Protein AF-A0AAF3EB10-F1 (afdb_monomer)

InterPro domains:
  IPR002549 Transmembrane protein TqsA-like [PTHR21716] (21-284)

Sequence (384 aa):
MAERGGALVNRLTSNPEQRMALQNALYNTAMFVMLGLVCAALAALYNMMYMFLTPMLWAVLVGTVMFPLKRRVTDITQGWLENLQDNDTPLSIAILVAPYKLLYNASEIVFNTSMSATGGMIASVYILLKILSYERTFVYVISWIGRVYQIFDSFIHFFGKPWIFPLVVLYFAIYATWIYFQDRKQINKKLARSLSLPIWIYGLSWISGWFGPFRVLFFGGSAAVLGALSAGLLRVDVEEHDSSTTTPTVAENLLNEAEEKIKDVIEPERPKRLPGTTEVNHQSLQSLDSALTGDAFIRIIAVLCALLWIVRHDTALVIIVVPFLFAILRRLGEVLGVFNFLSTTSSSFFETTYPTIKKVVDVTVAGPLRQFVKVLSQNKTRIC

Mean predicted aligned error: 19.5 Å

Radius of gyration: 39.98 Å; Cα contacts (8 Å, |Δi|>4): 104; chains: 1; bounding box: 94×66×123 Å

pLDDT: mean 71.1, std 18.88, range [25.55, 96.81]

Secondary structure (DSSP, 8-state):
-HHHHHHHHHHHTTSHHHHHHHHHHHHHHHHHHHHHHHHHHHHHHHHHHHHHHHHHHHHHHHHHHHHHHHHHHHHHHHHHHHHHHHTT--HHHHHHHHHHHHHHHHHHHHHHHHHSHHHHHHHHHHHHHHHHHSHHHHHHHHHHHHHHHHHHHHHHHHHTSTTHHHHHHHHHHHHHHHHHHS-TTS--HHHHHHHHHHHHHHHHHHHHGGGGGGHHHHHHHHHHHHHHHHTTSS--------------SSHHHHHHHHHHHHTTS-S---------S----HHHHHHHHHHSSHHHHHHHHHHHHHHHHHHH-HHHHHHHHHHHHHHHHHHHHHHTTHHHHHHHHHHHHHHHHHHHHHHHHHHH--HHHHHHHHHHHHHGGG--

Organism: NCBI:txid2138241

Solvent-accessible surface area (backbone atoms only — not comparable to full-atom values): 21893 Å² total; per-residue (Å²): 113,68,69,66,51,52,56,50,52,51,57,50,60,67,42,71,68,51,40,51,52,50,50,50,50,52,51,52,52,50,49,52,51,50,49,49,51,51,52,50,51,50,52,52,50,47,55,56,46,50,69,53,47,52,59,50,50,51,50,53,51,51,52,58,40,46,55,61,49,52,52,51,55,48,53,53,50,49,55,52,50,52,54,34,64,76,62,75,51,58,68,70,61,49,60,71,46,39,66,57,54,50,50,52,51,50,12,50,51,53,46,55,40,56,76,32,75,67,25,52,52,53,50,50,52,49,53,52,48,40,41,66,69,35,83,65,45,40,57,49,50,55,51,46,53,50,50,53,49,50,52,47,44,51,50,38,52,57,58,58,35,77,76,43,52,64,54,52,52,52,49,49,51,53,51,53,49,52,61,69,74,48,62,86,88,76,64,56,68,67,57,59,52,59,68,47,44,64,58,51,53,45,51,41,29,53,60,19,63,75,52,62,97,47,23,57,59,52,34,52,51,52,50,50,52,53,48,34,45,72,71,62,75,49,81,77,86,73,90,73,92,78,84,86,81,89,87,85,92,63,69,66,66,58,48,52,62,49,54,64,68,59,70,83,73,81,84,88,87,86,86,84,89,88,88,88,78,84,84,73,65,59,65,62,51,49,51,50,53,56,39,63,34,68,70,45,42,44,50,52,51,39,51,52,52,53,50,50,52,38,60,74,34,72,69,52,49,53,67,57,46,51,36,43,51,51,40,51,53,47,53,49,30,61,75,68,47,48,53,66,55,49,51,57,50,47,50,54,50,45,65,65,42,48,62,55,53,50,54,48,50,68,71,74,53,62,76,73,54,58,53,53,54,48,54,61,55,53,64,64,66,71,76,116

Structure (mmCIF, N/CA/C/O backbone):
data_AF-A0AAF3EB10-F1
#
_entry.id   AF-A0AAF3EB10-F1
#
loop_
_atom_site.group_PDB
_atom_site.id
_atom_site.type_symbol
_atom_site.label_atom_id
_atom_site.label_alt_id
_atom_site.label_comp_id
_atom_site.label_asym_id
_atom_site.label_entity_id
_atom_site.label_seq_id
_atom_site.pdbx_PDB_ins_code
_atom_site.Cartn_x
_atom_site.Cartn_y
_atom_site.Cartn_z
_atom_site.occupancy
_atom_site.B_iso_or_equiv
_atom_site.auth_seq_id
_atom_site.auth_comp_id
_atom_site.auth_asym_id
_atom_site.auth_atom_id
_atom_site.pdbx_PDB_model_num
ATOM 1 N N . MET A 1 1 ? -31.120 7.364 -63.010 1.00 54.41 1 MET A N 1
ATOM 2 C CA . MET A 1 1 ? -30.088 6.950 -62.023 1.00 54.41 1 MET A CA 1
ATOM 3 C C . MET A 1 1 ? -29.855 5.440 -61.991 1.00 54.41 1 MET A C 1
ATOM 5 O O . MET A 1 1 ? -28.701 5.054 -61.860 1.00 54.41 1 MET A O 1
ATOM 9 N N . ALA A 1 2 ? -30.880 4.596 -62.170 1.00 55.50 2 ALA A N 1
ATOM 10 C CA . ALA A 1 2 ? -30.736 3.133 -62.166 1.00 55.50 2 ALA A CA 1
ATOM 11 C C . ALA A 1 2 ? -29.795 2.575 -63.262 1.00 55.50 2 ALA A C 1
ATOM 13 O O . ALA A 1 2 ? -28.929 1.762 -62.951 1.00 55.50 2 ALA A O 1
ATOM 14 N N . GLU A 1 3 ? -29.861 3.071 -64.507 1.00 61.03 3 GLU A N 1
ATOM 15 C CA . GLU A 1 3 ? -28.952 2.619 -65.585 1.00 61.03 3 GLU A CA 1
ATOM 16 C C . GLU A 1 3 ? -27.476 2.949 -65.318 1.00 61.03 3 GLU A C 1
ATOM 18 O O . GLU A 1 3 ? -26.582 2.159 -65.618 1.00 61.03 3 GLU A O 1
ATOM 23 N N . ARG A 1 4 ? -27.208 4.101 -64.689 1.00 60.09 4 ARG A N 1
ATOM 24 C CA . ARG A 1 4 ? -25.844 4.534 -64.353 1.00 60.09 4 ARG A CA 1
ATOM 25 C C . ARG A 1 4 ? -25.236 3.671 -63.244 1.00 60.09 4 ARG A C 1
ATOM 27 O O . ARG A 1 4 ? -24.044 3.397 -63.292 1.00 60.09 4 ARG A O 1
ATOM 34 N N . GLY A 1 5 ? -26.054 3.213 -62.291 1.00 66.12 5 GLY A N 1
ATOM 35 C CA . GLY A 1 5 ? -25.647 2.250 -61.262 1.00 66.12 5 GLY A CA 1
ATOM 36 C C . GLY A 1 5 ? -25.360 0.863 -61.843 1.00 66.12 5 GLY A C 1
ATOM 37 O O . GLY A 1 5 ? -24.321 0.283 -61.541 1.00 66.12 5 GLY A O 1
ATOM 38 N N . GLY A 1 6 ? -26.216 0.374 -62.749 1.00 72.25 6 GLY A N 1
ATOM 39 C CA . GLY A 1 6 ? -26.023 -0.915 -63.427 1.00 72.25 6 GLY A CA 1
ATOM 40 C C . GLY A 1 6 ? -24.745 -0.973 -64.273 1.00 72.25 6 GLY A C 1
ATOM 41 O O . GLY A 1 6 ? -23.997 -1.947 -64.201 1.00 72.25 6 GLY A O 1
ATOM 42 N N . ALA A 1 7 ? -24.427 0.099 -65.005 1.00 70.62 7 ALA A N 1
ATOM 43 C CA . ALA A 1 7 ? -23.189 0.191 -65.784 1.00 70.62 7 ALA A CA 1
ATOM 44 C C . ALA A 1 7 ? -21.922 0.206 -64.904 1.00 70.62 7 ALA A C 1
ATOM 46 O O . ALA A 1 7 ? -20.892 -0.356 -65.281 1.00 70.62 7 ALA A O 1
ATOM 47 N N . LEU A 1 8 ? -21.994 0.820 -63.719 1.00 68.50 8 LEU A N 1
ATOM 48 C CA . LEU A 1 8 ? -20.881 0.906 -62.768 1.00 68.50 8 LEU A CA 1
ATOM 49 C C . LEU A 1 8 ? -20.640 -0.438 -62.067 1.00 68.50 8 LEU A C 1
ATOM 51 O O . LEU A 1 8 ? -19.495 -0.875 -61.958 1.00 68.50 8 LEU A O 1
ATOM 55 N N . VAL A 1 9 ? -21.714 -1.140 -61.691 1.00 70.50 9 VAL A N 1
ATOM 56 C CA . VAL A 1 9 ? -21.656 -2.509 -61.153 1.00 70.50 9 VAL A CA 1
ATOM 57 C C . VAL A 1 9 ? -21.098 -3.480 -62.193 1.00 70.50 9 VAL A C 1
ATOM 59 O O . VAL A 1 9 ? -20.218 -4.273 -61.865 1.00 70.50 9 VAL A O 1
ATOM 62 N N . ASN A 1 10 ? -21.513 -3.380 -63.458 1.00 72.19 10 ASN A N 1
ATOM 63 C CA . ASN A 1 10 ? -20.967 -4.215 -64.533 1.00 72.19 10 ASN A CA 1
ATOM 64 C C . ASN A 1 10 ? -19.475 -3.952 -64.792 1.00 72.19 10 ASN A C 1
ATOM 66 O O . ASN A 1 10 ? -18.737 -4.893 -65.067 1.00 72.19 10 ASN A O 1
ATOM 70 N N . ARG A 1 11 ? -18.990 -2.709 -64.646 1.00 66.81 11 ARG A N 1
ATOM 71 C CA . ARG A 1 11 ? -17.547 -2.421 -64.733 1.00 66.81 11 ARG A CA 1
ATOM 72 C C . ARG A 1 11 ? -16.767 -2.962 -63.537 1.00 66.81 11 ARG A C 1
ATOM 74 O O . ARG A 1 11 ? -15.760 -3.630 -63.749 1.00 66.81 11 ARG A O 1
ATOM 81 N N . LEU A 1 12 ? -17.256 -2.751 -62.315 1.00 64.19 12 LEU A N 1
ATOM 82 C CA . LEU A 1 12 ? -16.641 -3.271 -61.082 1.00 64.19 12 LEU A CA 1
ATOM 83 C C . LEU A 1 12 ? -16.604 -4.804 -61.039 1.00 64.19 12 LEU A C 1
ATOM 85 O O . LEU A 1 12 ? -15.725 -5.394 -60.418 1.00 64.19 12 LEU A O 1
ATOM 89 N N . THR A 1 13 ? -17.546 -5.450 -61.722 1.00 67.25 13 THR A N 1
ATOM 90 C CA . THR A 1 13 ? -17.635 -6.905 -61.831 1.00 67.25 13 THR A CA 1
ATOM 91 C C . THR A 1 13 ? -17.065 -7.443 -63.152 1.00 67.25 13 THR A C 1
ATOM 93 O O . THR A 1 13 ? -17.142 -8.636 -63.410 1.00 67.25 13 THR A O 1
ATOM 96 N N . SER A 1 14 ? -16.448 -6.639 -64.013 1.00 73.69 14 SER A N 1
ATOM 97 C CA . SER A 1 14 ? -15.839 -7.173 -65.245 1.00 73.69 14 SER A CA 1
ATOM 98 C C . SER A 1 14 ? -14.470 -7.826 -65.000 1.00 73.69 14 SER A C 1
ATOM 100 O O . SER A 1 14 ? -14.148 -8.818 -65.647 1.00 73.69 14 SER A O 1
ATOM 102 N N . ASN A 1 15 ? -13.703 -7.330 -64.020 1.00 79.31 15 ASN A N 1
ATOM 103 C CA . ASN A 1 15 ? -12.377 -7.845 -63.674 1.00 79.31 15 ASN A CA 1
ATOM 104 C C . ASN A 1 15 ? -12.420 -8.794 -62.460 1.00 79.31 15 ASN A C 1
ATOM 106 O O . ASN A 1 15 ? -12.966 -8.418 -61.416 1.00 79.31 15 ASN A O 1
ATOM 110 N N . PRO A 1 16 ? -11.813 -9.994 -62.543 1.00 79.00 16 PRO A N 1
ATOM 111 C CA . PRO A 1 16 ? -11.831 -10.975 -61.455 1.00 79.00 16 PRO A CA 1
ATOM 112 C C . PRO A 1 16 ? -11.137 -10.463 -60.181 1.00 79.00 16 PRO A C 1
ATOM 114 O O . PRO A 1 16 ? -11.655 -10.672 -59.086 1.00 79.00 16 PRO A O 1
ATOM 117 N N . GLU A 1 17 ? -10.039 -9.712 -60.307 1.00 80.38 17 GLU A N 1
ATOM 118 C CA . GLU A 1 17 ? -9.320 -9.125 -59.163 1.00 80.38 17 GLU A CA 1
ATOM 119 C C . GLU A 1 17 ? -10.153 -8.067 -58.422 1.00 80.38 17 GLU A C 1
ATOM 121 O O . GLU A 1 17 ? -10.197 -8.046 -57.192 1.00 80.38 17 GLU A O 1
ATOM 126 N N . GLN A 1 18 ? -10.888 -7.223 -59.158 1.00 79.19 18 GLN A N 1
ATOM 127 C CA . GLN A 1 18 ? -11.772 -6.215 -58.563 1.00 79.19 18 GLN A CA 1
ATOM 128 C C . GLN A 1 18 ? -12.982 -6.851 -57.869 1.00 79.19 18 GLN A C 1
ATOM 130 O O . GLN A 1 18 ? -13.379 -6.385 -56.800 1.00 79.19 18 GLN A O 1
ATOM 135 N N . ARG A 1 19 ? -13.529 -7.950 -58.413 1.00 80.56 19 ARG A N 1
ATOM 136 C CA . ARG A 1 19 ? -14.564 -8.740 -57.725 1.00 80.56 19 ARG A CA 1
ATOM 137 C C . ARG A 1 19 ? -14.056 -9.301 -56.397 1.00 80.56 19 ARG A C 1
ATOM 139 O O . ARG A 1 19 ? -14.764 -9.180 -55.401 1.00 80.56 19 ARG A O 1
ATOM 146 N N . MET A 1 20 ? -12.850 -9.874 -56.371 1.00 81.56 20 MET A N 1
ATOM 147 C CA . MET A 1 20 ? -12.252 -10.431 -55.149 1.00 81.56 20 MET A CA 1
ATOM 148 C C . MET A 1 20 ? -11.977 -9.347 -54.102 1.00 81.56 20 MET A C 1
ATOM 150 O O . MET A 1 20 ? -12.309 -9.528 -52.932 1.00 81.56 20 MET A O 1
ATOM 154 N N . ALA A 1 21 ? -11.443 -8.195 -54.516 1.00 83.69 21 ALA A N 1
ATOM 155 C CA . ALA A 1 21 ? -11.214 -7.063 -53.622 1.00 83.69 21 ALA A CA 1
ATOM 156 C C . ALA A 1 21 ? -12.527 -6.513 -53.033 1.00 83.69 21 ALA A C 1
ATOM 158 O O . ALA A 1 21 ? -12.601 -6.251 -51.831 1.00 83.69 21 ALA A O 1
ATOM 159 N N . LEU A 1 22 ? -13.581 -6.390 -53.850 1.00 83.94 22 LEU A N 1
ATOM 160 C CA . LEU A 1 22 ? -14.900 -5.933 -53.404 1.00 83.94 22 LEU A CA 1
ATOM 161 C C . LEU A 1 22 ? -15.568 -6.942 -52.459 1.00 83.94 22 LEU A C 1
ATOM 163 O O . LEU A 1 22 ? -16.128 -6.545 -51.439 1.00 83.94 22 LEU A O 1
ATOM 167 N N . GLN A 1 23 ? -15.486 -8.241 -52.767 1.00 86.38 23 GLN A N 1
ATOM 168 C CA . GLN A 1 23 ? -15.975 -9.302 -51.885 1.00 86.38 23 GLN A CA 1
ATOM 169 C C . GLN A 1 23 ? -15.237 -9.280 -50.548 1.00 86.38 23 GLN A C 1
ATOM 171 O O . GLN A 1 23 ? -15.887 -9.296 -49.508 1.00 86.38 23 GLN A O 1
ATOM 176 N N . ASN A 1 24 ? -13.907 -9.162 -50.554 1.00 87.88 24 ASN A N 1
ATOM 177 C CA . ASN A 1 24 ? -13.118 -9.091 -49.327 1.00 87.88 24 ASN A CA 1
ATOM 178 C C . ASN A 1 24 ? -13.467 -7.853 -48.487 1.00 87.88 24 ASN A C 1
ATOM 180 O O . ASN A 1 24 ? -13.638 -7.960 -47.278 1.00 87.88 24 ASN A O 1
ATOM 184 N N . ALA A 1 25 ? -13.644 -6.688 -49.117 1.00 90.06 25 ALA A N 1
ATOM 185 C CA . ALA A 1 25 ? -14.069 -5.477 -48.419 1.00 90.06 25 ALA A CA 1
ATOM 186 C C . ALA A 1 25 ? -15.465 -5.635 -47.792 1.00 90.06 25 ALA A C 1
ATOM 188 O O . ALA A 1 25 ? -15.641 -5.307 -46.622 1.00 90.06 25 ALA A O 1
ATOM 189 N N . LEU A 1 26 ? -16.433 -6.199 -48.526 1.00 89.38 26 LEU A N 1
ATOM 190 C CA . LEU A 1 26 ? -17.781 -6.462 -48.012 1.00 89.38 26 LEU A CA 1
ATOM 191 C C . LEU A 1 26 ? -17.781 -7.490 -46.878 1.00 89.38 26 LEU A C 1
ATOM 193 O O . LEU A 1 26 ? -18.436 -7.258 -45.864 1.00 89.38 26 LEU A O 1
ATOM 197 N N . TYR A 1 27 ? -17.033 -8.589 -47.011 1.00 93.12 27 TYR A N 1
ATOM 198 C CA . TYR A 1 27 ? -16.880 -9.574 -45.940 1.00 93.12 27 TYR A CA 1
ATOM 199 C C . TYR A 1 27 ? -16.230 -8.950 -44.707 1.00 93.12 27 TYR A C 1
ATOM 201 O O . TYR A 1 27 ? -16.722 -9.153 -43.601 1.00 93.12 27 TYR A O 1
ATOM 209 N N . ASN A 1 28 ? -15.186 -8.139 -44.880 1.00 92.69 28 ASN A N 1
ATOM 210 C CA . ASN A 1 28 ? -14.511 -7.474 -43.773 1.00 92.69 28 ASN A CA 1
ATOM 211 C C . ASN A 1 28 ? -15.439 -6.464 -43.071 1.00 92.69 28 ASN A C 1
ATOM 213 O O . ASN A 1 28 ? -15.572 -6.487 -41.851 1.00 92.69 28 ASN A O 1
ATOM 217 N N . THR A 1 29 ? -16.170 -5.632 -43.821 1.00 93.19 29 THR A N 1
ATOM 218 C CA . THR A 1 29 ? -17.173 -4.716 -43.251 1.00 93.19 29 THR A CA 1
ATOM 219 C C . THR A 1 29 ? -18.301 -5.472 -42.546 1.00 93.19 29 THR A C 1
ATOM 221 O O . THR A 1 29 ? -18.678 -5.094 -41.439 1.00 93.19 29 THR A O 1
ATOM 224 N N . ALA A 1 30 ? -18.813 -6.559 -43.128 1.00 93.56 30 ALA A N 1
ATOM 225 C CA . ALA A 1 30 ? -19.834 -7.393 -42.495 1.00 93.56 30 ALA A CA 1
ATOM 226 C C . ALA A 1 30 ? -19.321 -8.039 -41.197 1.00 93.56 30 ALA A C 1
ATOM 228 O O . ALA A 1 30 ? -20.045 -8.061 -40.202 1.00 93.56 30 ALA A O 1
ATOM 229 N N . MET A 1 31 ? -18.063 -8.491 -41.173 1.00 93.81 31 MET A N 1
ATOM 230 C CA . MET A 1 31 ? -17.412 -9.004 -39.965 1.00 93.81 31 MET A CA 1
ATOM 231 C C . MET A 1 31 ? -17.285 -7.925 -38.890 1.00 93.81 31 MET A C 1
ATOM 233 O O . MET A 1 31 ? -17.592 -8.202 -37.735 1.00 93.81 31 MET A O 1
ATOM 237 N N . PHE A 1 32 ? -16.928 -6.687 -39.243 1.00 94.06 32 PHE A N 1
ATOM 238 C CA . PHE A 1 32 ? -16.904 -5.577 -38.282 1.00 94.06 32 PHE A CA 1
ATOM 239 C C . PHE A 1 32 ? -18.290 -5.232 -37.732 1.00 94.06 32 PHE A C 1
ATOM 241 O O . PHE A 1 32 ? -18.416 -4.957 -36.540 1.00 94.06 32 PHE A O 1
ATOM 248 N N . VAL A 1 33 ? -19.337 -5.278 -38.560 1.00 95.38 33 VAL A N 1
ATOM 249 C CA . VAL A 1 33 ? -20.720 -5.046 -38.109 1.00 95.38 33 VAL A CA 1
ATOM 250 C C . VAL A 1 33 ? -21.176 -6.157 -37.165 1.00 95.38 33 VAL A C 1
ATOM 252 O O . VAL A 1 33 ? -21.714 -5.865 -36.098 1.00 95.38 33 VAL A O 1
ATOM 255 N N . MET A 1 34 ? -20.920 -7.420 -37.513 1.00 94.56 34 MET A N 1
ATOM 256 C CA . MET A 1 34 ? -21.243 -8.556 -36.648 1.00 94.56 34 MET A CA 1
ATOM 257 C C . MET A 1 34 ? -20.445 -8.516 -35.346 1.00 94.56 34 MET A C 1
ATOM 259 O O . MET A 1 34 ? -21.019 -8.713 -34.280 1.00 94.56 34 MET A O 1
ATOM 263 N N . LEU A 1 35 ? -19.152 -8.189 -35.403 1.00 96.81 35 LEU A N 1
ATOM 264 C CA . LEU A 1 35 ? -18.321 -7.998 -34.217 1.00 96.81 35 LEU A CA 1
ATOM 265 C C . LEU A 1 35 ? -18.870 -6.869 -33.339 1.00 96.81 35 LEU A C 1
ATOM 267 O O . LEU A 1 35 ? -18.981 -7.038 -32.130 1.00 96.81 35 LEU A O 1
ATOM 271 N N . GLY A 1 36 ? -19.279 -5.749 -33.938 1.00 96.25 36 GLY A N 1
ATOM 272 C CA . GLY A 1 36 ? -19.936 -4.651 -33.232 1.00 96.25 36 GLY A CA 1
ATOM 273 C C . GLY A 1 36 ? -21.234 -5.086 -32.550 1.00 96.25 36 GLY A C 1
ATOM 274 O O . GLY A 1 36 ? -21.460 -4.738 -31.393 1.00 96.25 36 GLY A O 1
ATOM 275 N N . LEU A 1 37 ? -22.053 -5.897 -33.223 1.00 96.50 37 LEU A N 1
ATOM 276 C CA . LEU A 1 37 ? -23.301 -6.429 -32.675 1.00 96.50 37 LEU A CA 1
ATOM 277 C C . LEU A 1 37 ? -23.051 -7.417 -31.529 1.00 96.50 37 LEU A C 1
ATOM 279 O O . LEU A 1 37 ? -23.728 -7.343 -30.506 1.00 96.50 37 LEU A O 1
ATOM 283 N N . VAL A 1 38 ? -22.045 -8.286 -31.654 1.00 96.81 38 VAL A N 1
ATOM 284 C CA . VAL A 1 38 ? -21.613 -9.186 -30.574 1.00 96.81 38 VAL A CA 1
ATOM 285 C C . VAL A 1 38 ? -21.091 -8.381 -29.382 1.00 96.81 38 VAL A C 1
ATOM 287 O O . VAL A 1 38 ? -21.504 -8.635 -28.255 1.00 96.81 38 VAL A O 1
ATOM 290 N N . CYS A 1 39 ? -20.258 -7.362 -29.606 1.00 96.31 39 CYS A N 1
ATOM 291 C CA . CYS A 1 39 ? -19.775 -6.474 -28.546 1.00 96.31 39 CYS A CA 1
ATOM 292 C C . CYS A 1 39 ? -20.921 -5.719 -27.857 1.00 96.31 39 CYS A C 1
ATOM 294 O O . CYS A 1 39 ? -20.937 -5.622 -26.632 1.00 96.31 39 CYS A O 1
ATOM 296 N N . ALA A 1 40 ? -21.901 -5.220 -28.616 1.00 95.44 40 ALA A N 1
ATOM 297 C CA . ALA A 1 40 ? -23.076 -4.550 -28.065 1.00 95.44 40 ALA A CA 1
ATOM 298 C C . ALA A 1 40 ? -23.952 -5.512 -27.244 1.00 95.44 40 ALA A C 1
ATOM 300 O O . ALA A 1 40 ? -24.392 -5.157 -26.151 1.00 95.44 40 ALA A O 1
ATOM 301 N N . ALA A 1 41 ? -24.158 -6.742 -27.724 1.00 95.19 41 ALA A N 1
ATOM 302 C CA . ALA A 1 41 ? -24.880 -7.780 -26.993 1.00 95.19 41 ALA A CA 1
ATOM 303 C C . ALA A 1 41 ? -24.157 -8.168 -25.692 1.00 95.19 41 ALA A C 1
ATOM 305 O O . ALA A 1 41 ? -24.794 -8.277 -24.645 1.00 95.19 41 ALA A O 1
ATOM 306 N N . LEU A 1 42 ? -22.827 -8.303 -25.727 1.00 95.69 42 LEU A N 1
ATOM 307 C CA . LEU A 1 42 ? -22.006 -8.546 -24.538 1.00 95.69 42 LEU A CA 1
ATOM 308 C C . LEU A 1 42 ? -22.070 -7.377 -23.549 1.00 95.69 42 LEU A C 1
ATOM 310 O O . LEU A 1 42 ? -22.194 -7.609 -22.349 1.00 95.69 42 LEU A O 1
ATOM 314 N N . ALA A 1 43 ? -22.041 -6.132 -24.027 1.00 94.62 43 ALA A N 1
ATOM 315 C CA . ALA A 1 43 ? -22.180 -4.951 -23.177 1.00 94.62 43 ALA A CA 1
ATOM 316 C C . ALA A 1 43 ? -23.567 -4.880 -22.513 1.00 94.62 43 ALA A C 1
ATOM 318 O O . ALA A 1 43 ? -23.672 -4.577 -21.324 1.00 94.62 43 ALA A O 1
ATOM 319 N N . ALA A 1 44 ? -24.634 -5.210 -23.248 1.00 93.69 44 ALA A N 1
ATOM 320 C CA . ALA A 1 44 ? -25.986 -5.292 -22.702 1.00 93.69 44 ALA A CA 1
ATOM 321 C C . ALA A 1 44 ? -26.111 -6.409 -21.651 1.00 93.69 44 ALA A C 1
ATOM 323 O O . ALA A 1 44 ? -26.656 -6.175 -20.571 1.00 93.69 44 ALA A O 1
ATOM 324 N N . LEU A 1 45 ? -25.550 -7.592 -21.930 1.00 95.38 45 LEU A N 1
ATOM 325 C CA . LEU A 1 45 ? -25.503 -8.706 -20.983 1.00 95.38 45 LEU A CA 1
ATOM 326 C C . LEU A 1 45 ? -24.712 -8.338 -19.722 1.00 95.38 45 LEU A C 1
ATOM 328 O O . LEU A 1 45 ? -25.164 -8.625 -18.617 1.00 95.38 45 LEU A O 1
ATOM 332 N N . TYR A 1 46 ? -23.570 -7.663 -19.875 1.00 94.25 46 TYR A N 1
ATOM 333 C CA . TYR A 1 46 ? -22.782 -7.159 -18.754 1.00 94.25 46 TYR A CA 1
ATOM 334 C C . TYR A 1 46 ? -23.589 -6.183 -17.896 1.00 94.25 46 TYR A C 1
ATOM 336 O O . TYR A 1 46 ? -23.618 -6.344 -16.683 1.00 94.25 46 TYR A O 1
ATOM 344 N N . ASN A 1 47 ? -24.285 -5.214 -18.498 1.00 90.25 47 ASN A N 1
ATOM 345 C CA . ASN A 1 47 ? -25.103 -4.253 -17.752 1.00 90.25 47 ASN A CA 1
ATOM 346 C C . ASN A 1 47 ? -26.251 -4.934 -16.999 1.00 90.25 47 ASN A C 1
ATOM 348 O O . ASN A 1 47 ? -26.498 -4.621 -15.833 1.00 90.25 47 ASN A O 1
ATOM 352 N N . MET A 1 48 ? -26.923 -5.890 -17.646 1.00 93.81 48 MET A N 1
ATOM 353 C CA . MET A 1 48 ? -27.961 -6.691 -17.004 1.00 93.81 48 MET A CA 1
ATOM 354 C C . MET A 1 48 ? -27.377 -7.467 -15.821 1.00 93.81 48 MET A C 1
ATOM 356 O O . MET A 1 48 ? -27.884 -7.374 -14.706 1.00 93.81 48 MET A O 1
ATOM 360 N N . MET A 1 49 ? -26.269 -8.178 -16.039 1.00 91.56 49 MET A N 1
ATOM 361 C CA . MET A 1 49 ? -25.597 -8.946 -14.999 1.00 91.56 49 MET A CA 1
ATOM 362 C C . MET A 1 49 ? -25.110 -8.046 -13.862 1.00 91.56 49 MET A C 1
ATOM 364 O O . MET A 1 49 ? -25.318 -8.394 -12.710 1.00 91.56 49 MET A O 1
ATOM 368 N N . TYR A 1 50 ? -24.528 -6.881 -14.147 1.00 89.56 50 TYR A N 1
ATOM 369 C CA . TYR A 1 50 ? -24.032 -5.920 -13.157 1.00 89.56 50 TYR A CA 1
ATOM 370 C C . TYR A 1 50 ? -25.127 -5.476 -12.178 1.00 89.56 50 TYR A C 1
ATOM 372 O O . TYR A 1 50 ? -24.889 -5.406 -10.966 1.00 89.56 50 TYR A O 1
ATOM 380 N N . MET A 1 51 ? -26.339 -5.240 -12.691 1.00 90.56 51 MET A N 1
ATOM 381 C CA . MET A 1 51 ? -27.498 -4.850 -11.889 1.00 90.56 51 MET A CA 1
ATOM 382 C C . MET A 1 51 ? -27.945 -5.959 -10.920 1.00 90.56 51 MET A C 1
ATOM 384 O O . MET A 1 51 ? -28.448 -5.653 -9.841 1.00 90.56 51 MET A O 1
ATOM 388 N N . PHE A 1 52 ? -27.701 -7.231 -11.253 1.00 90.88 52 PHE A N 1
ATOM 389 C CA . PHE A 1 52 ? -27.988 -8.379 -10.381 1.00 90.88 52 PHE A CA 1
ATOM 390 C C . PHE A 1 52 ? -26.807 -8.789 -9.490 1.00 90.88 52 PHE A C 1
ATOM 392 O O . PHE A 1 52 ? -26.995 -9.127 -8.320 1.00 90.88 52 PHE A O 1
ATOM 399 N N . LEU A 1 53 ? -25.581 -8.737 -10.015 1.00 87.38 53 LEU A N 1
ATOM 400 C CA . LEU A 1 53 ? -24.373 -9.151 -9.308 1.00 87.38 53 LEU A CA 1
ATOM 401 C C . LEU A 1 53 ? -24.062 -8.208 -8.155 1.00 87.38 53 LEU A C 1
ATOM 403 O O . LEU A 1 53 ? -23.625 -8.668 -7.108 1.00 87.38 53 LEU A O 1
ATOM 407 N N . THR A 1 54 ? -24.305 -6.906 -8.324 1.00 87.62 54 THR A N 1
ATOM 408 C CA . THR A 1 54 ? -23.989 -5.925 -7.283 1.00 87.62 54 THR A CA 1
ATOM 409 C C . THR A 1 54 ? -24.775 -6.214 -5.995 1.00 87.62 54 THR A C 1
ATOM 411 O O . THR A 1 54 ? -24.130 -6.442 -4.969 1.00 87.62 54 THR A O 1
ATOM 414 N N . PRO A 1 55 ? -26.124 -6.312 -5.998 1.00 91.25 55 PRO A N 1
ATOM 415 C CA . PRO A 1 55 ? -26.880 -6.688 -4.800 1.00 91.25 55 PRO A CA 1
ATOM 416 C C . PRO A 1 55 ? -26.494 -8.058 -4.231 1.00 91.25 55 PRO A C 1
ATOM 418 O O . PRO A 1 55 ? -26.392 -8.206 -3.014 1.00 91.25 55 PRO A O 1
ATOM 421 N N . MET A 1 56 ? -26.246 -9.051 -5.093 1.00 88.25 56 MET A N 1
ATOM 422 C CA . MET A 1 56 ? -25.857 -10.395 -4.657 1.00 88.25 56 MET A CA 1
ATOM 423 C C . MET A 1 56 ? -24.496 -10.389 -3.947 1.00 88.25 56 MET A C 1
ATOM 425 O O . MET A 1 56 ? -24.351 -10.997 -2.888 1.00 88.25 56 MET A O 1
ATOM 429 N N . LEU A 1 57 ? -23.518 -9.658 -4.486 1.00 83.75 57 LEU A N 1
ATOM 430 C CA . LEU A 1 57 ? -22.190 -9.513 -3.896 1.00 83.75 57 LEU A CA 1
ATOM 431 C C . LEU A 1 57 ? -22.271 -8.799 -2.545 1.00 83.75 57 LEU A C 1
ATOM 433 O O . LEU A 1 57 ? -21.667 -9.264 -1.584 1.00 83.75 57 LEU A O 1
ATOM 437 N N . TRP A 1 58 ? -23.062 -7.725 -2.443 1.00 86.12 58 TRP A N 1
ATOM 438 C CA . TRP A 1 58 ? -23.317 -7.053 -1.166 1.00 86.12 58 TRP A CA 1
ATOM 439 C C . TRP A 1 58 ? -23.952 -7.993 -0.144 1.00 86.12 58 TRP A C 1
ATOM 441 O O . TRP A 1 58 ? -23.511 -8.019 1.000 1.00 86.12 58 TRP A O 1
ATOM 451 N N . ALA A 1 59 ? -24.943 -8.795 -0.537 1.00 88.25 59 ALA A N 1
ATOM 452 C CA . ALA A 1 59 ? -25.598 -9.737 0.365 1.00 88.25 59 ALA A CA 1
ATOM 453 C C . ALA A 1 59 ? -24.633 -10.817 0.879 1.00 88.25 59 ALA A C 1
ATOM 455 O O . ALA A 1 59 ? -24.600 -11.092 2.078 1.00 88.25 59 ALA A O 1
ATOM 456 N N . VAL A 1 60 ? -23.807 -11.391 -0.001 1.00 85.12 60 VAL A N 1
ATOM 457 C CA . VAL A 1 60 ? -22.781 -12.374 0.384 1.00 85.12 60 VAL A CA 1
ATOM 458 C C . VAL A 1 60 ? -21.720 -11.729 1.279 1.00 85.12 60 VAL A C 1
ATOM 460 O O . VAL A 1 60 ? -21.338 -12.301 2.300 1.00 85.12 60 VAL A O 1
ATOM 463 N N . LEU A 1 61 ? -21.277 -10.516 0.951 1.00 81.19 61 LEU A N 1
ATOM 464 C CA . LEU A 1 61 ? -20.281 -9.775 1.724 1.00 81.19 61 LEU A CA 1
ATOM 465 C C . LEU A 1 61 ? -20.805 -9.419 3.121 1.00 81.19 61 LEU A C 1
ATOM 467 O O . LEU A 1 61 ? -20.141 -9.684 4.119 1.00 81.19 61 LEU A O 1
ATOM 471 N N . VAL A 1 62 ? -22.034 -8.915 3.225 1.00 84.25 62 VAL A N 1
ATOM 472 C CA . VAL A 1 62 ? -22.682 -8.670 4.520 1.00 84.25 62 VAL A CA 1
ATOM 473 C C . VAL A 1 62 ? -22.880 -9.980 5.282 1.00 84.25 62 VAL A C 1
ATOM 475 O O . VAL A 1 62 ? -22.564 -10.035 6.465 1.00 84.25 62 VAL A O 1
ATOM 478 N N . GLY A 1 63 ? -23.337 -11.051 4.630 1.00 83.19 63 GLY A N 1
ATOM 479 C CA . GLY A 1 63 ? -23.552 -12.354 5.267 1.00 83.19 63 GLY A CA 1
ATOM 480 C C . GLY A 1 63 ? -22.271 -12.951 5.859 1.00 83.19 63 GLY A C 1
ATOM 481 O O . GLY A 1 63 ? -22.256 -13.381 7.015 1.00 83.19 63 GLY A O 1
ATOM 482 N N . THR A 1 64 ? -21.180 -12.916 5.093 1.00 82.06 64 THR A N 1
ATOM 483 C CA . THR A 1 64 ? -19.857 -13.409 5.512 1.00 82.06 64 THR A CA 1
ATOM 484 C C . THR A 1 64 ? -19.238 -12.572 6.629 1.00 82.06 64 THR A C 1
ATOM 486 O O . THR A 1 64 ? -18.609 -13.139 7.517 1.00 82.06 64 THR A O 1
ATOM 489 N N . VAL A 1 65 ? -19.458 -11.254 6.654 1.00 78.44 65 VAL A N 1
ATOM 490 C CA . VAL A 1 65 ? -18.986 -10.370 7.738 1.00 78.44 65 VAL A CA 1
ATOM 491 C C . VAL A 1 65 ? -19.868 -10.470 8.990 1.00 78.44 65 VAL A C 1
ATOM 493 O O . VAL A 1 65 ? -19.367 -10.423 10.115 1.00 78.44 65 VAL A O 1
ATOM 496 N N . MET A 1 66 ? -21.183 -10.636 8.829 1.00 83.31 66 MET A N 1
ATOM 497 C CA . MET A 1 66 ? -22.139 -10.624 9.939 1.00 83.31 66 MET A CA 1
ATOM 498 C C . MET A 1 66 ? -22.005 -11.853 10.842 1.00 83.31 66 MET A C 1
ATOM 500 O O . MET A 1 66 ? -22.172 -11.735 12.055 1.00 83.31 66 MET A O 1
ATOM 504 N N . PHE A 1 67 ? -21.678 -13.023 10.289 1.00 79.06 67 PHE A N 1
ATOM 505 C CA . PHE A 1 67 ? -21.505 -14.249 11.071 1.00 79.06 67 PHE A CA 1
ATOM 506 C C . PHE A 1 67 ? -20.398 -14.150 12.147 1.00 79.06 67 PHE A C 1
ATOM 508 O O . PHE A 1 67 ? -20.710 -14.324 13.332 1.00 79.06 67 PHE A O 1
ATOM 515 N N . PRO A 1 68 ? -19.132 -13.826 11.811 1.00 79.56 68 PRO A N 1
ATOM 516 C CA . PRO A 1 68 ? -18.082 -13.675 12.814 1.00 79.56 68 PRO A CA 1
ATOM 517 C C . PRO A 1 68 ? -18.338 -12.474 13.727 1.00 79.56 68 PRO A C 1
ATOM 519 O O . PRO A 1 68 ? -18.045 -12.553 14.920 1.00 79.56 68 PRO A O 1
ATOM 522 N N . LEU A 1 69 ? -18.930 -11.388 13.211 1.00 78.19 69 LEU A N 1
ATOM 523 C CA . LEU A 1 69 ? -19.284 -10.224 14.023 1.00 78.19 69 LEU A CA 1
ATOM 524 C C . LEU A 1 69 ? -20.300 -10.590 15.110 1.00 78.19 69 LEU A C 1
ATOM 526 O O . LEU A 1 69 ? -20.080 -10.276 16.277 1.00 78.19 69 LEU A O 1
ATOM 530 N N . LYS A 1 70 ? -21.372 -11.308 14.752 1.00 83.81 70 LYS A N 1
ATOM 531 C CA . LYS A 1 70 ? -22.388 -11.779 15.702 1.00 83.81 70 LYS A CA 1
ATOM 532 C C . LYS A 1 70 ? -21.753 -12.615 16.809 1.00 83.81 70 LYS A C 1
ATOM 534 O O . LYS A 1 70 ? -22.044 -12.385 17.982 1.00 83.81 70 LYS A O 1
ATOM 539 N N . ARG A 1 71 ? -20.871 -13.553 16.448 1.00 82.88 71 ARG A N 1
ATOM 540 C CA . ARG A 1 71 ? -20.162 -14.394 17.420 1.00 82.88 71 ARG A CA 1
ATOM 541 C C . ARG A 1 71 ? -19.303 -13.549 18.364 1.00 82.88 71 ARG A C 1
ATOM 543 O O . ARG A 1 71 ? -19.472 -13.645 19.569 1.00 82.88 71 ARG A O 1
ATOM 550 N N . ARG A 1 72 ? -18.492 -12.631 17.828 1.00 81.69 72 ARG A N 1
ATOM 551 C CA . ARG A 1 72 ? -17.650 -11.722 18.628 1.00 81.69 72 ARG A CA 1
ATOM 552 C C . ARG A 1 72 ? -18.451 -10.846 19.587 1.00 81.69 72 ARG A C 1
ATOM 554 O O . ARG A 1 72 ? -18.069 -10.720 20.742 1.00 81.69 72 ARG A O 1
ATOM 561 N N . VAL A 1 73 ? -19.547 -10.246 19.124 1.00 83.50 73 VAL A N 1
ATOM 562 C CA . VAL A 1 73 ? -20.417 -9.418 19.975 1.00 83.50 73 VAL A CA 1
ATOM 563 C C . VAL A 1 73 ? -21.034 -10.258 21.090 1.00 83.50 73 VAL A C 1
ATOM 565 O O . VAL A 1 73 ? -21.097 -9.799 22.229 1.00 83.50 73 VAL A O 1
ATOM 568 N N . THR A 1 74 ? -21.447 -11.488 20.779 1.00 87.62 74 THR A N 1
ATOM 569 C CA . THR A 1 74 ? -22.006 -12.420 21.767 1.00 87.62 74 THR A CA 1
ATOM 570 C C . THR A 1 74 ? -20.961 -12.785 22.819 1.00 87.62 74 THR A C 1
ATOM 572 O O . THR A 1 74 ? -21.232 -12.611 24.000 1.00 87.62 74 THR A O 1
ATOM 575 N N . ASP A 1 75 ? -19.752 -13.174 22.406 1.00 86.00 75 ASP A N 1
ATOM 576 C CA . ASP A 1 75 ? -18.659 -13.540 23.317 1.00 86.00 75 ASP A CA 1
ATOM 577 C C . ASP A 1 75 ? -18.260 -12.364 24.229 1.00 86.00 75 ASP A C 1
ATOM 579 O O . ASP A 1 75 ? -18.085 -12.533 25.433 1.00 86.00 75 ASP A O 1
ATOM 583 N N . ILE A 1 76 ? -18.163 -11.147 23.675 1.00 83.81 76 ILE A N 1
ATOM 584 C CA . ILE A 1 76 ? -17.850 -9.931 24.447 1.00 83.81 76 ILE A CA 1
ATOM 585 C C . ILE A 1 76 ? -18.964 -9.626 25.450 1.00 83.81 76 ILE A C 1
ATOM 587 O O . ILE A 1 76 ? -18.681 -9.261 26.587 1.00 83.81 76 ILE A O 1
ATOM 591 N N . THR A 1 77 ? -20.224 -9.760 25.034 1.00 83.81 77 THR A N 1
ATOM 592 C CA . THR A 1 77 ? -21.383 -9.470 25.887 1.00 83.81 77 THR A CA 1
ATOM 593 C C . THR A 1 77 ? -21.507 -10.498 27.004 1.00 83.81 77 THR A C 1
ATOM 595 O O . THR A 1 77 ? -21.761 -10.124 28.144 1.00 83.81 77 THR A O 1
ATOM 598 N N . GLN A 1 78 ? -21.288 -11.777 26.695 1.00 86.12 78 GLN A N 1
ATOM 599 C CA . GLN A 1 78 ? -21.291 -12.853 27.675 1.00 86.12 78 GLN A CA 1
ATOM 600 C C . GLN A 1 78 ? -20.143 -12.681 28.674 1.00 86.12 78 GLN A C 1
ATOM 602 O O . GLN A 1 78 ? -20.398 -12.650 29.871 1.00 86.12 78 GLN A O 1
ATOM 607 N N . GLY A 1 79 ? -18.914 -12.445 28.205 1.00 83.81 79 GLY A N 1
ATOM 608 C CA . GLY A 1 79 ? -17.778 -12.191 29.092 1.00 83.81 79 GLY A CA 1
ATOM 609 C C . GLY A 1 79 ? -17.936 -10.907 29.915 1.00 83.81 79 GLY A C 1
ATOM 610 O O . GLY A 1 79 ? -17.518 -10.848 31.069 1.00 83.81 79 GLY A O 1
ATOM 611 N N . TRP A 1 80 ? -18.570 -9.866 29.367 1.00 83.56 80 TRP A N 1
ATOM 612 C CA . TRP A 1 80 ? -18.937 -8.676 30.137 1.00 83.56 80 TRP A CA 1
ATOM 613 C C . TRP A 1 80 ? -19.957 -9.009 31.230 1.00 83.56 80 TRP A C 1
ATOM 615 O O . TRP A 1 80 ? -19.781 -8.568 32.361 1.00 83.56 80 TRP A O 1
ATOM 625 N N . LEU A 1 81 ? -20.982 -9.806 30.918 1.00 81.31 81 LEU A N 1
ATOM 626 C CA . LEU A 1 81 ? -22.027 -10.193 31.864 1.00 81.31 81 LEU A CA 1
ATOM 627 C C . LEU A 1 81 ? -21.495 -11.105 32.981 1.00 81.31 81 LEU A C 1
ATOM 629 O O . LEU A 1 81 ? -21.821 -10.879 34.143 1.00 81.31 81 LEU A O 1
ATOM 633 N N . GLU A 1 82 ? -20.634 -12.067 32.649 1.00 83.69 82 GLU A N 1
ATOM 634 C CA . GLU A 1 82 ? -19.940 -12.934 33.612 1.00 83.69 82 GLU A CA 1
ATOM 635 C C . GLU A 1 82 ? -19.076 -12.098 34.573 1.00 83.69 82 GLU A C 1
ATOM 637 O O . GLU A 1 82 ? -19.209 -12.213 35.789 1.00 83.69 82 GLU A O 1
ATOM 642 N N . ASN A 1 83 ? -18.303 -11.135 34.053 1.00 81.44 83 ASN A N 1
ATOM 643 C CA . ASN A 1 83 ? -17.529 -10.210 34.889 1.00 81.44 83 ASN A CA 1
ATOM 644 C C . ASN A 1 83 ? -18.404 -9.340 35.807 1.00 81.44 83 ASN A C 1
ATOM 646 O O . ASN A 1 83 ? -17.948 -8.921 36.869 1.00 81.44 83 ASN A O 1
ATOM 650 N N . LEU A 1 84 ? -19.637 -9.007 35.417 1.00 80.19 84 LEU A N 1
ATOM 651 C CA . LEU A 1 84 ? -20.547 -8.262 36.293 1.00 80.19 84 LEU A CA 1
ATOM 652 C C . LEU A 1 84 ? -21.086 -9.122 37.428 1.00 80.19 84 LEU A C 1
ATOM 654 O O . LEU A 1 84 ? -21.231 -8.615 38.542 1.00 80.19 84 LEU A O 1
ATOM 658 N N . GLN A 1 85 ? -21.368 -10.389 37.126 1.00 78.38 85 GLN A N 1
ATOM 659 C CA . GLN A 1 85 ? -21.842 -11.369 38.091 1.00 78.38 85 GLN A CA 1
ATOM 660 C C . GLN A 1 85 ? -20.770 -11.669 39.146 1.00 78.38 85 GLN A C 1
ATOM 662 O O . GLN A 1 85 ? -21.096 -11.691 40.327 1.00 78.38 85 GLN A O 1
ATOM 667 N N . ASP A 1 86 ? -19.502 -11.787 38.747 1.00 83.31 86 ASP A N 1
ATOM 668 C CA . ASP A 1 86 ? -18.389 -12.033 39.678 1.00 83.31 86 ASP A CA 1
ATOM 669 C C . ASP A 1 86 ? -18.034 -10.814 40.551 1.00 83.31 86 ASP A C 1
ATOM 671 O O . ASP A 1 86 ? -17.518 -10.967 41.655 1.00 83.31 86 ASP A O 1
ATOM 675 N N . ASN A 1 87 ? -18.302 -9.591 40.076 1.00 78.69 87 ASN A N 1
ATOM 676 C CA . ASN A 1 87 ? -17.978 -8.346 40.789 1.00 78.69 87 ASN A CA 1
ATOM 677 C C . ASN A 1 87 ? -19.161 -7.750 41.584 1.00 78.69 87 ASN A C 1
ATOM 679 O O . ASN A 1 87 ? -19.055 -6.610 42.043 1.00 78.69 87 ASN A O 1
ATOM 683 N N . ASP A 1 88 ? -20.297 -8.455 41.696 1.00 75.88 88 ASP A N 1
ATOM 684 C CA . ASP A 1 88 ? -21.521 -8.007 42.393 1.00 75.88 88 ASP A CA 1
ATOM 685 C C . ASP A 1 88 ? -21.964 -6.571 42.024 1.00 75.88 88 ASP A C 1
ATOM 687 O O . ASP A 1 88 ? -22.514 -5.811 42.831 1.00 75.88 88 ASP A O 1
ATOM 691 N N . THR A 1 89 ? -21.715 -6.157 40.778 1.00 73.06 89 THR A N 1
ATOM 692 C CA . THR A 1 89 ? -22.027 -4.792 40.331 1.00 73.06 89 THR A CA 1
ATOM 693 C C . THR A 1 89 ? -23.442 -4.725 39.756 1.00 73.06 89 THR A C 1
ATOM 695 O O . THR A 1 89 ? -23.795 -5.516 38.882 1.00 73.06 89 THR A O 1
ATOM 698 N N . PRO A 1 90 ? -24.291 -3.772 40.193 1.00 80.25 90 PRO A N 1
ATOM 699 C CA . PRO A 1 90 ? -25.651 -3.672 39.681 1.00 80.25 90 PRO A CA 1
ATOM 700 C C . PRO A 1 90 ? -25.642 -3.269 38.200 1.00 80.25 90 PRO A C 1
ATOM 702 O O . PRO A 1 90 ? -24.942 -2.340 37.785 1.00 80.25 90 PRO A O 1
ATOM 705 N N . LEU A 1 91 ? -26.487 -3.940 37.415 1.00 76.38 91 LEU A N 1
ATOM 706 C CA . LEU A 1 91 ? -26.550 -3.828 35.953 1.00 76.38 91 LEU A CA 1
ATOM 707 C C . LEU A 1 91 ? -26.798 -2.385 35.463 1.00 76.38 91 LEU A C 1
ATOM 709 O O . LEU A 1 91 ? -26.287 -1.982 34.421 1.00 76.38 91 LEU A O 1
ATOM 713 N N . SER A 1 92 ? -27.503 -1.565 36.248 1.00 75.75 92 SER A N 1
ATOM 714 C CA . SER A 1 92 ? -27.735 -0.144 35.951 1.00 75.75 92 SER A CA 1
ATOM 715 C C . SER A 1 92 ? -26.457 0.703 35.988 1.00 75.75 92 SER A C 1
ATOM 717 O O . SER A 1 92 ? -26.237 1.521 35.095 1.00 75.75 92 SER A O 1
ATOM 719 N N . ILE A 1 93 ? -25.586 0.488 36.979 1.00 76.06 93 ILE A N 1
ATOM 720 C CA . ILE A 1 93 ? -24.289 1.177 37.076 1.00 76.06 93 ILE A CA 1
ATOM 721 C C . ILE A 1 93 ? -23.357 0.665 35.978 1.00 76.06 93 ILE A C 1
ATOM 723 O O . ILE A 1 93 ? -22.642 1.447 35.353 1.00 76.06 93 ILE A O 1
ATOM 727 N N . ALA A 1 94 ? -23.406 -0.636 35.695 1.00 77.19 94 ALA A N 1
ATOM 728 C CA . ALA A 1 94 ? -22.624 -1.241 34.630 1.00 77.19 94 ALA A CA 1
ATOM 729 C C . ALA A 1 94 ? -22.941 -0.643 33.253 1.00 77.19 94 ALA A C 1
ATOM 731 O O . ALA A 1 94 ? -22.012 -0.302 32.528 1.00 77.19 94 ALA A O 1
ATOM 732 N N . ILE A 1 95 ? -24.222 -0.454 32.914 1.00 80.31 95 ILE A N 1
ATOM 733 C CA . ILE A 1 95 ? -24.648 0.184 31.656 1.00 80.31 95 ILE A CA 1
ATOM 734 C C . ILE A 1 95 ? -24.202 1.649 31.592 1.00 80.31 95 ILE A C 1
ATOM 736 O O . ILE A 1 95 ? -23.740 2.099 30.546 1.00 80.31 95 ILE A O 1
ATOM 740 N N . LEU A 1 96 ? -24.287 2.387 32.704 1.00 77.75 96 LEU A N 1
ATOM 741 C CA . LEU A 1 96 ? -23.862 3.789 32.757 1.00 77.75 96 LEU A CA 1
ATOM 742 C C . LEU A 1 96 ? -22.347 3.941 32.516 1.00 77.75 96 LEU A C 1
ATOM 744 O O . LEU A 1 96 ? -21.906 4.891 31.873 1.00 77.75 96 LEU A O 1
ATOM 748 N N . VAL A 1 97 ? -21.551 2.990 33.013 1.00 78.56 97 VAL A N 1
ATOM 749 C CA . VAL A 1 97 ? -20.081 2.987 32.906 1.00 78.56 97 VAL A CA 1
ATOM 750 C C . VAL A 1 97 ? -19.586 2.244 31.651 1.00 78.56 97 VAL A C 1
ATOM 752 O O . VAL A 1 97 ? -18.438 2.420 31.234 1.00 78.56 97 VAL A O 1
ATOM 755 N N . ALA A 1 98 ? -20.441 1.452 31.000 1.00 76.31 98 ALA A N 1
ATOM 756 C CA . ALA A 1 98 ? -20.133 0.700 29.785 1.00 76.31 98 ALA A CA 1
ATOM 757 C C . ALA A 1 98 ? -19.536 1.549 28.648 1.00 76.31 98 ALA A C 1
ATOM 759 O O . ALA A 1 98 ? -18.491 1.143 28.137 1.00 76.31 98 ALA A O 1
ATOM 760 N N . PRO A 1 99 ? -20.092 2.717 28.256 1.00 77.69 99 PRO A N 1
ATOM 761 C CA . PRO A 1 99 ? -19.512 3.508 27.169 1.00 77.69 99 PRO A CA 1
ATOM 762 C C . PRO A 1 99 ? -18.094 3.992 27.498 1.00 77.69 99 PRO A C 1
ATOM 764 O O . PRO A 1 99 ? -17.227 3.996 26.628 1.00 77.69 99 PRO A O 1
ATOM 767 N N . TYR A 1 100 ? -17.824 4.328 28.763 1.00 78.56 100 TYR A N 1
ATOM 768 C CA . TYR A 1 100 ? -16.492 4.735 29.204 1.00 78.56 100 TYR A CA 1
ATOM 769 C C . TYR A 1 100 ? -15.494 3.570 29.171 1.00 78.56 100 TYR A C 1
ATOM 771 O O . TYR A 1 100 ? -14.410 3.706 28.605 1.00 78.56 100 TYR A O 1
ATOM 779 N N . LYS A 1 101 ? -15.864 2.400 29.712 1.00 79.44 101 LYS A N 1
ATOM 780 C CA . LYS A 1 101 ? -15.016 1.194 29.668 1.00 79.44 101 LYS A CA 1
ATOM 781 C C . LYS A 1 101 ? -14.775 0.708 28.238 1.00 79.44 101 LYS A C 1
ATOM 783 O O . LYS A 1 101 ? -13.671 0.281 27.916 1.00 79.44 101 LYS A O 1
ATOM 788 N N . LEU A 1 102 ? -15.780 0.807 27.368 1.00 78.31 102 LEU A N 1
ATOM 789 C CA . LEU A 1 102 ? -15.648 0.458 25.957 1.00 78.31 102 LEU A CA 1
ATOM 790 C C . LEU A 1 102 ? -14.638 1.372 25.258 1.00 78.31 102 LEU A C 1
ATOM 792 O O . LEU A 1 102 ? -13.759 0.873 24.562 1.00 78.31 102 LEU A O 1
ATOM 796 N N . LEU A 1 103 ? -14.721 2.688 25.481 1.00 78.50 103 LEU A N 1
ATOM 797 C CA . LEU A 1 103 ? -13.756 3.647 24.940 1.00 78.50 103 LEU A CA 1
ATOM 798 C C . LEU A 1 103 ? -12.348 3.420 25.493 1.00 78.50 103 LEU A C 1
ATOM 800 O O . LEU A 1 103 ? -11.388 3.454 24.727 1.00 78.50 103 LEU A O 1
ATOM 804 N N . TYR A 1 104 ? -12.223 3.139 26.792 1.00 79.31 104 TYR A N 1
ATOM 805 C CA . TYR A 1 104 ? -10.951 2.799 27.428 1.00 79.31 104 TYR A CA 1
ATOM 806 C C . TYR A 1 104 ? -10.303 1.596 26.732 1.00 79.31 104 TYR A C 1
ATOM 808 O O . TYR A 1 104 ? -9.197 1.715 26.202 1.00 79.31 104 TYR A O 1
ATOM 816 N N . ASN A 1 105 ? -11.026 0.477 26.653 1.00 78.62 105 ASN A N 1
ATOM 817 C CA . ASN A 1 105 ? -10.522 -0.762 26.065 1.00 78.62 105 ASN A CA 1
ATOM 818 C C . ASN A 1 105 ? -10.233 -0.592 24.568 1.00 78.62 105 ASN A C 1
ATOM 820 O O . ASN A 1 105 ? -9.199 -1.044 24.085 1.00 78.62 105 ASN A O 1
ATOM 824 N N . ALA A 1 106 ? -11.109 0.097 23.831 1.00 76.56 106 ALA A N 1
ATOM 825 C CA . ALA A 1 106 ? -10.899 0.382 22.415 1.00 76.56 106 ALA A CA 1
ATOM 826 C C . ALA A 1 106 ? -9.632 1.215 22.190 1.00 76.56 106 ALA A C 1
ATOM 828 O O . ALA A 1 106 ? -8.845 0.904 21.299 1.00 76.56 106 ALA A O 1
ATOM 829 N N . SER A 1 107 ? -9.403 2.239 23.016 1.00 81.44 107 SER A N 1
ATOM 830 C CA . SER A 1 107 ? -8.219 3.096 22.927 1.00 81.44 107 SER A CA 1
ATOM 831 C C . SER A 1 107 ? -6.923 2.307 23.146 1.00 81.44 107 SER A C 1
ATOM 833 O O . SER A 1 107 ? -5.955 2.481 22.407 1.00 81.44 107 SER A O 1
ATOM 835 N N . GLU A 1 108 ? -6.929 1.375 24.099 1.00 82.19 108 GLU A N 1
ATOM 836 C CA . GLU A 1 108 ? -5.774 0.546 24.431 1.00 82.19 108 GLU A CA 1
ATOM 837 C C . GLU A 1 108 ? -5.500 -0.510 23.355 1.00 82.19 108 GLU A C 1
ATOM 839 O O . GLU A 1 108 ? -4.353 -0.688 22.945 1.00 82.19 108 GLU A O 1
ATOM 844 N N . ILE A 1 109 ? -6.552 -1.130 22.811 1.00 79.25 109 ILE A N 1
ATOM 845 C CA . ILE A 1 109 ? -6.446 -2.054 21.676 1.00 79.25 109 ILE A CA 1
ATOM 846 C C . ILE A 1 109 ? -5.889 -1.330 20.448 1.00 79.25 109 ILE A C 1
ATOM 848 O O . ILE A 1 109 ? -4.960 -1.837 19.819 1.00 79.25 109 ILE A O 1
ATOM 852 N N . VAL A 1 110 ? -6.422 -0.153 20.102 1.00 81.06 110 VAL A N 1
ATOM 853 C CA . VAL A 1 110 ? -5.970 0.629 18.940 1.00 81.06 110 VAL A CA 1
ATOM 854 C C . VAL A 1 110 ? -4.514 1.052 19.110 1.00 81.06 110 VAL A C 1
ATOM 856 O O . VAL A 1 110 ? -3.721 0.898 18.183 1.00 81.06 110 VAL A O 1
ATOM 859 N N . PHE A 1 111 ? -4.135 1.534 20.295 1.00 78.88 111 PHE A N 1
ATOM 860 C CA . PHE A 1 111 ? -2.765 1.947 20.578 1.00 78.88 111 PHE A CA 1
ATOM 861 C C . PHE A 1 111 ? -1.781 0.773 20.511 1.00 78.88 111 PHE A C 1
ATOM 863 O O . PHE A 1 111 ? -0.776 0.849 19.805 1.00 78.88 111 PHE A O 1
ATOM 870 N N . ASN A 1 112 ? -2.088 -0.336 21.189 1.00 81.56 112 ASN A N 1
ATOM 871 C CA . ASN A 1 112 ? -1.213 -1.507 21.221 1.00 81.56 112 ASN A CA 1
ATOM 872 C C . ASN A 1 112 ? -1.113 -2.181 19.841 1.00 81.56 112 ASN A C 1
ATOM 874 O O . ASN A 1 112 ? -0.047 -2.634 19.434 1.00 81.56 112 ASN A O 1
ATOM 878 N N . THR A 1 113 ? -2.210 -2.181 19.078 1.00 78.19 113 THR A N 1
ATOM 879 C CA . THR A 1 113 ? -2.213 -2.663 17.691 1.00 78.19 113 THR A CA 1
ATOM 880 C C . THR A 1 113 ? -1.361 -1.767 16.799 1.00 78.19 113 THR A C 1
ATOM 882 O O . THR A 1 113 ? -0.558 -2.294 16.040 1.00 78.19 113 THR A O 1
ATOM 885 N N . SER A 1 114 ? -1.484 -0.439 16.912 1.00 75.00 114 SER A N 1
ATOM 886 C CA . SER A 1 114 ? -0.705 0.533 16.129 1.00 75.00 114 SER A CA 1
ATOM 887 C C . SER A 1 114 ? 0.803 0.432 16.393 1.00 75.00 114 SER A C 1
ATOM 889 O O . SER A 1 114 ? 1.598 0.495 15.459 1.00 75.00 114 SER A O 1
ATOM 891 N N . MET A 1 115 ? 1.199 0.212 17.651 1.00 76.00 115 MET A N 1
ATOM 892 C CA . MET A 1 115 ? 2.608 0.084 18.046 1.00 76.00 115 MET A CA 1
ATOM 893 C C . MET A 1 115 ? 3.213 -1.294 17.714 1.00 76.00 115 MET A C 1
ATOM 895 O O . MET A 1 115 ? 4.432 -1.461 17.718 1.00 76.00 115 MET A O 1
ATOM 899 N N . SER A 1 116 ? 2.380 -2.295 17.425 1.00 81.38 116 SER A N 1
ATOM 900 C CA . SER A 1 116 ? 2.825 -3.644 17.070 1.00 81.38 116 SER A CA 1
ATOM 901 C C . SER A 1 116 ? 3.260 -3.745 15.601 1.00 81.38 116 SER A C 1
ATOM 903 O O . SER A 1 116 ? 2.771 -3.020 14.733 1.00 81.38 116 SER A O 1
ATOM 905 N N . ALA A 1 117 ? 4.125 -4.716 15.285 1.00 75.69 117 ALA A N 1
ATOM 906 C CA . ALA A 1 117 ? 4.531 -5.033 13.909 1.00 75.69 117 ALA A CA 1
ATOM 907 C C . ALA A 1 117 ? 3.323 -5.334 12.996 1.00 75.69 117 ALA A C 1
ATOM 909 O O . ALA A 1 117 ? 3.317 -4.990 11.812 1.00 75.69 117 ALA A O 1
ATOM 910 N N . THR A 1 118 ? 2.257 -5.904 13.565 1.00 77.25 118 THR A N 1
ATOM 911 C CA . THR A 1 118 ? 0.988 -6.147 12.867 1.00 77.25 118 THR A CA 1
ATOM 912 C C . THR A 1 118 ? 0.278 -4.844 12.484 1.00 77.25 118 THR A C 1
ATOM 914 O O . THR A 1 118 ? -0.305 -4.765 11.403 1.00 77.25 118 THR A O 1
ATOM 917 N N . GLY A 1 119 ? 0.373 -3.796 13.310 1.00 78.62 119 GLY A N 1
ATOM 918 C CA . GLY A 1 119 ? -0.142 -2.460 12.997 1.00 78.62 119 GLY A CA 1
ATOM 919 C C . GLY A 1 119 ? 0.571 -1.822 11.815 1.00 78.62 119 GLY A C 1
ATOM 920 O O . GLY A 1 119 ? -0.084 -1.253 10.946 1.00 78.62 119 GLY A O 1
ATOM 921 N N . GLY A 1 120 ? 1.892 -2.000 11.723 1.00 79.25 120 GLY A N 1
ATOM 922 C CA . GLY A 1 120 ? 2.681 -1.568 10.567 1.00 79.25 120 GLY A CA 1
ATOM 923 C C . GLY A 1 120 ? 2.221 -2.221 9.260 1.00 79.25 120 GLY A C 1
ATOM 924 O O . GLY A 1 120 ? 2.060 -1.531 8.252 1.00 79.25 120 GLY A O 1
ATOM 925 N N . MET A 1 121 ? 1.925 -3.527 9.280 1.00 80.62 121 MET A N 1
ATOM 926 C CA . MET A 1 121 ? 1.362 -4.228 8.117 1.00 80.62 121 MET A CA 1
ATOM 927 C C . MET A 1 121 ? -0.024 -3.691 7.740 1.00 80.62 121 MET A C 1
ATOM 929 O O . MET A 1 121 ? -0.266 -3.394 6.573 1.00 80.62 121 MET A O 1
ATOM 933 N N . ILE A 1 122 ? -0.920 -3.499 8.714 1.00 82.31 122 ILE A N 1
ATOM 934 C CA . ILE A 1 122 ? -2.266 -2.954 8.470 1.00 82.31 122 ILE A CA 1
ATOM 935 C C . ILE A 1 122 ? -2.188 -1.519 7.926 1.00 82.31 122 ILE A C 1
ATOM 937 O O . ILE A 1 122 ? -2.897 -1.182 6.979 1.00 82.31 122 ILE A O 1
ATOM 941 N N . ALA A 1 123 ? -1.297 -0.685 8.468 1.00 81.12 123 ALA A N 1
ATOM 942 C CA . ALA A 1 123 ? -1.066 0.677 7.997 1.00 81.12 123 ALA A CA 1
ATOM 943 C C . ALA A 1 123 ? -0.488 0.699 6.574 1.00 81.12 123 ALA A C 1
ATOM 945 O O . ALA A 1 123 ? -0.927 1.496 5.748 1.00 81.12 123 ALA A O 1
ATOM 946 N N . SER A 1 124 ? 0.447 -0.202 6.259 1.00 79.62 124 SER A N 1
ATOM 947 C CA . SER A 1 124 ? 0.993 -0.361 4.908 1.00 79.62 124 SER A CA 1
ATOM 948 C C . SER A 1 124 ? -0.095 -0.753 3.906 1.00 79.62 124 SER A C 1
ATOM 950 O O . SER A 1 124 ? -0.246 -0.095 2.876 1.00 79.62 124 SER A O 1
ATOM 952 N N . VAL A 1 125 ? -0.914 -1.754 4.243 1.00 82.00 125 VAL A N 1
ATOM 953 C CA . VAL A 1 125 ? -2.062 -2.180 3.429 1.00 82.00 125 VAL A CA 1
ATOM 954 C C . VAL A 1 125 ? -3.063 -1.033 3.265 1.00 82.00 125 VAL A C 1
ATOM 956 O O . VAL A 1 125 ? -3.527 -0.790 2.158 1.00 82.00 125 VAL A O 1
ATOM 959 N N . TYR A 1 126 ? -3.341 -0.261 4.316 1.00 82.94 126 TYR A N 1
ATOM 960 C CA . TYR A 1 126 ? -4.198 0.927 4.247 1.00 82.94 126 TYR A CA 1
ATOM 961 C C . TYR A 1 126 ? -3.651 2.013 3.314 1.00 82.94 126 TYR A C 1
ATOM 963 O O . TYR A 1 126 ? -4.396 2.530 2.483 1.00 82.94 126 TYR A O 1
ATOM 971 N N . ILE A 1 127 ? -2.359 2.336 3.400 1.00 80.88 127 ILE A N 1
ATOM 972 C CA . ILE A 1 127 ? -1.712 3.309 2.508 1.00 80.88 127 ILE A CA 1
ATOM 973 C C . ILE A 1 127 ? -1.776 2.820 1.058 1.00 80.88 127 ILE A C 1
ATOM 975 O O . ILE A 1 127 ? -2.106 3.598 0.161 1.00 80.88 127 ILE A O 1
ATOM 979 N N . LEU A 1 128 ? -1.515 1.531 0.830 1.00 82.88 128 LEU A N 1
ATOM 980 C CA . LEU A 1 128 ? -1.585 0.916 -0.490 1.00 82.88 128 LEU A CA 1
ATOM 981 C C . LEU A 1 128 ? -3.015 0.934 -1.048 1.00 82.88 128 LEU A C 1
ATOM 983 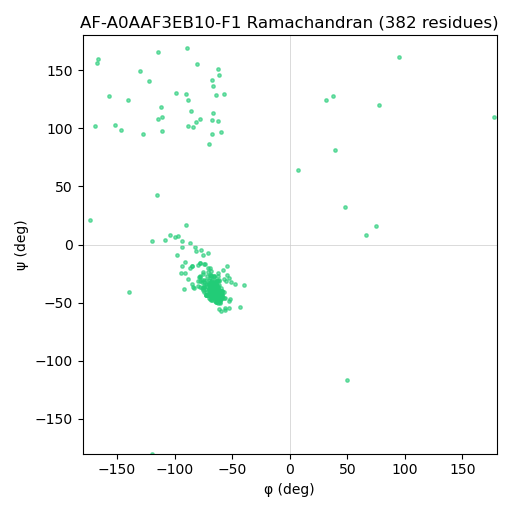O O . LEU A 1 128 ? -3.226 1.319 -2.194 1.00 82.88 128 LEU A O 1
ATOM 987 N N . LEU A 1 129 ? -4.023 0.588 -0.246 1.00 80.38 129 LEU A N 1
ATOM 988 C CA . LEU A 1 129 ? -5.417 0.679 -0.679 1.00 80.38 129 LEU A CA 1
ATOM 989 C C . LEU A 1 129 ? -5.822 2.131 -0.941 1.00 80.38 129 LEU A C 1
ATOM 991 O O . LEU A 1 129 ? -6.522 2.393 -1.914 1.00 80.38 129 LEU A O 1
ATOM 995 N N . LYS A 1 130 ? -5.356 3.089 -0.133 1.00 78.50 130 LYS A N 1
ATOM 996 C CA . LYS A 1 130 ? -5.645 4.513 -0.337 1.00 78.50 130 LYS A CA 1
ATOM 997 C C . LYS A 1 130 ? -5.029 5.044 -1.625 1.00 78.50 130 LYS A C 1
ATOM 999 O O . LYS A 1 130 ? -5.695 5.783 -2.346 1.00 78.50 130 LYS A O 1
ATOM 1004 N N . ILE A 1 131 ? -3.802 4.637 -1.954 1.00 77.88 131 ILE A N 1
ATOM 1005 C CA . ILE A 1 131 ? -3.152 5.076 -3.191 1.00 77.88 131 ILE A CA 1
ATOM 1006 C C . ILE A 1 131 ? -3.807 4.475 -4.437 1.00 77.88 131 ILE A C 1
ATOM 1008 O O . ILE A 1 131 ? -3.863 5.143 -5.472 1.00 77.88 131 ILE A O 1
ATOM 1012 N N . LEU A 1 132 ? -4.321 3.247 -4.321 1.00 75.00 132 LEU A N 1
ATOM 1013 C CA . LEU A 1 132 ? -4.951 2.512 -5.414 1.00 75.00 132 LEU A CA 1
ATOM 1014 C C . LEU A 1 132 ? -6.422 2.903 -5.621 1.00 75.00 132 LEU A C 1
ATOM 1016 O O . LEU A 1 132 ? -6.883 2.971 -6.755 1.00 75.00 132 LEU A O 1
ATOM 1020 N N . SER A 1 133 ? -7.158 3.167 -4.538 1.00 71.25 133 SER A N 1
ATOM 1021 C CA . SER A 1 133 ? -8.601 3.430 -4.576 1.00 71.25 133 SER A CA 1
ATOM 1022 C C . SER A 1 133 ? -8.955 4.893 -4.837 1.00 71.25 133 SER A C 1
ATOM 1024 O O . SER A 1 133 ? -10.092 5.168 -5.220 1.00 71.25 133 SER A O 1
ATOM 1026 N N . TYR A 1 134 ? -8.047 5.843 -4.601 1.00 74.69 134 TYR A N 1
ATOM 1027 C CA . TYR A 1 134 ? -8.342 7.255 -4.822 1.00 74.69 134 TYR A CA 1
ATOM 1028 C C . TYR A 1 134 ? -8.075 7.616 -6.292 1.00 74.69 134 TYR A C 1
ATOM 1030 O O . TYR A 1 134 ? -6.942 7.576 -6.772 1.00 74.69 134 TYR A O 1
ATOM 1038 N N . GLU A 1 135 ? -9.139 7.974 -7.020 1.00 62.81 135 GLU A N 1
ATOM 1039 C CA . GLU A 1 135 ? -9.148 8.109 -8.489 1.00 62.81 135 GLU A CA 1
ATOM 1040 C C . GLU A 1 135 ? -8.037 9.020 -9.042 1.00 62.81 135 GLU A C 1
ATOM 1042 O O . GLU A 1 135 ? -7.533 8.800 -10.142 1.00 62.81 135 GLU A O 1
ATOM 1047 N N . ARG A 1 136 ? -7.588 10.019 -8.267 1.00 66.44 136 ARG A N 1
ATOM 1048 C CA . ARG A 1 136 ? -6.487 10.910 -8.671 1.00 66.44 136 ARG A CA 1
ATOM 1049 C C . ARG A 1 136 ? -5.092 10.463 -8.242 1.00 66.44 136 ARG A C 1
ATOM 1051 O O . ARG A 1 136 ? -4.128 10.857 -8.897 1.00 66.44 136 ARG A O 1
ATOM 1058 N N . THR A 1 137 ? -4.937 9.665 -7.185 1.00 71.69 137 THR A N 1
ATOM 1059 C CA . THR A 1 137 ? -3.596 9.266 -6.718 1.00 71.69 137 THR A CA 1
ATOM 1060 C C . THR A 1 137 ? -2.980 8.221 -7.625 1.00 71.69 137 THR A C 1
ATOM 1062 O O . THR A 1 137 ? -1.790 8.311 -7.897 1.00 71.69 137 THR A O 1
ATOM 1065 N N . PHE A 1 138 ? -3.765 7.284 -8.156 1.00 74.88 138 PHE A N 1
ATOM 1066 C CA . PHE A 1 138 ? -3.249 6.267 -9.071 1.00 74.88 138 PHE A CA 1
ATOM 1067 C C . PHE A 1 138 ? -2.647 6.892 -10.339 1.00 74.88 138 PHE A C 1
ATOM 1069 O O . PHE A 1 138 ? -1.503 6.615 -10.702 1.00 74.88 138 PHE A O 1
ATOM 1076 N N . VAL A 1 139 ? -3.374 7.830 -10.955 1.00 79.75 139 VAL A N 1
ATOM 1077 C CA . VAL A 1 139 ? -2.885 8.595 -12.113 1.00 79.75 139 VAL A CA 1
ATOM 1078 C C . VAL A 1 139 ? -1.655 9.425 -11.741 1.00 79.75 139 VAL A C 1
ATOM 1080 O O . VAL A 1 139 ? -0.704 9.508 -12.517 1.00 79.75 139 VAL A O 1
ATOM 1083 N N . TYR A 1 140 ? -1.625 10.000 -10.536 1.00 80.88 140 TYR A N 1
ATOM 1084 C CA . TYR A 1 140 ? -0.465 10.743 -10.050 1.00 80.88 140 TYR A CA 1
ATOM 1085 C C . TYR A 1 140 ? 0.770 9.851 -9.858 1.00 80.88 140 TYR A C 1
ATOM 1087 O O . TYR A 1 140 ? 1.868 10.266 -10.224 1.00 80.88 140 TYR A O 1
ATOM 1095 N N . VAL A 1 141 ? 0.605 8.624 -9.353 1.00 81.88 141 VAL A N 1
ATOM 1096 C CA . VAL A 1 141 ? 1.687 7.636 -9.209 1.00 81.88 141 VAL A CA 1
ATOM 1097 C C . VAL A 1 141 ? 2.206 7.200 -10.575 1.00 81.88 141 VAL A C 1
ATOM 1099 O O . VAL A 1 141 ? 3.418 7.193 -10.774 1.00 81.88 141 VAL A O 1
ATOM 1102 N N . ILE A 1 142 ? 1.322 6.922 -11.539 1.00 85.06 142 ILE A N 1
ATOM 1103 C CA . ILE A 1 142 ? 1.721 6.604 -12.921 1.00 85.06 142 ILE A CA 1
ATOM 1104 C C . ILE A 1 142 ? 2.459 7.788 -13.565 1.00 85.06 142 ILE A C 1
ATOM 1106 O O . ILE A 1 142 ? 3.490 7.628 -14.217 1.00 85.06 142 ILE A O 1
ATOM 1110 N N . SER A 1 143 ? 1.975 9.010 -13.351 1.00 86.62 143 SER A N 1
ATOM 1111 C CA . SER A 1 143 ? 2.661 10.217 -13.813 1.00 86.62 143 SER A CA 1
ATOM 1112 C C . SER A 1 143 ? 4.016 10.402 -13.125 1.00 86.62 143 SER A C 1
ATOM 1114 O O . SER A 1 143 ? 4.975 10.867 -13.738 1.00 86.62 143 SER A O 1
ATOM 1116 N N . TRP A 1 144 ? 4.123 10.053 -11.845 1.00 87.81 144 TRP A N 1
ATOM 1117 C CA . TRP A 1 144 ? 5.368 10.139 -11.095 1.00 87.81 144 TRP A CA 1
ATOM 1118 C C . TRP A 1 144 ? 6.391 9.104 -11.575 1.00 87.81 144 TRP A C 1
ATOM 1120 O O . TRP A 1 144 ? 7.517 9.491 -11.878 1.00 87.81 144 TRP A O 1
ATOM 1130 N N . ILE A 1 145 ? 6.005 7.835 -11.758 1.00 88.38 145 ILE A N 1
ATOM 1131 C CA . ILE A 1 145 ? 6.902 6.811 -12.319 1.00 88.38 145 ILE A CA 1
ATOM 1132 C C . ILE A 1 145 ? 7.303 7.153 -13.757 1.00 88.38 145 ILE A C 1
ATOM 1134 O O . ILE A 1 145 ? 8.465 6.984 -14.112 1.00 88.38 145 ILE A O 1
ATOM 1138 N N . GLY A 1 146 ? 6.391 7.722 -14.554 1.00 89.94 146 GLY A N 1
ATOM 1139 C CA . GLY A 1 146 ? 6.697 8.220 -15.896 1.00 89.94 146 GLY A CA 1
ATOM 1140 C C . GLY A 1 146 ? 7.728 9.351 -15.879 1.00 89.94 146 GLY A C 1
ATOM 1141 O O . GLY A 1 146 ? 8.684 9.323 -16.649 1.00 89.94 146 GLY A O 1
ATOM 1142 N N . ARG A 1 147 ? 7.600 10.308 -14.948 1.00 91.06 147 ARG A N 1
ATOM 1143 C CA . ARG A 1 147 ? 8.593 11.378 -14.746 1.00 91.06 147 ARG A CA 1
ATOM 1144 C C . ARG A 1 147 ? 9.953 10.825 -14.325 1.00 91.06 147 ARG A C 1
ATOM 1146 O O . ARG A 1 147 ? 10.968 11.239 -14.872 1.00 91.06 147 ARG A O 1
ATOM 1153 N N . VAL A 1 148 ? 9.981 9.873 -13.393 1.00 88.88 148 VAL A N 1
ATOM 1154 C CA . VAL A 1 148 ? 11.219 9.205 -12.962 1.00 88.88 148 VAL A CA 1
ATOM 1155 C C . VAL A 1 148 ? 11.867 8.464 -14.133 1.00 88.88 148 VAL A C 1
ATOM 1157 O O . VAL A 1 148 ? 13.055 8.645 -14.387 1.00 88.88 148 VAL A O 1
ATOM 1160 N N . TYR A 1 149 ? 11.083 7.701 -14.897 1.00 91.56 149 TYR A N 1
ATOM 1161 C CA . TYR A 1 149 ? 11.549 7.012 -16.098 1.00 91.56 149 TYR A CA 1
ATOM 1162 C C . TYR A 1 149 ? 12.157 7.993 -17.107 1.00 91.56 149 TYR A C 1
ATOM 1164 O O . TYR A 1 149 ? 13.255 7.760 -17.601 1.00 91.56 149 TYR A O 1
ATOM 1172 N N . GLN A 1 150 ? 11.494 9.125 -17.362 1.00 90.75 150 GLN A N 1
ATOM 1173 C CA . GLN A 1 150 ? 11.977 10.150 -18.287 1.00 90.75 150 GLN A CA 1
ATOM 1174 C C . GLN A 1 150 ? 13.289 10.800 -17.819 1.00 90.75 150 GLN A C 1
ATOM 1176 O O . GLN A 1 150 ? 14.150 11.101 -18.648 1.00 90.75 150 GLN A O 1
ATOM 1181 N N . ILE A 1 151 ? 13.470 10.998 -16.509 1.00 91.81 151 ILE A N 1
ATOM 1182 C CA . ILE A 1 151 ? 14.732 11.494 -15.937 1.00 91.81 151 ILE A CA 1
ATOM 1183 C C . ILE A 1 151 ? 15.862 10.492 -16.202 1.00 91.81 151 ILE A C 1
ATOM 1185 O O . ILE A 1 151 ? 16.923 10.886 -16.686 1.00 91.81 151 ILE A O 1
ATOM 1189 N N . PHE A 1 152 ? 15.635 9.202 -15.936 1.00 90.12 152 PHE A N 1
ATOM 1190 C CA . PHE A 1 152 ? 16.633 8.160 -16.194 1.00 90.12 152 PHE A CA 1
ATOM 1191 C C . PHE A 1 152 ? 16.922 7.974 -17.686 1.00 90.12 152 PHE A C 1
ATOM 1193 O O . PHE A 1 152 ? 18.080 7.825 -18.064 1.00 90.12 152 PHE A O 1
ATOM 1200 N N . ASP A 1 153 ? 15.906 8.028 -18.544 1.00 91.31 153 ASP A N 1
ATOM 1201 C CA . ASP A 1 153 ? 16.084 7.946 -19.996 1.00 91.31 153 ASP A CA 1
ATOM 1202 C C . ASP A 1 153 ? 16.900 9.138 -20.524 1.00 91.31 153 ASP A C 1
ATOM 1204 O O . ASP A 1 153 ? 17.864 8.959 -21.269 1.00 91.31 153 ASP A O 1
ATOM 1208 N N . SER A 1 154 ? 16.610 10.348 -20.032 1.00 90.25 154 SER A N 1
ATOM 1209 C CA . SER A 1 154 ? 17.389 11.554 -20.345 1.00 90.25 154 SER A CA 1
ATOM 1210 C C . SER A 1 154 ? 18.839 11.439 -19.866 1.00 90.25 154 SER A C 1
ATOM 1212 O O . SER A 1 154 ? 19.758 11.849 -20.577 1.00 90.25 154 SER A O 1
ATOM 1214 N N . PHE A 1 155 ? 19.061 10.858 -18.681 1.00 90.75 155 PHE A N 1
ATOM 1215 C CA . PHE A 1 155 ? 20.394 10.584 -18.143 1.00 90.75 155 PHE A CA 1
ATOM 1216 C C . PHE A 1 155 ? 21.166 9.606 -19.039 1.00 90.75 155 PHE A C 1
ATOM 1218 O O . PHE A 1 155 ? 22.277 9.912 -19.465 1.00 90.75 155 PHE A O 1
ATOM 1225 N N . ILE A 1 156 ? 20.568 8.470 -19.406 1.00 91.06 156 ILE A N 1
ATOM 1226 C CA . ILE A 1 156 ? 21.184 7.480 -20.304 1.00 91.06 156 ILE A CA 1
ATOM 1227 C C . ILE A 1 156 ? 21.517 8.125 -21.656 1.00 91.06 156 ILE A C 1
ATOM 1229 O O . ILE A 1 156 ? 22.638 8.000 -22.154 1.00 91.06 156 ILE A O 1
ATOM 1233 N N . HIS A 1 157 ? 20.586 8.900 -22.220 1.00 89.56 157 HIS A N 1
ATOM 1234 C CA . HIS A 1 157 ? 20.794 9.592 -23.488 1.00 89.56 157 HIS A CA 1
ATOM 1235 C C . HIS A 1 157 ? 21.922 10.634 -23.425 1.00 89.56 157 HIS A C 1
ATOM 1237 O O . HIS A 1 157 ? 22.676 10.783 -24.387 1.00 89.56 157 HIS A O 1
ATOM 1243 N N . PHE A 1 158 ? 22.084 11.327 -22.293 1.00 90.12 158 PHE A N 1
ATOM 1244 C CA . PHE A 1 158 ? 23.193 12.256 -22.072 1.00 90.12 158 PHE A CA 1
ATOM 1245 C C . PHE A 1 158 ? 24.551 11.543 -22.129 1.00 90.12 158 PHE A C 1
ATOM 1247 O O . PHE A 1 158 ? 25.439 11.995 -22.852 1.00 90.12 158 PHE A O 1
ATOM 1254 N N . PHE A 1 159 ? 24.691 10.402 -21.447 1.00 87.94 159 PHE A N 1
ATOM 1255 C CA . PHE A 1 159 ? 25.920 9.596 -21.471 1.00 87.94 159 PHE A CA 1
ATOM 1256 C C . PHE A 1 159 ? 26.185 8.939 -22.832 1.00 87.94 159 PHE A C 1
ATOM 1258 O O . PHE A 1 159 ? 27.340 8.710 -23.176 1.00 87.94 159 PHE A O 1
ATOM 1265 N N . GLY A 1 160 ? 25.147 8.681 -23.630 1.00 85.44 160 GLY A N 1
ATOM 1266 C CA . GLY A 1 160 ? 25.272 8.142 -24.987 1.00 85.44 160 GLY A CA 1
ATOM 1267 C C . GLY A 1 160 ? 25.713 9.152 -26.055 1.00 85.44 160 GLY A C 1
ATOM 1268 O O . GLY A 1 160 ? 25.909 8.765 -27.207 1.00 85.44 160 GLY A O 1
ATOM 1269 N N . LYS A 1 161 ? 25.867 10.446 -25.727 1.00 90.12 161 LYS A N 1
ATOM 1270 C CA . LYS A 1 161 ? 26.286 11.456 -26.712 1.00 90.12 161 LYS A CA 1
ATOM 1271 C C . LYS A 1 161 ? 27.733 11.224 -27.176 1.00 90.12 161 LYS A C 1
ATOM 1273 O O . LYS A 1 161 ? 28.606 10.968 -26.348 1.00 90.12 161 LYS A O 1
ATOM 1278 N N . PRO A 1 162 ? 28.042 11.429 -28.471 1.00 88.19 162 PRO A N 1
ATOM 1279 C CA . PRO A 1 162 ? 29.372 11.155 -29.028 1.00 88.19 162 PRO A CA 1
ATOM 1280 C C . PRO A 1 162 ? 30.487 12.009 -28.402 1.00 88.19 162 PRO A C 1
ATOM 1282 O O . PRO A 1 162 ? 31.633 11.582 -28.355 1.00 88.19 162 PRO A O 1
ATOM 1285 N N . TRP A 1 163 ? 30.153 13.183 -27.857 1.00 91.38 163 TRP A N 1
ATOM 1286 C CA . TRP A 1 163 ? 31.095 14.053 -27.142 1.00 91.38 163 TRP A CA 1
ATOM 1287 C C . TRP A 1 163 ? 31.527 13.515 -25.768 1.00 91.38 163 TRP A C 1
ATOM 1289 O O . TRP A 1 163 ? 32.569 13.921 -25.262 1.00 91.38 163 TRP A O 1
ATOM 1299 N N . ILE A 1 164 ? 30.764 12.598 -25.162 1.00 90.94 164 ILE A N 1
ATOM 1300 C CA . ILE A 1 164 ? 31.122 11.980 -23.876 1.00 90.94 164 ILE A CA 1
ATOM 1301 C C . ILE A 1 164 ? 32.213 10.919 -24.059 1.00 90.94 164 ILE A C 1
ATOM 1303 O O . ILE A 1 164 ? 33.059 10.760 -23.183 1.00 90.94 164 ILE A O 1
ATOM 1307 N N . PHE A 1 165 ? 32.257 10.246 -25.212 1.00 89.56 165 PHE A N 1
ATOM 1308 C CA . PHE A 1 165 ? 33.267 9.229 -25.517 1.00 89.56 165 PHE A CA 1
ATOM 1309 C C . PHE A 1 165 ? 34.720 9.715 -25.318 1.00 89.56 165 PHE A C 1
ATOM 1311 O O . PHE A 1 165 ? 35.432 9.099 -24.523 1.00 89.56 165 PHE A O 1
ATOM 1318 N N . PRO A 1 166 ? 35.182 10.828 -25.932 1.00 92.56 166 PRO A N 1
ATOM 1319 C CA . PRO A 1 166 ? 36.551 11.303 -25.723 1.00 92.56 166 PRO A CA 1
ATOM 1320 C C . PRO A 1 166 ? 36.830 11.720 -24.269 1.00 92.56 166 PRO A C 1
ATOM 1322 O O . PRO A 1 166 ? 37.947 11.526 -23.792 1.00 92.56 166 PRO A O 1
ATOM 1325 N N . LEU A 1 167 ? 35.833 12.232 -23.532 1.00 91.62 167 LEU A N 1
ATOM 1326 C CA . LEU A 1 167 ? 35.985 12.566 -22.108 1.00 91.62 167 LEU A CA 1
ATOM 1327 C C . LEU A 1 167 ? 36.181 11.321 -21.237 1.00 91.62 167 LEU A C 1
ATOM 1329 O O . LEU A 1 167 ? 37.012 11.335 -20.331 1.00 91.62 167 LEU A O 1
ATOM 1333 N N . VAL A 1 168 ? 35.450 10.239 -21.515 1.00 91.38 168 VAL A N 1
ATOM 1334 C CA . VAL A 1 168 ? 35.592 8.973 -20.781 1.00 91.38 168 VAL A CA 1
ATOM 1335 C C . VAL A 1 168 ? 36.929 8.305 -21.092 1.00 91.38 168 VAL A C 1
ATOM 1337 O O . VAL A 1 168 ? 37.567 7.789 -20.179 1.00 91.38 168 VAL A O 1
ATOM 1340 N N . VAL A 1 169 ? 37.398 8.365 -22.342 1.00 91.12 169 VAL A N 1
ATOM 1341 C CA . VAL A 1 169 ? 38.733 7.867 -22.723 1.00 91.12 169 VAL A CA 1
ATOM 1342 C C . VAL A 1 169 ? 39.837 8.651 -22.009 1.00 91.12 169 VAL A C 1
ATOM 1344 O O . VAL A 1 169 ? 40.752 8.048 -21.450 1.00 91.12 169 VAL A O 1
ATOM 1347 N N . LEU A 1 170 ? 39.730 9.982 -21.958 1.00 93.06 170 LEU A N 1
ATOM 1348 C CA . LEU A 1 170 ? 40.663 10.827 -21.210 1.00 93.06 170 LEU A CA 1
ATOM 1349 C C . LEU A 1 170 ? 40.642 10.500 -19.708 1.00 93.06 170 LEU A C 1
ATOM 1351 O O . LEU A 1 170 ? 41.697 10.343 -19.095 1.00 93.06 170 LEU A O 1
ATOM 1355 N N . TYR A 1 171 ? 39.452 10.349 -19.122 1.00 92.19 171 TYR A N 1
ATOM 1356 C CA . TYR A 1 171 ? 39.288 9.955 -17.723 1.00 92.19 171 TYR A CA 1
ATOM 1357 C C . TYR A 1 171 ? 39.917 8.587 -17.437 1.00 92.19 171 TYR A C 1
ATOM 1359 O O . TYR A 1 171 ? 40.645 8.439 -16.457 1.00 92.19 171 TYR A O 1
ATOM 1367 N N . PHE A 1 172 ? 39.696 7.606 -18.314 1.00 90.62 172 PHE A N 1
ATOM 1368 C CA . PHE A 1 172 ? 40.301 6.283 -18.213 1.00 90.62 172 PHE A CA 1
ATOM 1369 C C . PHE A 1 172 ? 41.830 6.345 -18.303 1.00 90.62 172 PHE A C 1
ATOM 1371 O O . PHE A 1 172 ? 42.498 5.687 -17.515 1.00 90.62 172 PHE A O 1
ATOM 1378 N N . ALA A 1 173 ? 42.399 7.166 -19.190 1.00 90.75 173 ALA A N 1
ATOM 1379 C CA . ALA A 1 173 ? 43.849 7.334 -19.308 1.00 90.75 173 ALA A CA 1
ATOM 1380 C C . ALA A 1 173 ? 44.473 7.964 -18.049 1.00 90.75 173 ALA A C 1
ATOM 1382 O O . ALA A 1 173 ? 45.512 7.504 -17.573 1.00 90.75 173 ALA A O 1
ATOM 1383 N N . ILE A 1 174 ? 43.817 8.973 -17.465 1.00 88.81 174 ILE A N 1
ATOM 1384 C CA . ILE A 1 174 ? 44.242 9.583 -16.196 1.00 88.81 174 ILE A CA 1
ATOM 1385 C C . ILE A 1 174 ? 44.123 8.567 -15.056 1.00 88.81 174 ILE A C 1
ATOM 1387 O O . ILE A 1 174 ? 45.050 8.428 -14.263 1.00 88.81 174 ILE A O 1
ATOM 1391 N N . TYR A 1 175 ? 43.024 7.813 -14.997 1.00 87.06 175 TYR A N 1
ATOM 1392 C CA . TYR A 1 175 ? 42.817 6.754 -14.008 1.00 87.06 175 TYR A CA 1
ATOM 1393 C C . TYR A 1 175 ? 43.850 5.621 -14.139 1.00 87.06 175 TYR A C 1
ATOM 1395 O O . TYR A 1 175 ? 44.397 5.169 -13.135 1.00 87.06 175 TYR A O 1
ATOM 1403 N N . ALA A 1 176 ? 44.171 5.205 -15.367 1.00 84.81 176 ALA A N 1
ATOM 1404 C CA . ALA A 1 176 ? 45.191 4.205 -15.679 1.00 84.81 176 ALA A CA 1
ATOM 1405 C C . ALA A 1 176 ? 46.608 4.695 -15.323 1.00 84.81 176 ALA A C 1
ATOM 1407 O O . ALA A 1 176 ? 47.434 3.938 -14.818 1.00 84.81 176 ALA A O 1
ATOM 1408 N N . THR A 1 177 ? 46.884 5.983 -15.524 1.00 85.44 177 THR A N 1
ATOM 1409 C CA . THR A 1 177 ? 48.153 6.599 -15.110 1.00 85.44 177 THR A CA 1
ATOM 1410 C C . THR A 1 177 ? 48.235 6.692 -13.587 1.00 85.44 177 THR A C 1
ATOM 1412 O O . THR A 1 177 ? 49.257 6.345 -13.004 1.00 85.44 177 THR A O 1
ATOM 1415 N N . TRP A 1 178 ? 47.139 7.081 -12.928 1.00 83.81 178 TRP A N 1
ATOM 1416 C CA . TRP A 1 178 ? 47.034 7.140 -11.471 1.00 83.81 178 TRP A CA 1
ATOM 1417 C C . TRP A 1 178 ? 47.252 5.768 -10.824 1.00 83.81 178 TRP A C 1
ATOM 1419 O O . TRP A 1 178 ? 48.019 5.658 -9.873 1.00 83.81 178 TRP A O 1
ATOM 1429 N N . ILE A 1 179 ? 46.637 4.702 -11.351 1.00 82.56 179 ILE A N 1
ATOM 1430 C CA . ILE A 1 179 ? 46.841 3.342 -10.828 1.00 82.56 179 ILE A CA 1
ATOM 1431 C C . ILE A 1 179 ? 48.259 2.817 -11.103 1.00 82.56 179 ILE A C 1
ATOM 1433 O O . ILE A 1 179 ? 48.777 2.053 -10.296 1.00 82.56 179 ILE A O 1
ATOM 1437 N N . TYR A 1 180 ? 48.894 3.227 -12.208 1.00 80.38 180 TYR A N 1
ATOM 1438 C CA . TYR A 1 180 ? 50.263 2.828 -12.549 1.00 80.38 180 TYR A CA 1
ATOM 1439 C C . TYR A 1 180 ? 51.315 3.535 -11.685 1.00 80.38 180 TYR A C 1
ATOM 1441 O O . TYR A 1 180 ? 52.323 2.935 -11.323 1.00 80.38 180 TYR A O 1
ATOM 1449 N N . PHE A 1 181 ? 51.078 4.803 -11.343 1.00 79.94 181 PHE A N 1
ATOM 1450 C CA . PHE A 1 181 ? 52.014 5.625 -10.575 1.00 79.94 181 PHE A CA 1
ATOM 1451 C C . PHE A 1 181 ? 51.890 5.429 -9.052 1.00 79.94 181 PHE A C 1
ATOM 1453 O O . PHE A 1 181 ? 52.807 5.773 -8.311 1.00 79.94 181 PHE A O 1
ATOM 1460 N N . GLN A 1 182 ? 50.773 4.875 -8.569 1.00 72.12 182 GLN A N 1
ATOM 1461 C CA . GLN A 1 182 ? 50.527 4.654 -7.143 1.00 72.12 182 GLN A CA 1
ATOM 1462 C C . GLN A 1 182 ? 51.069 3.291 -6.672 1.00 72.12 182 GLN A C 1
ATOM 1464 O O . GLN A 1 182 ? 50.655 2.237 -7.158 1.00 72.12 182 GLN A O 1
ATOM 1469 N N . ASP A 1 183 ? 51.930 3.292 -5.649 1.00 65.50 183 ASP A N 1
ATOM 1470 C CA . ASP A 1 183 ? 52.452 2.067 -5.028 1.00 65.50 183 ASP A CA 1
ATOM 1471 C C . ASP A 1 183 ? 51.331 1.149 -4.507 1.00 65.50 183 ASP A C 1
ATOM 1473 O O . ASP A 1 183 ? 50.472 1.562 -3.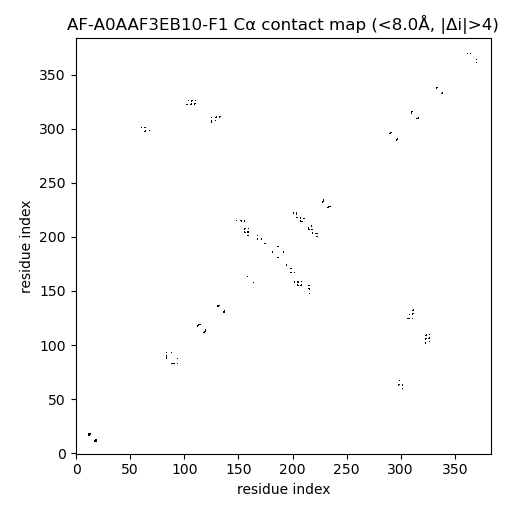717 1.00 65.50 183 ASP A O 1
ATOM 1477 N N . ARG A 1 184 ? 51.384 -0.146 -4.873 1.00 59.75 184 ARG A N 1
ATOM 1478 C CA . ARG A 1 184 ? 50.345 -1.159 -4.568 1.00 59.75 184 ARG A CA 1
ATOM 1479 C C . ARG A 1 184 ? 49.997 -1.293 -3.076 1.00 59.75 184 ARG A C 1
ATOM 1481 O O . ARG A 1 184 ? 48.943 -1.831 -2.747 1.00 59.75 184 ARG A O 1
ATOM 1488 N N . LYS A 1 185 ? 50.857 -0.807 -2.172 1.00 57.62 185 LYS A N 1
ATOM 1489 C CA . LYS A 1 185 ? 50.691 -0.892 -0.711 1.00 57.62 185 LYS A CA 1
ATOM 1490 C C . LYS A 1 185 ? 49.834 0.226 -0.092 1.00 57.62 185 LYS A C 1
ATOM 1492 O O . LYS A 1 185 ? 49.339 0.024 1.010 1.00 57.62 185 LYS A O 1
ATOM 1497 N N . GLN A 1 186 ? 49.619 1.363 -0.767 1.00 58.81 186 GLN A N 1
ATOM 1498 C CA . GLN A 1 186 ? 48.838 2.500 -0.227 1.00 58.81 186 GLN A CA 1
ATOM 1499 C C . GLN A 1 186 ? 47.458 2.689 -0.883 1.00 58.81 186 GLN A C 1
ATOM 1501 O O . GLN A 1 186 ? 46.735 3.641 -0.581 1.00 58.81 186 GLN A O 1
ATOM 1506 N N . ILE A 1 187 ? 47.057 1.793 -1.789 1.00 64.19 187 ILE A N 1
ATOM 1507 C CA . ILE A 1 187 ? 45.790 1.926 -2.512 1.00 64.19 187 ILE A CA 1
ATOM 1508 C C . ILE A 1 187 ? 44.630 1.507 -1.606 1.00 64.19 187 ILE A C 1
ATOM 1510 O O . ILE A 1 187 ? 44.379 0.325 -1.361 1.00 64.19 187 ILE A O 1
ATOM 1514 N N . ASN A 1 188 ? 43.852 2.491 -1.158 1.00 69.56 188 ASN A N 1
ATOM 1515 C CA . ASN A 1 188 ? 42.558 2.242 -0.537 1.00 69.56 188 ASN A CA 1
ATOM 1516 C C . ASN A 1 188 ? 41.617 1.572 -1.552 1.00 69.56 188 ASN A C 1
ATOM 1518 O O . ASN A 1 188 ? 41.082 2.228 -2.448 1.00 69.56 188 ASN A O 1
ATOM 1522 N N . LYS A 1 189 ? 41.359 0.268 -1.375 1.00 70.25 189 LYS A N 1
ATOM 1523 C CA . LYS A 1 189 ? 40.479 -0.546 -2.244 1.00 70.25 189 LYS A CA 1
ATOM 1524 C C . LYS A 1 189 ? 39.096 0.092 -2.468 1.00 70.25 189 LYS A C 1
ATOM 1526 O O . LYS A 1 189 ? 38.519 -0.036 -3.544 1.00 70.25 189 LYS A O 1
ATOM 1531 N N . LYS A 1 190 ? 38.582 0.828 -1.472 1.00 70.19 190 LYS A N 1
ATOM 1532 C CA . LYS A 1 190 ? 37.307 1.567 -1.552 1.00 70.19 190 LYS A CA 1
ATOM 1533 C C . LYS A 1 190 ? 37.365 2.768 -2.510 1.00 70.19 190 LYS A C 1
ATOM 1535 O O . LYS A 1 190 ? 36.404 3.002 -3.236 1.00 70.19 190 LYS A O 1
ATOM 1540 N N . LEU A 1 191 ? 38.486 3.494 -2.552 1.00 73.00 191 LEU A N 1
ATOM 1541 C CA . LEU A 1 191 ? 38.672 4.642 -3.450 1.00 73.00 191 LEU A CA 1
ATOM 1542 C C . LEU A 1 191 ? 38.841 4.194 -4.902 1.00 73.00 191 LEU A C 1
ATOM 1544 O O . LEU A 1 191 ? 38.189 4.746 -5.783 1.00 73.00 191 LEU A O 1
ATOM 1548 N N . ALA A 1 192 ? 39.637 3.147 -5.139 1.00 76.75 192 ALA A N 1
ATOM 1549 C CA . ALA A 1 192 ? 39.809 2.578 -6.476 1.00 76.75 192 ALA A CA 1
ATOM 1550 C C . ALA A 1 192 ? 38.473 2.097 -7.069 1.00 76.75 192 ALA A C 1
ATOM 1552 O O . ALA A 1 192 ? 38.199 2.341 -8.243 1.00 76.75 192 ALA A O 1
ATOM 1553 N N . ARG A 1 193 ? 37.612 1.487 -6.238 1.00 77.38 193 ARG A N 1
ATOM 1554 C CA . ARG A 1 193 ? 36.269 1.052 -6.640 1.00 77.38 193 ARG A CA 1
ATOM 1555 C C . ARG A 1 193 ? 35.340 2.230 -6.935 1.00 77.38 193 ARG A C 1
ATOM 1557 O O . ARG A 1 193 ? 34.679 2.217 -7.967 1.00 77.38 193 ARG A O 1
ATOM 1564 N N . SER A 1 194 ? 35.325 3.254 -6.080 1.00 76.06 194 SER A N 1
ATOM 1565 C CA . SER A 1 194 ? 34.502 4.455 -6.287 1.00 76.06 194 SER A CA 1
ATOM 1566 C C . SER A 1 194 ? 34.867 5.189 -7.584 1.00 76.06 194 SER A C 1
ATOM 1568 O O . SER A 1 194 ? 33.991 5.536 -8.371 1.00 76.06 194 SER A O 1
ATOM 1570 N N . LEU A 1 195 ? 36.167 5.326 -7.871 1.00 80.94 195 LEU A N 1
ATOM 1571 C CA . LEU A 1 195 ? 36.666 5.950 -9.101 1.00 80.94 195 LEU A CA 1
ATOM 1572 C C . LEU A 1 195 ? 36.400 5.115 -10.365 1.00 80.94 195 LEU A C 1
ATOM 1574 O O . LEU A 1 195 ? 36.367 5.659 -11.460 1.00 80.94 195 LEU A O 1
ATOM 1578 N N . SER A 1 196 ? 36.160 3.807 -10.245 1.00 83.44 196 SER A N 1
ATOM 1579 C CA . SER A 1 196 ? 35.774 2.981 -11.400 1.00 83.44 196 SER A CA 1
ATOM 1580 C C . SER A 1 196 ? 34.288 3.112 -11.780 1.00 83.44 196 SER A C 1
ATOM 1582 O O . SER A 1 196 ? 33.915 2.780 -12.905 1.00 83.44 196 SER A O 1
ATOM 1584 N N . LEU A 1 197 ? 33.429 3.623 -10.885 1.00 84.19 197 LEU A N 1
ATOM 1585 C CA . LEU A 1 197 ? 31.977 3.710 -11.111 1.00 84.19 197 LEU A CA 1
ATOM 1586 C C . LEU A 1 197 ? 31.581 4.527 -12.354 1.00 84.19 197 LEU A C 1
ATOM 1588 O O . LEU A 1 197 ? 30.729 4.046 -13.098 1.00 84.19 197 LEU A O 1
ATOM 1592 N N . PRO A 1 198 ? 32.170 5.705 -12.646 1.00 86.38 198 PRO A N 1
ATOM 1593 C CA . PRO A 1 198 ? 31.804 6.488 -13.829 1.00 86.38 198 PRO A CA 1
ATOM 1594 C C . PRO A 1 198 ? 32.055 5.745 -15.149 1.00 86.38 198 PRO A C 1
ATOM 1596 O O . PRO A 1 198 ? 31.266 5.863 -16.085 1.00 86.38 198 PRO A O 1
ATOM 1599 N N . ILE A 1 199 ? 33.121 4.940 -15.206 1.00 88.19 199 ILE A N 1
ATOM 1600 C CA . ILE A 1 199 ? 33.476 4.121 -16.374 1.00 88.19 199 ILE A CA 1
ATOM 1601 C C . ILE A 1 199 ? 32.447 3.007 -16.582 1.00 88.19 199 ILE A C 1
ATOM 1603 O O . ILE A 1 199 ? 31.963 2.816 -17.697 1.00 88.19 199 ILE A O 1
ATOM 1607 N N . TRP A 1 200 ? 32.047 2.324 -15.505 1.00 88.38 200 TRP A N 1
ATOM 1608 C CA . TRP A 1 200 ? 30.991 1.313 -15.565 1.00 88.38 200 TRP A CA 1
ATOM 1609 C C . TRP A 1 200 ? 29.630 1.916 -15.922 1.00 88.38 200 TRP A C 1
ATOM 1611 O O . TRP A 1 200 ? 28.924 1.359 -16.755 1.00 88.38 200 TRP A O 1
ATOM 1621 N N . ILE A 1 201 ? 29.281 3.081 -15.370 1.00 89.06 201 ILE A N 1
ATOM 1622 C CA . ILE A 1 201 ? 28.044 3.804 -15.707 1.00 89.06 201 ILE A CA 1
ATOM 1623 C C . ILE A 1 201 ? 28.000 4.141 -17.203 1.00 89.06 201 ILE A C 1
ATOM 1625 O O . ILE A 1 201 ? 26.968 3.931 -17.841 1.00 89.06 201 ILE A O 1
ATOM 1629 N N . TYR A 1 202 ? 29.111 4.606 -17.784 1.00 91.12 202 TYR A N 1
ATOM 1630 C CA . TYR A 1 202 ? 29.199 4.860 -19.223 1.00 91.12 202 TYR A CA 1
ATOM 1631 C C . TYR A 1 202 ? 29.027 3.577 -20.049 1.00 91.12 202 TYR A C 1
ATOM 1633 O O . TYR A 1 202 ? 28.210 3.550 -20.969 1.00 91.12 202 TYR A O 1
ATOM 1641 N N . GLY A 1 203 ? 29.738 2.500 -19.694 1.00 88.94 203 GLY A N 1
ATOM 1642 C CA . GLY A 1 203 ? 29.637 1.213 -20.389 1.00 88.94 203 GLY A CA 1
ATOM 1643 C C . GLY A 1 203 ? 28.223 0.626 -20.350 1.00 88.94 203 GLY A C 1
ATOM 1644 O O . GLY A 1 203 ? 27.682 0.233 -21.382 1.00 88.94 203 GLY A O 1
ATOM 1645 N N . LEU A 1 204 ? 27.578 0.642 -19.180 1.00 89.94 204 LEU A N 1
ATOM 1646 C CA . LEU A 1 204 ? 26.191 0.198 -19.023 1.00 89.94 204 LEU A CA 1
ATOM 1647 C C . LEU A 1 204 ? 25.214 1.080 -19.799 1.00 89.94 204 LEU A C 1
ATOM 1649 O O . LEU A 1 204 ? 24.278 0.565 -20.404 1.00 89.94 204 LEU A O 1
ATOM 1653 N N . SER A 1 205 ? 25.431 2.398 -19.809 1.00 89.88 205 SER A N 1
ATOM 1654 C CA . SER A 1 205 ? 24.608 3.327 -20.582 1.00 89.88 205 SER A CA 1
ATOM 1655 C C . SER A 1 205 ? 24.694 3.016 -22.081 1.00 89.88 205 SER A C 1
ATOM 1657 O O . SER A 1 205 ? 23.662 2.859 -22.739 1.00 89.88 205 SER A O 1
ATOM 1659 N N . TRP A 1 206 ? 25.908 2.793 -22.599 1.00 88.44 206 TRP A N 1
ATOM 1660 C CA . TRP A 1 206 ? 26.143 2.410 -23.992 1.00 88.44 206 TRP A CA 1
ATOM 1661 C C . TRP A 1 206 ? 25.442 1.099 -24.369 1.00 88.44 206 TRP A C 1
ATOM 1663 O O . TRP A 1 206 ? 24.743 1.044 -25.380 1.00 88.44 206 TRP A O 1
ATOM 1673 N N . ILE A 1 207 ? 25.569 0.061 -23.535 1.00 88.25 207 ILE A N 1
ATOM 1674 C CA . ILE A 1 207 ? 24.928 -1.248 -23.748 1.00 88.25 207 ILE A CA 1
ATOM 1675 C C . ILE A 1 207 ? 23.401 -1.127 -23.670 1.00 88.25 207 ILE A C 1
ATOM 1677 O O . ILE A 1 207 ? 22.687 -1.662 -24.517 1.00 88.25 207 ILE A O 1
ATOM 1681 N N . SER A 1 208 ? 22.884 -0.383 -22.690 1.00 89.25 208 SER A N 1
ATOM 1682 C CA . SER A 1 208 ? 21.441 -0.205 -22.509 1.00 89.25 208 SER A CA 1
ATOM 1683 C C . SER A 1 208 ? 20.780 0.467 -23.715 1.00 89.25 208 SER A C 1
ATOM 1685 O O . SER A 1 208 ? 19.648 0.123 -24.053 1.00 89.25 208 SER A O 1
ATOM 1687 N N . GLY A 1 209 ? 21.505 1.346 -24.425 1.00 84.31 209 GLY A N 1
ATOM 1688 C CA . GLY A 1 209 ? 21.038 2.068 -25.612 1.00 84.31 209 GLY A CA 1
ATOM 1689 C C . GLY A 1 209 ? 20.487 1.176 -26.733 1.00 84.31 209 GLY A C 1
ATOM 1690 O O . GLY A 1 209 ? 19.597 1.608 -27.477 1.00 84.31 209 GLY A O 1
ATOM 1691 N N . TRP A 1 210 ? 20.931 -0.081 -26.804 1.00 87.75 210 TRP A N 1
ATOM 1692 C CA . TRP A 1 210 ? 20.491 -1.071 -27.792 1.00 87.75 210 TRP A CA 1
ATOM 1693 C C . TRP A 1 210 ? 19.055 -1.564 -27.555 1.00 87.75 210 TRP A C 1
ATOM 1695 O O . TRP A 1 210 ? 18.377 -1.956 -28.498 1.00 87.75 210 TRP A O 1
ATOM 1705 N N . PHE A 1 211 ? 18.545 -1.476 -26.322 1.00 83.88 211 PHE A N 1
ATOM 1706 C CA . PHE A 1 211 ? 17.268 -2.079 -25.910 1.00 83.88 211 PHE A CA 1
ATOM 1707 C C . PHE A 1 211 ? 16.031 -1.174 -26.088 1.00 83.88 211 PHE A C 1
ATOM 1709 O O . PHE A 1 211 ? 14.972 -1.448 -25.522 1.00 83.88 211 PHE A O 1
ATOM 1716 N N . GLY A 1 212 ? 16.134 -0.098 -26.879 1.00 82.81 212 GLY A N 1
ATOM 1717 C CA . GLY A 1 212 ? 14.996 0.753 -27.267 1.00 82.81 212 GLY A CA 1
ATOM 1718 C C . GLY A 1 212 ? 14.113 1.203 -26.083 1.00 82.81 212 GLY A C 1
ATOM 1719 O O . GLY A 1 212 ? 14.606 1.905 -25.205 1.00 82.81 212 GLY A O 1
ATOM 1720 N N . PRO A 1 213 ? 12.822 0.823 -26.013 1.00 82.06 213 PRO A N 1
ATOM 1721 C CA . PRO A 1 213 ? 11.910 1.253 -24.947 1.00 82.06 213 PRO A CA 1
ATOM 1722 C C . PRO A 1 213 ? 12.191 0.630 -23.568 1.00 82.06 213 PRO A C 1
ATOM 1724 O O . PRO A 1 213 ? 11.572 1.045 -22.598 1.00 82.06 213 PRO A O 1
ATOM 1727 N N . PHE A 1 214 ? 13.103 -0.342 -23.448 1.00 84.88 214 PHE A N 1
ATOM 1728 C CA . PHE A 1 214 ? 13.463 -0.973 -22.167 1.00 84.88 214 PHE A CA 1
ATOM 1729 C C . PHE A 1 214 ? 14.816 -0.502 -21.611 1.00 84.88 214 PHE A C 1
ATOM 1731 O O . PHE A 1 214 ? 15.297 -1.046 -20.616 1.00 84.88 214 PHE A O 1
ATOM 1738 N N . ARG A 1 215 ? 15.427 0.524 -22.221 1.00 87.69 215 ARG A N 1
ATOM 1739 C CA . ARG A 1 215 ? 16.738 1.097 -21.853 1.00 87.69 215 ARG A CA 1
ATOM 1740 C C . ARG A 1 215 ? 16.931 1.279 -20.347 1.00 87.69 215 ARG A C 1
ATOM 1742 O O . ARG A 1 215 ? 17.885 0.753 -19.778 1.00 87.69 215 ARG A O 1
ATOM 1749 N N . VAL A 1 216 ? 16.000 1.973 -19.692 1.00 89.38 216 VAL A N 1
ATOM 1750 C CA . VAL A 1 216 ? 16.076 2.291 -18.254 1.00 89.38 216 VAL A CA 1
ATOM 1751 C C . VAL A 1 216 ? 16.023 1.034 -17.384 1.00 89.38 216 VAL A C 1
ATOM 1753 O O . VAL A 1 216 ? 16.688 0.969 -16.354 1.00 89.38 216 VAL A O 1
ATOM 1756 N N . LEU A 1 217 ? 15.268 0.019 -17.805 1.00 88.31 217 LEU A N 1
ATOM 1757 C CA . LEU A 1 217 ? 15.060 -1.212 -17.044 1.00 88.31 217 LEU A CA 1
ATOM 1758 C C . LEU A 1 217 ? 16.328 -2.081 -17.056 1.00 88.31 217 LEU A C 1
ATOM 1760 O O . LEU A 1 217 ? 16.770 -2.545 -16.006 1.00 88.31 217 LEU A O 1
ATOM 1764 N N . PHE A 1 218 ? 16.973 -2.208 -18.219 1.00 89.00 218 PHE A N 1
ATOM 1765 C CA . PHE A 1 218 ? 18.258 -2.903 -18.352 1.00 89.00 218 PHE A CA 1
ATOM 1766 C C . PHE A 1 218 ? 19.404 -2.161 -17.658 1.00 89.00 218 PHE A C 1
ATOM 1768 O O . PHE A 1 218 ? 20.215 -2.783 -16.968 1.00 89.00 218 PHE A O 1
ATOM 1775 N N . PHE A 1 219 ? 19.461 -0.834 -17.790 1.00 91.19 219 PHE A N 1
ATOM 1776 C CA . PHE A 1 219 ? 20.457 -0.016 -17.097 1.00 91.19 219 PHE A CA 1
ATOM 1777 C C . PHE A 1 219 ? 20.296 -0.096 -15.572 1.00 91.19 219 PHE A C 1
ATOM 1779 O O . PHE A 1 219 ? 21.256 -0.379 -14.861 1.00 91.19 219 PHE A O 1
ATOM 1786 N N . GLY A 1 220 ? 19.075 0.087 -15.063 1.00 89.44 220 GLY A N 1
ATOM 1787 C CA . GLY A 1 220 ? 18.784 0.014 -13.632 1.00 89.44 220 GLY A CA 1
ATOM 1788 C C . GLY A 1 220 ? 19.042 -1.374 -13.048 1.00 89.44 220 GLY A C 1
ATOM 1789 O O . GLY A 1 220 ? 19.668 -1.486 -11.997 1.00 89.44 220 GLY A O 1
ATOM 1790 N N . GLY A 1 221 ? 18.627 -2.435 -13.749 1.00 88.69 221 GLY A N 1
ATOM 1791 C CA . GLY A 1 221 ? 18.859 -3.816 -13.323 1.00 88.69 221 GLY A CA 1
ATOM 1792 C C . GLY A 1 221 ? 20.346 -4.169 -13.248 1.00 88.69 221 GLY A C 1
ATOM 1793 O O . GLY A 1 221 ? 20.813 -4.667 -12.226 1.00 88.69 221 GLY A O 1
ATOM 1794 N N . SER A 1 222 ? 21.116 -3.852 -14.290 1.00 86.81 222 SER A N 1
ATOM 1795 C CA . SER A 1 222 ? 22.565 -4.107 -14.310 1.00 86.81 222 SER A CA 1
ATOM 1796 C C . SER A 1 222 ? 23.329 -3.269 -13.277 1.00 86.81 222 SER A C 1
ATOM 1798 O O . SER A 1 222 ? 24.199 -3.800 -12.585 1.00 86.81 222 SER A O 1
ATOM 1800 N N . ALA A 1 223 ? 22.963 -1.996 -13.094 1.00 88.81 223 ALA A N 1
ATOM 1801 C CA . ALA A 1 223 ? 23.536 -1.143 -12.055 1.00 88.81 223 ALA A CA 1
ATOM 1802 C C . ALA A 1 223 ? 23.221 -1.656 -10.638 1.00 88.81 223 ALA A C 1
ATOM 1804 O O . ALA A 1 223 ? 24.094 -1.630 -9.771 1.00 88.81 223 ALA A O 1
ATOM 1805 N N . ALA A 1 224 ? 22.009 -2.169 -10.403 1.00 88.19 224 ALA A N 1
ATOM 1806 C CA . ALA A 1 224 ? 21.627 -2.768 -9.126 1.00 88.19 224 ALA A CA 1
ATOM 1807 C C . ALA A 1 224 ? 22.423 -4.049 -8.831 1.00 88.19 224 ALA A C 1
ATOM 1809 O O . ALA A 1 224 ? 22.911 -4.215 -7.714 1.00 88.19 224 ALA A O 1
ATOM 1810 N N . VAL A 1 225 ? 22.623 -4.915 -9.833 1.00 86.81 225 VAL A N 1
ATOM 1811 C CA . VAL A 1 225 ? 23.452 -6.126 -9.703 1.00 86.81 225 VAL A CA 1
ATOM 1812 C C . VAL A 1 225 ? 24.905 -5.762 -9.388 1.00 86.81 225 VAL A C 1
ATOM 1814 O O . VAL A 1 225 ? 25.474 -6.290 -8.436 1.00 86.81 225 VAL A O 1
ATOM 1817 N N . LEU A 1 226 ? 25.497 -4.807 -10.111 1.00 83.44 226 LEU A N 1
ATOM 1818 C CA . LEU A 1 226 ? 26.858 -4.321 -9.840 1.00 83.44 226 LEU A CA 1
ATOM 1819 C C . LEU A 1 226 ? 26.981 -3.657 -8.461 1.00 83.44 226 LEU A C 1
ATOM 1821 O O . LEU A 1 226 ? 27.983 -3.845 -7.769 1.00 83.44 226 LEU A O 1
ATOM 1825 N N . GLY A 1 227 ? 25.954 -2.925 -8.029 1.00 83.62 227 GLY A N 1
ATOM 1826 C CA . GLY A 1 227 ? 25.866 -2.363 -6.684 1.00 83.62 227 GLY A CA 1
ATOM 1827 C C . GLY A 1 227 ? 25.823 -3.444 -5.603 1.00 83.62 227 GLY A C 1
ATOM 1828 O O . GLY A 1 227 ? 26.561 -3.358 -4.623 1.00 83.62 227 GLY A O 1
ATOM 1829 N N . ALA A 1 228 ? 25.026 -4.494 -5.808 1.00 82.12 228 ALA A N 1
ATOM 1830 C CA . ALA A 1 228 ? 24.905 -5.615 -4.880 1.00 82.12 228 ALA A CA 1
ATOM 1831 C C . ALA A 1 228 ? 26.192 -6.458 -4.801 1.00 82.12 228 ALA A C 1
ATOM 1833 O O . ALA A 1 228 ? 26.607 -6.837 -3.704 1.00 82.12 228 ALA A O 1
ATOM 1834 N N . LEU A 1 229 ? 26.868 -6.680 -5.935 1.00 80.81 229 LEU A N 1
ATOM 1835 C CA . LEU A 1 229 ? 28.191 -7.315 -5.996 1.00 80.81 229 LEU A CA 1
ATOM 1836 C C . LEU A 1 229 ? 29.254 -6.461 -5.284 1.00 80.81 229 LEU A C 1
ATOM 1838 O O . LEU A 1 229 ? 30.044 -6.965 -4.489 1.00 80.81 229 LEU A O 1
ATOM 1842 N N . SER A 1 230 ? 29.241 -5.142 -5.498 1.00 74.88 230 SER A N 1
ATOM 1843 C CA . SER A 1 230 ? 30.148 -4.198 -4.829 1.00 74.88 230 SER A CA 1
ATOM 1844 C C . SER A 1 230 ? 29.924 -4.131 -3.312 1.00 74.88 230 SER A C 1
ATOM 1846 O O . SER A 1 230 ? 30.890 -4.016 -2.552 1.00 74.88 230 SER A O 1
ATOM 1848 N N . ALA A 1 231 ? 28.671 -4.231 -2.862 1.00 77.62 231 ALA A N 1
ATOM 1849 C CA . ALA A 1 231 ? 28.300 -4.264 -1.449 1.00 77.62 231 ALA A CA 1
ATOM 1850 C C . ALA A 1 231 ? 28.594 -5.618 -0.771 1.00 77.62 231 ALA A C 1
ATOM 1852 O O . ALA A 1 231 ? 28.498 -5.711 0.450 1.00 77.62 231 ALA A O 1
ATOM 1853 N N . GLY A 1 232 ? 28.971 -6.651 -1.539 1.00 70.25 232 GLY A N 1
ATOM 1854 C CA . GLY A 1 232 ? 29.229 -8.001 -1.030 1.00 70.25 232 GLY A CA 1
ATOM 1855 C C . GLY A 1 232 ? 27.962 -8.783 -0.672 1.00 70.25 232 GLY A C 1
ATOM 1856 O O . GLY A 1 232 ? 28.050 -9.779 0.040 1.00 70.25 232 GLY A O 1
ATOM 1857 N N . LEU A 1 233 ? 26.793 -8.334 -1.147 1.00 68.88 233 LEU A N 1
ATOM 1858 C CA . LEU A 1 233 ? 25.499 -8.968 -0.881 1.00 68.88 233 LEU A CA 1
ATOM 1859 C C . LEU A 1 233 ? 25.270 -10.205 -1.768 1.00 68.88 233 LEU A C 1
ATOM 1861 O O . LEU A 1 233 ? 24.573 -11.131 -1.367 1.00 68.88 233 LEU A O 1
ATOM 1865 N N . LEU A 1 234 ? 25.884 -10.230 -2.956 1.00 59.31 234 LEU A N 1
ATOM 1866 C CA . LEU A 1 234 ? 25.990 -11.408 -3.817 1.00 59.31 234 LEU A CA 1
ATOM 1867 C C . LEU A 1 234 ? 27.450 -11.870 -3.844 1.00 59.31 234 LEU A C 1
ATOM 1869 O O . LEU A 1 234 ? 28.300 -11.205 -4.434 1.00 59.31 234 LEU A O 1
ATOM 1873 N N . ARG A 1 235 ? 27.746 -13.011 -3.216 1.00 50.75 235 ARG A N 1
ATOM 1874 C CA . ARG A 1 235 ? 28.985 -13.752 -3.473 1.00 50.75 235 ARG A CA 1
ATOM 1875 C C . ARG A 1 235 ? 28.700 -14.690 -4.635 1.00 50.75 235 ARG A C 1
ATOM 1877 O O . ARG A 1 235 ? 28.002 -15.683 -4.473 1.00 50.75 235 ARG A O 1
ATOM 1884 N N . VAL A 1 236 ? 29.162 -14.313 -5.821 1.00 47.47 236 VAL A N 1
ATOM 1885 C CA . VAL A 1 236 ? 29.311 -15.273 -6.912 1.00 47.47 236 VAL A CA 1
ATOM 1886 C C . VAL A 1 236 ? 30.666 -15.915 -6.665 1.00 47.47 236 VAL A C 1
ATOM 1888 O O . VAL A 1 236 ? 31.694 -15.277 -6.890 1.00 47.47 236 VAL A O 1
ATOM 1891 N N . ASP A 1 237 ? 30.661 -17.121 -6.104 1.00 42.09 237 ASP A N 1
ATOM 1892 C CA . ASP A 1 237 ? 31.867 -17.927 -5.957 1.00 42.09 237 ASP A CA 1
ATOM 1893 C C . ASP A 1 237 ? 32.280 -18.384 -7.362 1.00 42.09 237 ASP A C 1
ATOM 1895 O O . ASP A 1 237 ? 31.846 -19.417 -7.865 1.00 42.09 237 ASP A O 1
ATOM 1899 N N . VAL A 1 238 ? 33.049 -17.541 -8.051 1.00 43.06 238 VAL A N 1
ATOM 1900 C CA . VAL A 1 238 ? 33.771 -17.956 -9.250 1.00 43.06 238 VAL A CA 1
ATOM 1901 C C . VAL A 1 238 ? 35.031 -18.650 -8.750 1.00 43.06 238 VAL A C 1
ATOM 1903 O O . VAL A 1 238 ? 35.943 -17.998 -8.242 1.00 43.06 238 VAL A O 1
ATOM 1906 N N . GLU A 1 239 ? 35.044 -19.979 -8.838 1.00 36.47 239 GLU A N 1
ATOM 1907 C CA . GLU A 1 239 ? 36.266 -20.775 -8.762 1.00 36.47 239 GLU A CA 1
ATOM 1908 C C . GLU A 1 239 ? 37.188 -20.335 -9.902 1.00 36.47 239 GLU A C 1
ATOM 1910 O O . GLU A 1 239 ? 37.034 -20.760 -11.045 1.00 36.47 239 GLU A O 1
ATOM 1915 N N . GLU A 1 240 ? 38.135 -19.451 -9.599 1.00 30.58 240 GLU A N 1
ATOM 1916 C CA . GLU A 1 240 ? 39.237 -19.143 -10.501 1.00 30.58 240 GLU A CA 1
ATOM 1917 C C . GLU A 1 240 ? 40.539 -19.612 -9.850 1.00 30.58 240 GLU A C 1
ATOM 1919 O O . GLU A 1 240 ? 41.008 -19.106 -8.827 1.00 30.58 240 GLU A O 1
ATOM 1924 N N . HIS A 1 241 ? 41.048 -20.683 -10.441 1.00 32.28 241 HIS A N 1
ATOM 1925 C CA . HIS A 1 241 ? 42.315 -21.326 -10.171 1.00 32.28 241 HIS A CA 1
ATOM 1926 C C . HIS A 1 241 ? 43.436 -20.360 -10.592 1.00 32.28 241 HIS A C 1
ATOM 1928 O O . HIS A 1 241 ? 43.528 -20.049 -11.772 1.00 32.28 241 HIS A O 1
ATOM 1934 N N . ASP A 1 242 ? 44.227 -19.838 -9.646 1.00 27.70 242 ASP A N 1
ATOM 1935 C CA . ASP A 1 242 ? 45.697 -19.786 -9.753 1.00 27.70 242 ASP A CA 1
ATOM 1936 C C . ASP A 1 242 ? 46.387 -19.089 -8.559 1.00 27.70 242 ASP A C 1
ATOM 1938 O O . ASP A 1 242 ? 46.330 -17.883 -8.337 1.00 27.70 242 ASP A O 1
ATOM 1942 N N . SER A 1 243 ? 47.066 -19.946 -7.791 1.00 28.08 243 SER A N 1
ATOM 1943 C CA . SER A 1 243 ? 48.403 -19.837 -7.189 1.00 28.08 243 SER A CA 1
ATOM 1944 C C . SER A 1 243 ? 49.011 -18.486 -6.753 1.00 28.08 243 SER A C 1
ATOM 1946 O O . SER A 1 243 ? 49.390 -17.644 -7.563 1.00 28.08 243 SER A O 1
ATOM 1948 N N . SER A 1 244 ? 49.386 -18.485 -5.461 1.00 28.89 244 SER A N 1
ATOM 1949 C CA . SER A 1 244 ? 50.433 -17.704 -4.763 1.00 28.89 244 SER A CA 1
ATOM 1950 C C . SER A 1 244 ? 50.079 -16.238 -4.443 1.00 28.89 244 SER A C 1
ATOM 1952 O O . SER A 1 244 ? 49.803 -15.434 -5.316 1.00 28.89 244 SER A O 1
ATOM 1954 N N . THR A 1 245 ? 50.061 -15.763 -3.195 1.00 28.80 245 THR A N 1
ATOM 1955 C CA . THR A 1 245 ? 50.985 -16.003 -2.080 1.00 28.80 245 THR A CA 1
ATOM 1956 C C . THR A 1 245 ? 50.274 -15.726 -0.747 1.00 28.80 245 THR A C 1
ATOM 1958 O O . THR A 1 245 ? 49.700 -14.656 -0.544 1.00 28.80 245 THR A O 1
ATOM 1961 N N . THR A 1 246 ? 50.337 -16.704 0.151 1.00 31.66 246 THR A N 1
ATOM 1962 C CA . THR A 1 246 ? 49.925 -16.694 1.564 1.00 31.66 246 THR A CA 1
ATOM 1963 C C . THR A 1 246 ? 50.738 -15.643 2.346 1.00 31.66 246 THR A C 1
ATOM 1965 O O . THR A 1 246 ? 51.909 -15.412 2.053 1.00 31.66 246 THR A O 1
ATOM 1968 N N . THR A 1 247 ? 50.191 -14.957 3.349 1.00 31.75 247 THR A N 1
ATOM 1969 C CA . THR A 1 247 ? 50.363 -15.400 4.746 1.00 31.75 247 THR A CA 1
ATOM 1970 C C . THR A 1 247 ? 49.424 -14.680 5.740 1.00 31.75 247 THR A C 1
ATOM 1972 O O . THR A 1 247 ? 48.931 -13.588 5.450 1.00 31.75 247 THR A O 1
ATOM 1975 N N . PRO A 1 248 ? 49.157 -15.324 6.896 1.00 47.47 248 PRO A N 1
ATOM 1976 C CA . PRO A 1 248 ? 47.911 -15.289 7.677 1.00 47.47 248 PRO A CA 1
ATOM 1977 C C . PRO A 1 248 ? 48.147 -14.734 9.098 1.00 47.47 248 PRO A C 1
ATOM 1979 O O . PRO A 1 248 ? 49.293 -14.424 9.402 1.00 47.47 248 PRO A O 1
ATOM 1982 N N . THR A 1 249 ? 47.132 -14.615 9.987 1.00 35.12 249 THR A N 1
ATOM 1983 C CA . THR A 1 249 ? 47.370 -14.665 11.470 1.00 35.12 249 THR A CA 1
ATOM 1984 C C . THR A 1 249 ? 46.168 -14.683 12.445 1.00 35.12 249 THR A C 1
ATOM 1986 O O . THR A 1 249 ? 46.365 -14.367 13.614 1.00 35.12 249 THR A O 1
ATOM 1989 N N . VAL A 1 250 ? 44.931 -15.066 12.086 1.00 38.34 250 VAL A N 1
ATOM 1990 C CA . VAL A 1 250 ? 43.880 -15.201 13.142 1.00 38.34 250 VAL A CA 1
ATOM 1991 C C . VAL A 1 250 ? 42.969 -16.416 12.969 1.00 38.34 250 VAL A C 1
ATOM 1993 O O . VAL A 1 250 ? 42.680 -17.099 13.944 1.00 38.34 250 VAL A O 1
ATOM 1996 N N . ALA A 1 251 ? 42.553 -16.740 11.743 1.00 39.44 251 ALA A N 1
ATOM 1997 C CA . ALA A 1 251 ? 41.604 -17.836 11.522 1.00 39.44 251 ALA A CA 1
ATOM 1998 C C . ALA A 1 251 ? 42.236 -19.241 11.599 1.00 39.44 251 ALA A C 1
ATOM 2000 O O . ALA A 1 251 ? 41.562 -20.190 11.983 1.00 39.44 251 ALA A O 1
ATOM 2001 N N . GLU A 1 252 ? 43.526 -19.373 11.280 1.00 36.81 252 GLU A N 1
ATOM 2002 C CA . GLU A 1 252 ? 44.222 -20.670 11.233 1.00 36.81 252 GLU A CA 1
ATOM 2003 C C . GLU A 1 252 ? 44.549 -21.203 12.640 1.00 36.81 252 GLU A C 1
ATOM 2005 O O . GLU A 1 252 ? 44.441 -22.397 12.896 1.00 36.81 252 GLU A O 1
ATOM 2010 N N . ASN A 1 253 ? 44.809 -20.310 13.603 1.00 36.75 253 ASN A N 1
ATOM 2011 C CA . ASN A 1 253 ? 45.023 -20.697 15.002 1.00 36.75 253 ASN A CA 1
ATOM 2012 C C . ASN A 1 253 ? 43.729 -21.193 15.672 1.00 36.75 253 ASN A C 1
ATOM 2014 O O . ASN A 1 253 ? 43.784 -22.113 16.478 1.00 36.75 253 ASN A O 1
ATOM 2018 N N . LEU A 1 254 ? 42.568 -20.636 15.298 1.00 43.28 254 LEU A N 1
ATOM 2019 C CA . LEU A 1 254 ? 41.266 -21.047 15.844 1.00 43.28 254 LEU A CA 1
ATOM 2020 C C . LEU A 1 254 ? 40.746 -22.354 15.232 1.00 43.28 254 LEU A C 1
ATOM 2022 O O . LEU A 1 254 ? 39.992 -23.073 15.885 1.00 43.28 254 LEU A O 1
ATOM 2026 N N . LEU A 1 255 ? 41.139 -22.665 13.993 1.00 38.28 255 LEU A N 1
ATOM 2027 C CA . LEU A 1 255 ? 40.823 -23.947 13.363 1.00 38.28 255 LEU A CA 1
ATOM 2028 C C . LEU A 1 255 ? 41.702 -25.077 13.907 1.00 38.28 255 LEU A C 1
ATOM 2030 O O . LEU A 1 255 ? 41.173 -26.149 14.178 1.00 38.28 255 LEU A O 1
ATOM 2034 N N . ASN A 1 256 ? 42.984 -24.818 14.185 1.00 40.81 256 ASN A N 1
ATOM 2035 C CA . ASN A 1 256 ? 43.873 -25.825 14.774 1.00 40.81 256 ASN A CA 1
ATOM 2036 C C . ASN A 1 256 ? 43.497 -26.151 16.236 1.00 40.81 256 ASN A C 1
ATOM 2038 O O . ASN A 1 256 ? 43.511 -27.318 16.619 1.00 40.81 256 ASN A O 1
ATOM 2042 N N . GLU A 1 257 ? 43.052 -25.159 17.023 1.00 44.59 257 GLU A N 1
ATOM 2043 C CA . GLU A 1 257 ? 42.490 -25.380 18.373 1.00 44.59 257 GLU A CA 1
ATOM 2044 C C . GLU A 1 257 ? 41.167 -26.173 18.352 1.00 44.59 257 GLU A C 1
ATOM 2046 O O . GLU A 1 257 ? 40.818 -26.848 19.326 1.00 44.59 257 GLU A O 1
ATOM 2051 N N . ALA A 1 258 ? 40.412 -26.088 17.251 1.00 43.62 258 ALA A N 1
ATOM 2052 C CA . ALA A 1 258 ? 39.167 -26.827 17.064 1.00 43.62 258 ALA A CA 1
ATOM 2053 C C . ALA A 1 258 ? 39.409 -28.254 16.545 1.00 43.62 258 ALA A C 1
ATOM 2055 O O . ALA A 1 258 ? 38.721 -29.174 16.981 1.00 43.62 258 ALA A O 1
ATOM 2056 N N . GLU A 1 259 ? 40.399 -28.466 15.672 1.00 41.16 259 GLU A N 1
ATOM 2057 C CA . GLU A 1 259 ? 40.753 -29.793 15.152 1.00 41.16 259 GLU A CA 1
ATOM 2058 C C . GLU A 1 259 ? 41.436 -30.682 16.200 1.00 41.16 259 GLU A C 1
ATOM 2060 O O . GLU A 1 259 ? 41.177 -31.887 16.234 1.00 41.16 259 GLU A O 1
ATOM 2065 N N . GLU A 1 260 ? 42.233 -30.108 17.110 1.00 39.91 260 GLU A N 1
ATOM 2066 C CA . GLU A 1 260 ? 42.849 -30.863 18.211 1.00 39.91 260 GLU A CA 1
ATOM 2067 C C . GLU A 1 260 ? 41.794 -31.358 19.220 1.00 39.91 260 GLU A C 1
ATOM 2069 O O . GLU A 1 260 ? 41.883 -32.479 19.714 1.00 39.91 260 GLU A O 1
ATOM 2074 N N . LYS A 1 261 ? 40.708 -30.597 19.431 1.00 39.84 261 LYS A N 1
ATOM 2075 C CA . LYS A 1 261 ? 39.580 -31.004 20.293 1.00 39.84 261 LYS A CA 1
ATOM 2076 C C . LYS A 1 261 ? 38.655 -32.061 19.687 1.00 39.84 261 LYS A C 1
ATOM 2078 O O . LYS A 1 261 ? 37.875 -32.664 20.422 1.00 39.84 261 LYS A O 1
ATOM 2083 N N . ILE A 1 262 ? 38.699 -32.277 18.372 1.00 39.50 262 ILE A N 1
ATOM 2084 C CA . ILE A 1 262 ? 37.787 -33.201 17.675 1.00 39.50 262 ILE A CA 1
ATOM 2085 C C . ILE A 1 262 ? 38.394 -34.608 17.529 1.00 39.50 262 ILE A C 1
ATOM 2087 O O . ILE A 1 262 ? 37.652 -35.577 17.367 1.00 39.50 262 ILE A O 1
ATOM 2091 N N . LYS A 1 263 ? 39.718 -34.766 17.664 1.00 33.50 263 LYS A N 1
ATOM 2092 C CA . LYS A 1 263 ? 40.384 -36.078 17.549 1.00 33.50 263 LYS A CA 1
ATOM 2093 C C . LYS A 1 263 ? 40.270 -36.988 18.776 1.00 33.50 263 LYS A C 1
ATOM 2095 O O . LYS A 1 263 ? 40.454 -38.190 18.621 1.00 33.50 263 LYS A O 1
ATOM 2100 N N . ASP A 1 264 ? 39.888 -36.464 19.940 1.00 36.47 264 ASP A N 1
ATOM 2101 C CA . ASP A 1 264 ? 39.768 -37.256 21.178 1.00 36.47 264 ASP A CA 1
ATOM 2102 C C . ASP A 1 264 ? 38.402 -37.953 21.367 1.00 36.47 264 ASP A C 1
ATOM 2104 O O . ASP A 1 264 ? 38.186 -38.615 22.381 1.00 36.47 264 ASP A O 1
ATOM 2108 N N . VAL A 1 265 ? 37.452 -37.822 20.427 1.00 40.16 265 VAL A N 1
ATOM 2109 C CA . VAL A 1 265 ? 36.031 -38.145 20.703 1.00 40.16 265 VAL A CA 1
ATOM 2110 C C . VAL A 1 265 ? 35.426 -39.267 19.832 1.00 40.16 265 VAL A C 1
ATOM 2112 O O . VAL A 1 265 ? 34.252 -39.590 20.002 1.00 40.16 265 VAL A O 1
ATOM 2115 N N . ILE A 1 266 ? 36.165 -39.936 18.935 1.00 33.31 266 ILE A N 1
ATOM 2116 C CA . ILE A 1 266 ? 35.558 -40.945 18.033 1.00 33.31 266 ILE A CA 1
ATOM 2117 C C . ILE A 1 266 ? 36.275 -42.305 18.068 1.00 33.31 266 ILE A C 1
ATOM 2119 O O . ILE A 1 266 ? 37.210 -42.514 17.310 1.00 33.31 266 ILE A O 1
ATOM 2123 N N . GLU A 1 267 ? 35.768 -43.236 18.892 1.00 30.02 267 GLU A N 1
ATOM 2124 C CA . GLU A 1 267 ? 35.455 -44.650 18.556 1.00 30.02 267 GLU A CA 1
ATOM 2125 C C . GLU A 1 267 ? 34.581 -45.262 19.708 1.00 30.02 267 GLU A C 1
ATOM 2127 O O . GLU A 1 267 ? 34.556 -44.700 20.801 1.00 30.02 267 GLU A O 1
ATOM 2132 N N . PRO A 1 268 ? 33.811 -46.360 19.541 1.00 37.62 268 PRO A N 1
ATOM 2133 C CA . PRO A 1 268 ? 32.433 -46.362 19.046 1.00 37.62 268 PRO A CA 1
ATOM 2134 C C . PRO A 1 268 ? 31.425 -47.007 20.035 1.00 37.62 268 PRO A C 1
ATOM 2136 O O . PRO A 1 268 ? 31.661 -48.098 20.540 1.00 37.62 268 PRO A O 1
ATOM 2139 N N . GLU A 1 269 ? 30.214 -46.458 20.190 1.00 28.06 269 GLU A N 1
ATOM 2140 C CA . GLU A 1 269 ? 29.048 -47.274 20.586 1.00 28.06 269 GLU A CA 1
ATOM 2141 C C . GLU A 1 269 ? 27.765 -46.863 19.838 1.00 28.06 269 GLU A C 1
ATOM 2143 O O . GLU A 1 269 ? 27.323 -45.715 19.839 1.00 28.06 269 GLU A O 1
ATOM 2148 N N . ARG A 1 270 ? 27.160 -47.854 19.174 1.00 26.33 270 ARG A N 1
ATOM 2149 C CA . ARG A 1 270 ? 25.805 -47.861 18.586 1.00 26.33 270 ARG A CA 1
ATOM 2150 C C . ARG A 1 270 ? 24.797 -48.357 19.646 1.00 26.33 270 ARG A C 1
ATOM 2152 O O . ARG A 1 270 ? 25.210 -49.095 20.531 1.00 26.33 270 ARG A O 1
ATOM 2159 N N . PRO A 1 271 ? 23.464 -48.261 19.440 1.00 37.19 271 PRO A N 1
ATOM 2160 C CA . PRO A 1 271 ? 22.659 -47.231 18.772 1.00 37.19 271 PRO A CA 1
ATOM 2161 C C . PRO A 1 271 ? 21.459 -46.780 19.650 1.00 37.19 271 PRO A C 1
ATOM 2163 O O . PRO A 1 271 ? 20.845 -47.602 20.327 1.00 37.19 271 PRO A O 1
ATOM 2166 N N . LYS A 1 272 ? 20.995 -45.522 19.558 1.00 27.30 272 LYS A N 1
ATOM 2167 C CA . LYS A 1 272 ? 19.625 -45.153 19.995 1.00 27.30 272 LYS A CA 1
ATOM 2168 C C . LYS A 1 272 ? 19.052 -43.951 19.219 1.00 27.30 272 LYS A C 1
ATOM 2170 O O . LYS A 1 272 ? 19.403 -42.812 19.465 1.00 27.30 272 LYS A O 1
ATOM 2175 N N . ARG A 1 273 ? 18.159 -44.301 18.282 1.00 28.72 273 ARG A N 1
ATOM 2176 C CA . ARG A 1 273 ? 16.909 -43.662 17.805 1.00 28.72 273 ARG A CA 1
ATOM 2177 C C . ARG A 1 273 ? 16.776 -42.117 17.666 1.00 28.72 273 ARG A C 1
ATOM 2179 O O . ARG A 1 273 ? 16.757 -41.409 18.663 1.00 28.72 273 ARG A O 1
ATOM 2186 N N . LEU A 1 274 ? 16.344 -41.745 16.441 1.00 31.05 274 LEU A N 1
ATOM 2187 C CA . LEU A 1 274 ? 15.540 -40.581 15.977 1.00 31.05 274 LEU A CA 1
ATOM 2188 C C . LEU A 1 274 ? 16.308 -39.330 15.461 1.00 31.05 274 LEU A C 1
ATOM 2190 O O . LEU A 1 274 ? 17.465 -39.149 15.815 1.00 31.05 274 LEU A O 1
ATOM 2194 N N . PRO A 1 275 ? 15.665 -38.424 14.689 1.00 34.62 275 PRO A N 1
ATOM 2195 C CA . PRO A 1 275 ? 15.317 -38.471 13.259 1.00 34.62 275 PRO A CA 1
ATOM 2196 C C . PRO A 1 275 ? 16.063 -37.397 12.435 1.00 34.62 275 PRO A C 1
ATOM 2198 O O . PRO A 1 275 ? 16.557 -36.411 12.970 1.00 34.62 275 PRO A O 1
ATOM 2201 N N . GLY A 1 276 ? 16.059 -37.524 11.107 1.00 25.55 276 GLY A N 1
ATOM 2202 C CA . GLY A 1 276 ? 16.520 -36.453 10.225 1.00 25.55 276 GLY A CA 1
ATOM 2203 C C . GLY A 1 276 ? 16.180 -36.723 8.768 1.00 25.55 276 GLY A C 1
ATOM 2204 O O . GLY A 1 276 ? 16.855 -37.497 8.095 1.00 25.55 276 GLY A O 1
ATOM 2205 N N . THR A 1 277 ? 15.133 -36.076 8.264 1.00 28.50 277 THR A N 1
ATOM 2206 C CA . THR A 1 277 ? 15.005 -35.791 6.832 1.00 28.50 277 THR A CA 1
ATOM 2207 C C . THR A 1 277 ? 14.275 -34.461 6.693 1.00 28.50 277 THR A C 1
ATOM 2209 O O . THR A 1 277 ? 13.066 -34.379 6.864 1.00 28.50 277 THR A O 1
ATOM 2212 N N . THR A 1 278 ? 15.076 -33.419 6.480 1.00 33.12 278 THR A N 1
ATOM 2213 C CA . THR A 1 278 ? 14.760 -32.182 5.757 1.00 33.12 278 THR A CA 1
ATOM 2214 C C . THR A 1 278 ? 13.350 -31.614 5.972 1.00 33.12 278 THR A C 1
ATOM 2216 O O . THR A 1 278 ? 12.466 -31.764 5.130 1.00 33.12 278 THR A O 1
ATOM 2219 N N . GLU A 1 279 ? 13.156 -30.891 7.079 1.00 29.36 279 GLU A N 1
ATOM 2220 C CA . GLU A 1 279 ? 11.986 -30.031 7.276 1.00 29.36 279 GLU A CA 1
ATOM 2221 C C . GLU A 1 279 ? 12.032 -28.842 6.304 1.00 29.36 279 GLU A C 1
ATOM 2223 O O . GLU A 1 279 ? 12.640 -27.802 6.554 1.00 29.36 279 GLU A O 1
ATOM 2228 N N . VAL A 1 280 ? 11.352 -28.985 5.170 1.00 38.09 280 VAL A N 1
ATOM 2229 C CA . VAL A 1 280 ? 10.872 -27.845 4.389 1.00 38.09 280 VAL A CA 1
ATOM 2230 C C . VAL A 1 280 ? 9.790 -27.157 5.220 1.00 38.09 280 VAL A C 1
ATOM 2232 O O . VAL A 1 280 ? 8.711 -27.710 5.383 1.00 38.09 280 VAL A O 1
ATOM 2235 N N . ASN A 1 281 ? 10.115 -25.984 5.776 1.00 38.06 281 ASN A N 1
ATOM 2236 C CA . ASN A 1 281 ? 9.262 -24.975 6.428 1.00 38.06 281 ASN A CA 1
ATOM 2237 C C . ASN A 1 281 ? 7.775 -25.355 6.666 1.00 38.06 281 ASN A C 1
ATOM 2239 O O . ASN A 1 281 ? 6.857 -24.715 6.139 1.00 38.06 281 ASN A O 1
ATOM 2243 N N . HIS A 1 282 ? 7.540 -26.375 7.499 1.00 36.91 282 HIS A N 1
ATOM 2244 C CA . HIS A 1 282 ? 6.209 -26.919 7.783 1.00 36.91 282 HIS A CA 1
ATOM 2245 C C . HIS A 1 282 ? 5.336 -25.923 8.568 1.00 36.91 282 HIS A C 1
ATOM 2247 O O . HIS A 1 282 ? 4.117 -25.979 8.461 1.00 36.91 282 HIS A O 1
ATOM 2253 N N . GLN A 1 283 ? 5.938 -24.959 9.281 1.00 42.44 283 GLN A N 1
ATOM 2254 C CA . GLN A 1 283 ? 5.236 -23.895 10.017 1.00 42.44 283 GLN A CA 1
ATOM 2255 C C . GLN A 1 283 ? 4.665 -22.794 9.110 1.00 42.44 283 GLN A C 1
ATOM 2257 O O . GLN A 1 283 ? 3.556 -22.315 9.349 1.00 42.44 283 GLN A O 1
ATOM 2262 N N . SER A 1 284 ? 5.375 -22.389 8.052 1.00 46.22 284 SER A N 1
ATOM 2263 C CA . SER A 1 284 ? 4.839 -21.404 7.095 1.00 46.22 284 SER A CA 1
ATOM 2264 C C . SER A 1 284 ? 3.714 -21.993 6.245 1.00 46.22 284 SER A C 1
ATOM 2266 O O . SER A 1 284 ? 2.711 -21.330 6.009 1.00 46.22 284 SER A O 1
ATOM 2268 N N . LEU A 1 285 ? 3.841 -23.269 5.868 1.00 44.44 285 LEU A N 1
ATOM 2269 C CA . LEU A 1 285 ? 2.821 -23.998 5.128 1.00 44.44 285 LEU A CA 1
ATOM 2270 C C . LEU A 1 285 ? 1.625 -24.340 6.019 1.00 44.44 285 LEU A C 1
ATOM 2272 O O . LEU A 1 285 ? 0.513 -24.078 5.596 1.00 44.44 285 LEU A O 1
ATOM 2276 N N . GLN A 1 286 ? 1.813 -24.793 7.267 1.00 50.94 286 GLN A N 1
ATOM 2277 C CA . GLN A 1 286 ? 0.701 -24.989 8.215 1.00 50.94 286 GLN A CA 1
ATOM 2278 C C . GLN A 1 286 ? 0.011 -23.686 8.617 1.00 50.94 286 GLN A C 1
ATOM 2280 O O . GLN A 1 286 ? -1.193 -23.703 8.857 1.00 50.94 286 GLN A O 1
ATOM 2285 N N . SER A 1 287 ? 0.734 -22.564 8.713 1.00 53.78 287 SER A N 1
ATOM 2286 C CA . SER A 1 287 ? 0.107 -21.262 8.965 1.00 53.78 287 SER A CA 1
ATOM 2287 C C . SER A 1 287 ? -0.632 -20.743 7.734 1.00 53.78 287 SER A C 1
ATOM 2289 O O . SER A 1 287 ? -1.700 -20.167 7.907 1.00 53.78 287 SER A O 1
ATOM 2291 N N . LEU A 1 288 ? -0.154 -21.019 6.511 1.00 54.44 288 LEU A N 1
ATOM 2292 C CA . LEU A 1 288 ? -0.920 -20.782 5.284 1.00 54.44 288 LEU A CA 1
ATOM 2293 C C . LEU A 1 288 ? -2.154 -21.687 5.189 1.00 54.44 288 LEU A C 1
ATOM 2295 O O . LEU A 1 288 ? -3.212 -21.195 4.827 1.00 54.44 288 LEU A O 1
AT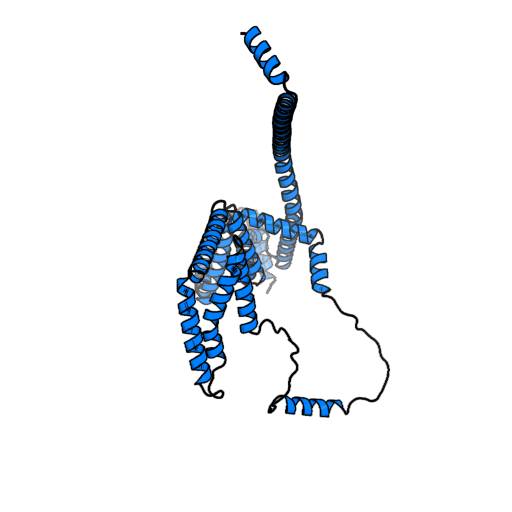OM 2299 N N . ASP A 1 289 ? -2.050 -22.968 5.543 1.00 54.94 289 ASP A N 1
ATOM 2300 C CA . ASP A 1 289 ? -3.146 -23.949 5.457 1.00 54.94 289 ASP A CA 1
ATOM 2301 C C . ASP A 1 289 ? -4.191 -23.727 6.571 1.00 54.94 289 ASP A C 1
ATOM 2303 O O . ASP A 1 289 ? -5.402 -23.774 6.348 1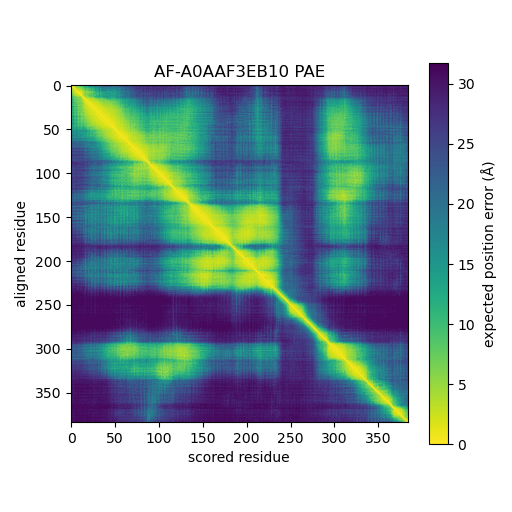.00 54.94 289 ASP A O 1
ATOM 2307 N N . SER A 1 290 ? -3.738 -23.336 7.771 1.00 55.19 290 SER A N 1
ATOM 2308 C CA . SER A 1 290 ? -4.609 -22.818 8.839 1.00 55.19 290 SER A CA 1
ATOM 2309 C C . SER A 1 290 ? -5.205 -21.452 8.488 1.00 55.19 290 SER A C 1
ATOM 2311 O O . SER A 1 290 ? -6.335 -21.168 8.878 1.00 55.19 290 SER A O 1
ATOM 2313 N N . ALA A 1 291 ? -4.497 -20.605 7.730 1.00 52.22 291 ALA A N 1
ATOM 2314 C CA . ALA A 1 291 ? -5.038 -19.346 7.210 1.00 52.22 291 ALA A CA 1
ATOM 2315 C C . ALA A 1 291 ? -6.007 -19.555 6.030 1.00 52.22 291 ALA A C 1
ATOM 2317 O O . ALA A 1 291 ? -6.901 -18.732 5.829 1.00 52.22 291 ALA A O 1
ATOM 2318 N N . LEU A 1 292 ? -5.874 -20.663 5.290 1.00 50.56 292 LEU A N 1
ATOM 2319 C CA . LEU A 1 292 ? -6.813 -21.129 4.266 1.00 50.56 292 LEU A CA 1
ATOM 2320 C C . LEU A 1 292 ? -8.016 -21.880 4.854 1.00 50.56 292 LEU A C 1
ATOM 2322 O O . LEU A 1 292 ? -8.960 -22.194 4.128 1.00 50.56 292 LEU A O 1
ATOM 2326 N N . THR A 1 293 ? -8.039 -22.137 6.165 1.00 59.53 293 THR A N 1
ATOM 2327 C CA . THR A 1 293 ? -9.251 -22.607 6.838 1.00 59.53 293 THR A CA 1
ATOM 2328 C C . THR A 1 293 ? -10.306 -21.504 6.747 1.00 59.53 293 THR A C 1
ATOM 2330 O O . THR A 1 293 ? -10.037 -20.353 7.091 1.00 59.53 293 THR A O 1
ATOM 2333 N N . GLY A 1 294 ? -11.513 -21.838 6.279 1.00 67.31 294 GLY A N 1
ATOM 2334 C CA . GLY A 1 294 ? -12.533 -20.860 5.876 1.00 67.31 294 GLY A CA 1
ATOM 2335 C C . GLY A 1 294 ? -12.791 -19.710 6.865 1.00 67.31 294 GLY A C 1
ATOM 2336 O O . GLY A 1 294 ? -13.008 -18.587 6.424 1.00 67.31 294 GLY A O 1
ATOM 2337 N N . ASP A 1 295 ? -12.696 -19.930 8.183 1.00 72.19 295 ASP A N 1
ATOM 2338 C CA . ASP A 1 295 ? -12.873 -18.873 9.202 1.00 72.19 295 ASP A CA 1
ATOM 2339 C C . ASP A 1 295 ? -11.762 -17.799 9.144 1.00 72.19 295 ASP A C 1
ATOM 2341 O O . ASP A 1 295 ? -12.042 -16.603 9.226 1.00 72.19 295 ASP A O 1
ATOM 2345 N N . ALA A 1 296 ? -10.500 -18.181 8.927 1.00 73.62 296 ALA A N 1
ATOM 2346 C CA . ALA A 1 296 ? -9.395 -17.226 8.821 1.00 73.62 296 ALA A CA 1
ATOM 2347 C C . ALA A 1 296 ? -9.488 -16.389 7.536 1.00 73.62 296 ALA A C 1
ATOM 2349 O O . ALA A 1 296 ? -9.357 -15.164 7.586 1.00 73.62 296 ALA A O 1
ATOM 2350 N N . PHE A 1 297 ? -9.814 -17.021 6.407 1.00 77.56 297 PHE A N 1
ATOM 2351 C CA . PHE A 1 297 ? -10.023 -16.325 5.139 1.00 77.56 297 PHE A CA 1
ATOM 2352 C C . PHE A 1 297 ? -11.205 -15.346 5.202 1.00 77.56 297 PHE A C 1
ATOM 2354 O O . PHE A 1 297 ? -11.080 -14.194 4.784 1.00 77.56 297 PHE A O 1
ATOM 2361 N N . ILE A 1 298 ? -12.326 -15.758 5.808 1.00 78.44 298 ILE A N 1
ATOM 2362 C CA . ILE A 1 298 ? -13.490 -14.887 6.027 1.00 78.44 298 ILE A CA 1
ATOM 2363 C C . ILE A 1 298 ? -13.107 -13.676 6.887 1.00 78.44 298 ILE A C 1
ATOM 2365 O O . ILE A 1 298 ? -13.497 -12.553 6.569 1.00 78.44 298 ILE A O 1
ATOM 2369 N N . ARG A 1 299 ? -12.304 -13.863 7.943 1.00 76.56 299 ARG A N 1
ATOM 2370 C CA . ARG A 1 299 ? -11.811 -12.748 8.771 1.00 76.56 299 ARG A CA 1
ATOM 2371 C C . ARG A 1 299 ? -10.910 -11.803 7.987 1.00 76.56 299 ARG A C 1
ATOM 2373 O O . ARG A 1 299 ? -11.060 -10.593 8.129 1.00 76.56 299 ARG A O 1
ATOM 2380 N N . ILE A 1 300 ? -10.008 -12.326 7.158 1.00 80.81 300 ILE A N 1
ATOM 2381 C CA . ILE A 1 300 ? -9.130 -11.505 6.313 1.00 80.81 300 ILE A CA 1
ATOM 2382 C C . ILE A 1 300 ? -9.966 -10.683 5.331 1.00 80.81 300 ILE A C 1
ATOM 2384 O O . ILE A 1 300 ? -9.776 -9.471 5.253 1.00 80.81 300 ILE A O 1
ATOM 2388 N N . ILE A 1 301 ? -10.932 -11.299 4.641 1.00 79.62 301 ILE A N 1
ATOM 2389 C CA . ILE A 1 301 ? -11.843 -10.585 3.735 1.00 79.62 301 ILE A CA 1
ATOM 2390 C C . ILE A 1 301 ? -12.635 -9.521 4.490 1.00 79.62 301 ILE A C 1
ATOM 2392 O O . ILE A 1 301 ? -12.733 -8.392 4.015 1.00 79.62 301 ILE A O 1
ATOM 2396 N N . ALA A 1 302 ? -13.176 -9.845 5.665 1.00 77.00 302 ALA A N 1
ATOM 2397 C CA . ALA A 1 302 ? -13.937 -8.901 6.474 1.00 77.00 302 ALA A CA 1
ATOM 2398 C C . ALA A 1 302 ? -13.091 -7.688 6.887 1.00 77.00 302 ALA A C 1
ATOM 2400 O O . ALA A 1 302 ? -13.545 -6.550 6.761 1.00 77.00 302 ALA A O 1
ATOM 2401 N N . VAL A 1 303 ? -11.846 -7.920 7.318 1.00 81.00 303 VAL A N 1
ATOM 2402 C CA . VAL A 1 303 ? -10.886 -6.854 7.637 1.00 81.00 303 VAL A CA 1
ATOM 2403 C C . VAL A 1 303 ? -10.574 -6.027 6.394 1.00 81.00 303 VAL A C 1
ATOM 2405 O O . VAL A 1 303 ? -10.627 -4.804 6.463 1.00 81.00 303 VAL A O 1
ATOM 2408 N N . LEU A 1 304 ? -10.316 -6.664 5.250 1.00 80.00 304 LEU A N 1
ATOM 2409 C CA . LEU A 1 304 ? -10.020 -5.972 3.996 1.00 80.00 304 LEU A CA 1
ATOM 2410 C C . LEU A 1 304 ? -11.207 -5.113 3.526 1.00 80.00 304 LEU A C 1
ATOM 2412 O O . LEU A 1 304 ? -11.011 -3.987 3.080 1.00 80.00 304 LEU A O 1
ATOM 2416 N N . CYS A 1 305 ? -12.438 -5.611 3.670 1.00 76.31 305 CYS A N 1
ATOM 2417 C CA . CYS A 1 305 ? -13.664 -4.892 3.321 1.00 76.31 305 CYS A CA 1
ATOM 2418 C C . CYS A 1 305 ? -13.915 -3.704 4.251 1.00 76.31 305 CYS A C 1
ATOM 2420 O O . CYS A 1 305 ? -14.222 -2.611 3.778 1.00 76.31 305 CYS A O 1
ATOM 2422 N N . ALA A 1 306 ? -13.754 -3.895 5.563 1.00 76.75 306 ALA A N 1
ATOM 2423 C CA . ALA A 1 306 ? -13.849 -2.807 6.530 1.00 76.75 306 ALA A CA 1
ATOM 2424 C C . ALA A 1 306 ? -12.786 -1.735 6.251 1.00 76.75 306 ALA A C 1
ATOM 2426 O O . ALA A 1 306 ? -13.085 -0.543 6.252 1.00 76.75 306 ALA A O 1
ATOM 2427 N N . LEU A 1 307 ? -11.561 -2.158 5.940 1.00 80.00 307 LEU A N 1
ATOM 2428 C CA . LEU A 1 307 ? -10.449 -1.274 5.617 1.00 80.00 307 LEU A CA 1
ATOM 2429 C C . LEU A 1 307 ? -10.690 -0.513 4.307 1.00 80.00 307 LEU A C 1
ATOM 2431 O O . LEU A 1 307 ? -10.459 0.690 4.259 1.00 80.00 307 LEU A O 1
ATOM 2435 N N . LEU A 1 308 ? -11.244 -1.163 3.279 1.00 77.31 308 LEU A N 1
ATOM 2436 C CA . LEU A 1 308 ? -11.656 -0.514 2.031 1.00 77.31 308 LEU A CA 1
ATOM 2437 C C . LEU A 1 308 ? -12.777 0.512 2.262 1.00 77.31 308 LEU A C 1
ATOM 2439 O O . LEU A 1 308 ? -12.743 1.607 1.700 1.00 77.31 308 LEU A O 1
ATOM 2443 N N . TRP A 1 309 ? -13.754 0.189 3.114 1.00 80.56 309 TRP A N 1
ATOM 2444 C CA . TRP A 1 309 ? -14.819 1.120 3.491 1.00 80.56 309 TRP A CA 1
ATOM 2445 C C . TRP A 1 309 ? -14.264 2.349 4.227 1.00 80.56 309 TRP A C 1
ATOM 2447 O O . TRP A 1 309 ? -14.623 3.476 3.885 1.00 80.56 309 TRP A O 1
ATOM 2457 N N . ILE A 1 310 ? -13.326 2.147 5.161 1.00 77.69 310 ILE A N 1
ATOM 2458 C CA . ILE A 1 310 ? -12.621 3.233 5.864 1.00 77.69 310 ILE A CA 1
ATOM 2459 C C . ILE A 1 310 ? -11.817 4.095 4.882 1.00 77.69 310 ILE A C 1
ATOM 2461 O O . ILE A 1 310 ? -11.850 5.317 4.979 1.00 77.69 310 ILE A O 1
ATOM 2465 N N . VAL A 1 311 ? -11.113 3.484 3.922 1.00 76.88 311 VAL A N 1
ATOM 2466 C CA . VAL A 1 311 ? -10.349 4.208 2.889 1.00 76.88 311 VAL A CA 1
ATOM 2467 C C . VAL A 1 311 ? -11.261 5.086 2.032 1.00 76.88 311 VAL A C 1
ATOM 2469 O O . VAL A 1 311 ? -10.879 6.200 1.677 1.00 76.88 311 VAL A O 1
ATOM 2472 N N . ARG A 1 312 ? -12.457 4.594 1.695 1.00 75.69 312 ARG A N 1
ATOM 2473 C CA . ARG A 1 312 ? -13.420 5.314 0.855 1.00 75.69 312 ARG A CA 1
ATOM 2474 C C . ARG A 1 312 ? -14.115 6.464 1.587 1.00 75.69 312 ARG A C 1
ATOM 2476 O O . ARG A 1 312 ? -14.489 7.443 0.947 1.00 75.69 312 ARG A O 1
ATOM 2483 N N . HIS A 1 313 ? -14.307 6.351 2.899 1.00 78.19 313 HIS A N 1
ATOM 2484 C CA . HIS A 1 313 ? -14.980 7.360 3.712 1.00 78.19 313 HIS A CA 1
ATOM 2485 C C . HIS A 1 313 ? -13.994 8.048 4.665 1.00 78.19 313 HIS A C 1
ATOM 2487 O O . HIS A 1 313 ? -13.760 7.572 5.772 1.00 78.19 313 HIS A O 1
ATOM 2493 N N . ASP A 1 314 ? -13.481 9.225 4.286 1.00 68.94 314 ASP A N 1
ATOM 2494 C CA . ASP A 1 314 ? -12.540 10.004 5.116 1.00 68.94 314 ASP A CA 1
ATOM 2495 C C . ASP A 1 314 ? -13.105 10.360 6.515 1.00 68.94 314 ASP A C 1
ATOM 2497 O O . ASP A 1 314 ? -12.348 10.563 7.464 1.00 68.94 314 ASP A O 1
ATOM 2501 N N . THR A 1 315 ? -14.432 10.364 6.697 1.00 69.94 315 THR A N 1
ATOM 2502 C CA . THR A 1 315 ? -15.092 10.533 8.006 1.00 69.94 315 THR A CA 1
ATOM 2503 C C . THR A 1 315 ? -14.899 9.339 8.946 1.00 69.94 315 THR A C 1
ATOM 2505 O O . THR A 1 315 ? -14.844 9.523 10.161 1.00 69.94 315 THR A O 1
ATOM 2508 N N . ALA A 1 316 ? 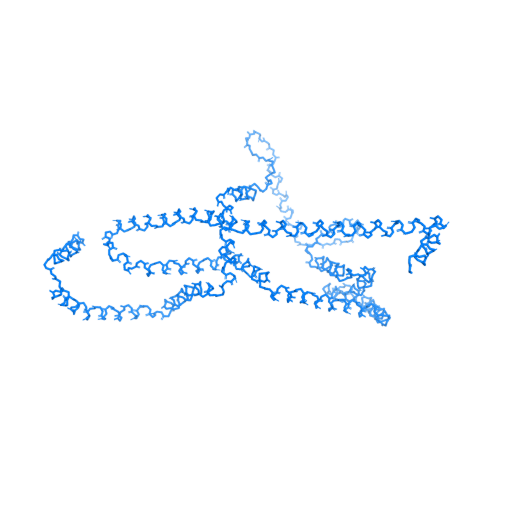-14.736 8.122 8.420 1.00 71.25 316 ALA A N 1
ATOM 2509 C CA . ALA A 1 316 ? -14.452 6.932 9.223 1.00 71.25 316 A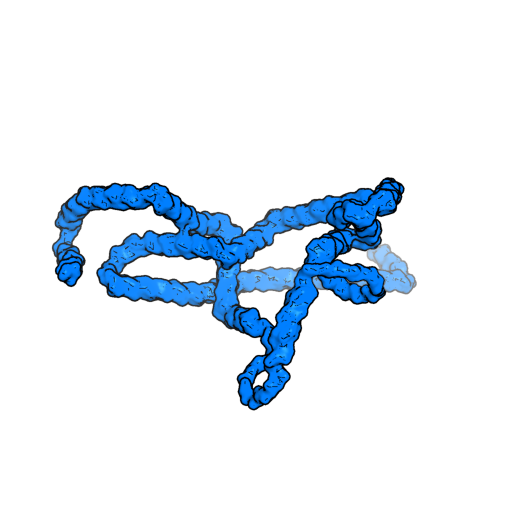LA A CA 1
ATOM 2510 C C . ALA A 1 316 ? -13.045 6.983 9.844 1.00 71.25 316 ALA A C 1
ATOM 2512 O O . ALA A 1 316 ? -12.821 6.452 10.932 1.00 71.25 316 ALA A O 1
ATOM 2513 N N . LEU A 1 317 ? -12.110 7.690 9.202 1.00 72.12 317 LEU A N 1
ATOM 2514 C CA . LEU A 1 317 ? -10.776 7.945 9.744 1.00 72.12 317 LEU A C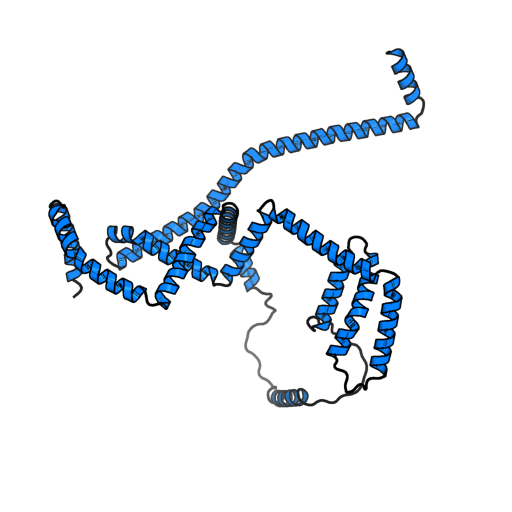A 1
ATOM 2515 C C . LEU A 1 317 ? -10.861 8.767 11.037 1.00 72.12 317 LEU A C 1
ATOM 2517 O O . LEU A 1 317 ? -10.179 8.455 12.011 1.00 72.12 317 LEU A O 1
ATOM 2521 N N . VAL A 1 318 ? -11.759 9.757 11.088 1.00 74.50 318 VAL A N 1
ATOM 2522 C CA . VAL A 1 318 ? -12.003 10.565 12.295 1.00 74.50 318 VAL A CA 1
ATOM 2523 C C . VAL A 1 318 ? -12.460 9.680 13.460 1.00 74.50 318 VAL A C 1
ATOM 2525 O O . VAL A 1 318 ? -11.974 9.846 14.576 1.00 74.50 318 VAL A O 1
ATOM 2528 N N . ILE A 1 319 ? -13.307 8.678 13.199 1.00 73.25 319 ILE A N 1
ATOM 2529 C CA . ILE A 1 319 ? -13.791 7.729 14.218 1.00 73.25 319 ILE A CA 1
ATOM 2530 C C . ILE A 1 319 ? -12.649 6.887 14.815 1.00 73.25 319 ILE A C 1
ATOM 2532 O O . ILE A 1 319 ? -12.718 6.543 15.990 1.00 73.25 319 ILE A O 1
ATOM 2536 N N . ILE A 1 320 ? -11.589 6.588 14.056 1.00 72.94 320 ILE A N 1
ATOM 2537 C CA . ILE A 1 320 ? -10.406 5.846 14.542 1.00 72.94 320 ILE A CA 1
ATOM 2538 C C . ILE A 1 320 ? -9.396 6.778 15.225 1.00 72.94 320 ILE A C 1
ATOM 2540 O O . ILE A 1 320 ? -8.748 6.400 16.203 1.00 72.94 320 ILE A O 1
ATOM 2544 N N . VAL A 1 321 ? -9.274 8.017 14.750 1.00 77.19 321 VAL A N 1
ATOM 2545 C CA . VAL A 1 321 ? -8.364 9.013 15.329 1.00 77.19 321 VAL A CA 1
ATOM 2546 C C . VAL A 1 321 ? -8.832 9.472 16.709 1.00 77.19 321 VAL A C 1
ATOM 2548 O O . VAL A 1 321 ? -7.996 9.675 17.582 1.00 77.19 321 VAL A O 1
ATOM 2551 N N . VAL A 1 322 ? -10.141 9.571 16.957 1.00 79.06 322 VAL A N 1
ATOM 2552 C CA . VAL A 1 322 ? -10.696 9.948 18.271 1.00 79.06 322 VAL A CA 1
ATOM 2553 C C . VAL A 1 322 ? -10.224 9.032 19.423 1.00 79.06 322 VAL A C 1
ATOM 2555 O O . VAL A 1 322 ? -9.661 9.560 20.383 1.00 79.06 322 VAL A O 1
ATOM 2558 N N . PRO A 1 323 ? -10.374 7.691 19.377 1.00 76.38 323 PRO A N 1
ATOM 2559 C CA . PRO A 1 323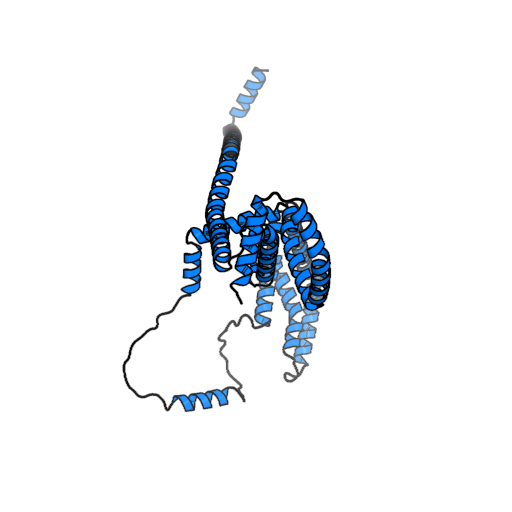 ? -9.883 6.806 20.435 1.00 76.38 323 PRO A CA 1
ATOM 2560 C C . PRO A 1 323 ? -8.352 6.775 20.518 1.00 76.38 323 PRO A C 1
ATOM 2562 O O . PRO A 1 323 ? -7.809 6.632 21.611 1.00 76.38 323 PRO A O 1
ATOM 2565 N N . PHE A 1 324 ? -7.641 6.966 19.403 1.00 76.44 324 PHE A N 1
ATOM 2566 C CA . PHE A 1 324 ? -6.180 7.068 19.410 1.00 76.44 324 PHE A CA 1
ATOM 2567 C C . PHE A 1 324 ? -5.690 8.350 20.108 1.00 76.44 324 PHE A C 1
ATOM 2569 O O . PHE A 1 324 ? -4.806 8.294 20.962 1.00 76.44 324 PHE A O 1
ATOM 2576 N N . LEU A 1 325 ? -6.310 9.498 19.818 1.00 75.94 325 LEU A N 1
ATOM 2577 C CA . LEU A 1 325 ? -6.047 10.762 20.511 1.00 75.94 325 LEU A CA 1
ATOM 2578 C C . LEU A 1 325 ? -6.410 10.669 21.993 1.00 75.94 325 LEU A C 1
ATOM 2580 O O . LEU A 1 325 ? -5.655 11.153 22.830 1.00 75.94 325 LEU A O 1
ATOM 2584 N N . PHE A 1 326 ? -7.520 10.010 22.331 1.00 79.19 326 PHE A N 1
ATOM 2585 C CA . PHE A 1 326 ? -7.903 9.763 23.720 1.00 79.19 326 PHE A CA 1
ATOM 2586 C C . PHE A 1 326 ? -6.850 8.928 24.471 1.00 79.19 326 PHE A C 1
ATOM 2588 O O . PHE A 1 326 ? -6.472 9.292 25.585 1.00 79.19 326 PHE A O 1
ATOM 2595 N N . ALA A 1 327 ? -6.305 7.870 23.854 1.00 78.25 327 ALA A N 1
ATOM 2596 C CA . ALA A 1 327 ? -5.205 7.088 24.430 1.00 78.25 327 ALA A CA 1
ATOM 2597 C C . ALA A 1 327 ? -3.940 7.933 24.651 1.00 78.25 327 ALA A C 1
ATOM 2599 O O . ALA A 1 327 ? -3.321 7.855 25.714 1.00 78.25 327 ALA A O 1
ATOM 2600 N N . ILE A 1 328 ? -3.569 8.761 23.668 1.00 75.56 328 ILE A N 1
ATOM 2601 C CA . ILE A 1 328 ? -2.402 9.650 23.756 1.00 75.56 328 ILE A CA 1
ATOM 2602 C C . ILE A 1 328 ? -2.587 10.681 24.871 1.00 75.56 328 ILE A C 1
ATOM 2604 O O . ILE A 1 328 ? -1.704 10.829 25.713 1.00 75.56 328 ILE A O 1
ATOM 2608 N N . LEU A 1 329 ? -3.736 11.359 24.915 1.00 76.50 329 LEU A N 1
ATOM 2609 C CA . LEU A 1 329 ? -4.063 12.345 25.948 1.00 76.50 329 LEU A CA 1
ATOM 2610 C C . LEU A 1 329 ? -4.054 11.724 27.343 1.00 76.50 329 LEU A C 1
ATOM 2612 O O . LEU A 1 329 ? -3.585 12.349 28.291 1.00 76.50 329 LEU A O 1
ATOM 2616 N N . ARG A 1 330 ? -4.516 10.479 27.472 1.00 74.44 330 ARG A N 1
ATOM 2617 C CA . ARG A 1 330 ? -4.463 9.752 28.736 1.00 74.44 330 ARG A CA 1
ATOM 2618 C C . ARG A 1 330 ? -3.033 9.418 29.152 1.00 74.44 330 ARG A C 1
ATOM 2620 O O . ARG A 1 330 ? -2.676 9.693 30.289 1.00 74.44 330 ARG A O 1
ATOM 2627 N N . ARG A 1 331 ? -2.209 8.875 28.252 1.00 72.19 331 ARG A N 1
ATOM 2628 C CA . ARG A 1 331 ? -0.787 8.592 28.521 1.00 72.19 331 ARG A CA 1
ATOM 2629 C C . ARG A 1 331 ? -0.038 9.870 28.895 1.00 72.19 331 ARG A C 1
ATOM 2631 O O . ARG A 1 331 ? 0.726 9.866 29.850 1.00 72.19 331 ARG A O 1
ATOM 2638 N N . LEU A 1 332 ? -0.308 10.974 28.198 1.00 71.12 332 LEU A N 1
ATOM 2639 C CA . LEU A 1 332 ? 0.189 12.304 28.556 1.00 71.12 332 LEU A CA 1
ATOM 2640 C C . LEU A 1 332 ? -0.300 12.725 29.946 1.00 71.12 332 LEU A C 1
ATOM 2642 O O . LEU A 1 332 ? 0.498 13.207 30.733 1.00 71.12 332 LEU A O 1
ATOM 2646 N N . GLY A 1 333 ? -1.572 12.507 30.281 1.00 66.31 333 GLY A N 1
ATOM 2647 C CA . GLY A 1 333 ? -2.133 12.816 31.599 1.00 66.31 333 GLY A CA 1
ATOM 2648 C C . GLY A 1 333 ? -1.579 11.955 32.744 1.00 66.31 333 GLY A C 1
ATOM 2649 O O . GLY A 1 333 ? -1.454 12.451 33.864 1.00 66.31 333 GLY A O 1
ATOM 2650 N N . GLU A 1 334 ? -1.230 10.696 32.472 1.00 70.56 334 GLU A N 1
ATOM 2651 C CA . GLU A 1 334 ? -0.551 9.787 33.406 1.00 70.56 334 GLU A CA 1
ATOM 2652 C C . GLU A 1 334 ? 0.922 10.194 33.590 1.00 70.56 334 GLU A C 1
ATOM 2654 O O . GLU A 1 334 ? 1.393 10.289 34.720 1.00 70.56 334 GLU A O 1
ATOM 2659 N N . VAL A 1 335 ? 1.628 10.528 32.502 1.00 64.75 335 VAL A N 1
ATOM 2660 C CA . VAL A 1 335 ? 3.032 10.988 32.520 1.00 64.75 335 VAL A CA 1
ATOM 2661 C C . VAL A 1 335 ? 3.179 12.372 33.161 1.00 64.75 335 VAL A C 1
ATOM 2663 O O . VAL A 1 335 ? 4.143 12.618 33.880 1.00 64.75 335 VAL A O 1
ATOM 2666 N N . LEU A 1 336 ? 2.219 13.272 32.940 1.00 65.75 336 LEU A N 1
ATOM 2667 C CA . LEU A 1 336 ? 2.188 14.613 33.534 1.00 65.75 336 LEU A CA 1
ATOM 2668 C C . LEU A 1 336 ? 1.623 14.619 34.967 1.00 65.75 336 LEU A C 1
ATOM 2670 O O . LEU A 1 336 ? 1.552 15.680 35.581 1.00 65.75 336 LEU A O 1
ATOM 2674 N N . GLY A 1 337 ? 1.183 13.474 35.506 1.00 54.53 337 GLY A N 1
ATOM 2675 C CA . GLY A 1 337 ? 0.642 13.366 36.868 1.00 54.53 337 GLY A CA 1
ATOM 2676 C C . GLY A 1 337 ? -0.684 14.107 37.106 1.00 54.53 337 GLY A C 1
ATOM 2677 O O . GLY A 1 337 ? -1.159 14.176 38.240 1.00 54.53 337 GLY A O 1
ATOM 2678 N N . VAL A 1 338 ? -1.318 14.636 36.054 1.00 58.31 338 VAL A N 1
ATOM 2679 C CA . VAL A 1 338 ? -2.557 15.433 36.127 1.00 58.31 338 VAL A CA 1
ATOM 2680 C C . VAL A 1 338 ? -3.731 14.591 36.628 1.00 58.31 338 VAL A C 1
ATOM 2682 O O . VAL A 1 338 ? -4.595 15.103 37.336 1.00 58.31 338 VAL A O 1
ATOM 2685 N N . PHE A 1 339 ? -3.746 13.285 36.341 1.00 54.47 339 PHE A N 1
ATOM 2686 C CA . PHE A 1 339 ? -4.792 12.382 36.833 1.00 54.47 339 PHE A CA 1
ATOM 2687 C C . PHE A 1 339 ? -4.810 12.239 38.361 1.00 54.47 339 PHE A C 1
ATOM 2689 O O . PHE A 1 339 ? -5.897 12.132 38.925 1.00 54.47 339 PHE A O 1
ATOM 2696 N N . ASN A 1 340 ? -3.657 12.329 39.037 1.00 55.91 340 ASN A N 1
ATOM 2697 C CA . ASN A 1 340 ? -3.600 12.321 40.506 1.00 55.91 340 ASN A CA 1
ATOM 2698 C C . ASN A 1 340 ? -4.171 13.610 41.110 1.00 55.91 340 ASN A C 1
ATOM 2700 O O . ASN A 1 340 ? -4.738 13.577 42.200 1.00 55.91 340 ASN A O 1
ATOM 2704 N N . PHE A 1 341 ? -4.045 14.732 40.396 1.00 52.19 341 PHE A N 1
ATOM 2705 C CA . PHE A 1 341 ? -4.589 16.035 40.788 1.00 52.19 341 PHE A CA 1
ATOM 2706 C C . PHE A 1 341 ? -6.094 16.143 40.488 1.00 52.19 341 PHE A C 1
ATOM 2708 O O . PHE A 1 341 ? -6.870 16.723 41.250 1.00 52.19 341 PHE A O 1
ATOM 2715 N N . LEU A 1 342 ? -6.534 15.540 39.381 1.00 52.78 342 LEU A N 1
ATOM 2716 C CA . LEU A 1 342 ? -7.934 15.511 38.977 1.00 52.78 342 LEU A CA 1
ATOM 2717 C C . LEU A 1 342 ? -8.750 14.532 39.827 1.00 52.78 342 LEU A C 1
ATOM 2719 O O . LEU A 1 342 ? -9.892 14.839 40.149 1.00 52.78 342 LEU A O 1
ATOM 2723 N N . SER A 1 343 ? -8.183 13.398 40.253 1.00 52.81 343 SER A N 1
ATOM 2724 C CA . SER A 1 343 ? -8.861 12.469 41.167 1.00 52.81 343 SER A CA 1
ATOM 2725 C C . SER A 1 343 ? -9.026 13.049 42.575 1.00 52.81 343 SER A C 1
ATOM 2727 O O . SER A 1 343 ? -10.082 12.858 43.171 1.00 52.81 343 SER A O 1
ATOM 2729 N N . THR A 1 344 ? -8.043 13.806 43.083 1.00 52.00 344 THR A N 1
ATOM 2730 C CA . THR A 1 344 ? -8.137 14.524 44.374 1.00 52.00 344 THR A CA 1
ATOM 2731 C C . THR A 1 344 ? -9.120 15.688 44.312 1.00 52.00 344 THR A C 1
ATOM 2733 O O . THR A 1 344 ? -9.874 15.927 45.254 1.00 52.00 344 THR A O 1
ATOM 2736 N N . THR A 1 345 ? -9.169 16.391 43.182 1.00 53.47 345 THR A N 1
ATOM 2737 C CA . THR A 1 345 ? -10.166 17.443 42.961 1.00 53.47 345 THR A CA 1
ATOM 2738 C C . THR A 1 345 ? -11.564 16.836 42.784 1.00 53.47 345 THR A C 1
ATOM 2740 O O . THR A 1 345 ? -12.532 17.321 43.363 1.00 53.47 345 THR A O 1
ATOM 2743 N N . SER A 1 346 ? -11.686 15.721 42.060 1.00 41.22 346 SER A N 1
ATOM 2744 C CA . SER A 1 346 ? -12.954 15.022 41.839 1.00 41.22 346 SER A CA 1
ATOM 2745 C C . SER A 1 346 ? -13.502 14.375 43.106 1.00 41.22 346 SER A C 1
ATOM 2747 O O . SER A 1 346 ? -14.715 14.396 43.284 1.00 41.22 346 SER A O 1
ATOM 2749 N N . SER A 1 347 ? -12.670 13.819 43.992 1.00 46.28 347 SER A N 1
ATOM 2750 C CA . SER A 1 347 ? -13.140 13.307 45.285 1.00 46.28 347 SER A CA 1
ATOM 2751 C C . SER A 1 347 ? -13.642 14.440 46.184 1.00 46.28 347 SER A C 1
ATOM 2753 O O . SER A 1 347 ? -14.691 14.290 46.802 1.00 46.28 347 SER A O 1
ATOM 2755 N N . SER A 1 348 ? -12.987 15.606 46.163 1.00 42.41 348 SER A N 1
ATOM 2756 C CA . SER A 1 348 ? -13.428 16.817 46.875 1.00 42.41 348 SER A CA 1
ATOM 2757 C C . SER A 1 348 ? -14.777 17.354 46.363 1.00 42.41 348 SER A C 1
ATOM 2759 O O . SER A 1 348 ? -15.690 17.651 47.142 1.00 42.41 348 SER A O 1
ATOM 2761 N N . PHE A 1 349 ? -14.972 17.390 45.039 1.00 51.22 349 PHE A N 1
ATOM 2762 C CA . PHE A 1 349 ? -16.268 17.739 44.449 1.00 51.22 349 PHE A CA 1
ATOM 2763 C C . PHE A 1 349 ? -17.345 16.689 44.737 1.00 51.22 349 PHE A C 1
ATOM 2765 O O . PHE A 1 349 ? -18.488 17.062 45.005 1.00 51.22 349 PHE A O 1
ATOM 2772 N N . PHE A 1 350 ? -17.000 15.397 44.716 1.00 48.50 350 PHE A N 1
ATOM 2773 C CA . PHE A 1 350 ? -17.938 14.302 44.973 1.00 48.50 350 PHE A CA 1
ATOM 2774 C C . PHE A 1 350 ? -18.390 14.265 46.438 1.00 48.50 350 PHE A C 1
ATOM 2776 O O . PHE A 1 350 ? -19.578 14.092 46.690 1.00 48.50 350 PHE A O 1
ATOM 2783 N N . GLU A 1 351 ? -17.504 14.527 47.405 1.00 53.88 351 GLU A N 1
ATOM 2784 C CA . GLU A 1 351 ? -17.885 14.679 48.819 1.00 53.88 351 GLU A CA 1
ATOM 2785 C C . GLU A 1 351 ? -18.807 15.884 49.051 1.00 53.88 351 GLU A C 1
ATOM 2787 O O . GLU A 1 351 ? -19.748 15.805 49.839 1.00 53.88 351 GLU A O 1
ATOM 2792 N N . THR A 1 352 ? -18.603 16.974 48.305 1.00 55.56 352 THR A N 1
ATOM 2793 C CA . THR A 1 352 ? -19.440 18.182 48.388 1.00 55.56 352 THR A CA 1
ATOM 2794 C C . THR A 1 352 ? -20.814 17.993 47.724 1.00 55.56 352 THR A C 1
ATOM 2796 O O . THR A 1 352 ? -21.814 18.558 48.170 1.00 55.56 352 THR A O 1
ATOM 2799 N N . THR A 1 353 ? -20.908 17.178 46.667 1.00 52.38 353 THR A N 1
ATOM 2800 C CA . THR A 1 353 ? -22.158 16.951 45.912 1.00 52.38 353 THR A CA 1
ATOM 2801 C C . THR A 1 353 ? -22.959 15.733 46.372 1.00 52.38 353 THR A C 1
ATOM 2803 O O . THR A 1 353 ? -24.185 15.738 46.231 1.00 52.38 353 THR A O 1
ATOM 2806 N N . TYR A 1 354 ? -22.326 14.733 46.991 1.00 54.78 354 TYR A N 1
ATOM 2807 C CA . TYR A 1 354 ? -22.986 13.565 47.584 1.00 54.78 354 TYR A CA 1
ATOM 2808 C C . TYR A 1 354 ? -24.138 13.913 48.551 1.00 54.78 354 TYR A C 1
ATOM 2810 O O . TYR A 1 354 ? -25.224 13.345 48.391 1.00 54.78 354 TYR A O 1
ATOM 2818 N N . PRO A 1 355 ? -24.002 14.858 49.508 1.00 57.38 355 PRO A N 1
ATOM 2819 C CA . PRO A 1 355 ? -25.109 15.213 50.397 1.00 57.38 355 PRO A CA 1
ATOM 2820 C C . PRO A 1 355 ? -26.261 15.906 49.656 1.00 57.38 355 PRO A C 1
ATOM 2822 O O . PRO A 1 355 ? -27.423 15.680 49.992 1.00 57.38 355 PRO A O 1
ATOM 2825 N N . THR A 1 356 ? -25.971 16.695 48.620 1.00 57.56 356 THR A N 1
ATOM 2826 C CA . THR A 1 356 ? -26.979 17.411 47.820 1.00 57.56 356 THR A CA 1
ATOM 2827 C C . THR A 1 356 ? -27.774 16.451 46.937 1.00 57.56 356 THR A C 1
ATOM 2829 O O . THR A 1 356 ? -29.002 16.511 46.912 1.00 57.56 356 THR A O 1
ATOM 2832 N N . ILE A 1 357 ? -27.095 15.498 46.291 1.00 57.97 357 ILE A N 1
ATOM 2833 C CA . ILE A 1 357 ? -27.731 14.438 45.497 1.00 57.97 357 ILE A CA 1
ATOM 2834 C C . ILE A 1 357 ? -28.559 13.523 46.402 1.00 57.97 357 ILE A C 1
ATOM 2836 O O . ILE A 1 357 ? -29.691 13.200 46.057 1.00 57.97 357 ILE A O 1
ATOM 2840 N N . LYS A 1 358 ? -28.063 13.171 47.595 1.00 54.69 358 LYS A N 1
ATOM 2841 C CA . LYS A 1 358 ? -28.820 12.388 48.583 1.00 54.69 358 LYS A CA 1
ATOM 2842 C C . LYS A 1 358 ? -30.102 13.098 49.018 1.00 54.69 358 LYS A C 1
ATOM 2844 O O . LYS A 1 358 ? -31.146 12.463 49.091 1.00 54.69 358 LYS A O 1
ATOM 2849 N N . LYS A 1 359 ? -30.045 14.414 49.249 1.00 59.69 359 LYS A N 1
ATOM 2850 C CA . LYS A 1 359 ? -31.203 15.225 49.654 1.00 59.69 359 LYS A CA 1
ATOM 2851 C C . LYS A 1 359 ? -32.246 15.340 48.539 1.00 59.69 359 LYS A C 1
ATOM 2853 O O . LYS A 1 359 ? -33.436 15.267 48.813 1.00 59.69 359 LYS A O 1
ATOM 2858 N N . VAL A 1 360 ? -31.807 15.467 47.286 1.00 55.31 360 VAL A N 1
ATOM 2859 C CA . VAL A 1 360 ? -32.698 15.487 46.115 1.00 55.31 360 VAL A CA 1
ATOM 2860 C C . VAL A 1 360 ? -33.294 14.100 45.863 1.00 55.31 360 VAL A C 1
ATOM 2862 O O . VAL A 1 360 ? -34.499 13.983 45.672 1.00 55.31 360 VAL A O 1
ATOM 2865 N N . VAL A 1 361 ? -32.503 13.031 45.946 1.00 54.72 361 VAL A N 1
ATOM 2866 C CA . VAL A 1 361 ? -32.984 11.648 45.801 1.00 54.72 361 VAL A CA 1
ATOM 2867 C C . VAL A 1 361 ? -33.970 11.281 46.915 1.00 54.72 361 VAL A C 1
ATOM 2869 O O . VAL A 1 361 ? -35.013 10.718 46.615 1.00 54.72 361 VAL A O 1
ATOM 2872 N N . ASP A 1 362 ? -33.728 11.659 48.173 1.00 56.34 362 ASP A N 1
ATOM 2873 C CA . ASP A 1 362 ? -34.674 11.409 49.275 1.00 56.34 362 ASP A CA 1
ATOM 2874 C C . ASP A 1 362 ? -36.000 12.185 49.133 1.00 56.34 362 ASP A C 1
ATOM 2876 O O . ASP A 1 362 ? -37.024 11.728 49.637 1.00 56.34 362 ASP A O 1
ATOM 2880 N N . VAL A 1 363 ? -35.998 13.339 48.452 1.00 62.62 363 VAL A N 1
ATOM 2881 C CA . VAL A 1 363 ? -37.194 14.180 48.240 1.00 62.62 363 VAL A CA 1
ATOM 2882 C C . VAL A 1 363 ? -37.972 13.787 46.978 1.00 62.62 363 VAL A C 1
ATOM 2884 O O . VAL A 1 363 ? -39.188 13.947 46.936 1.00 62.62 363 VAL A O 1
ATOM 2887 N N . THR A 1 364 ? -37.300 13.255 45.955 1.00 49.25 364 THR A N 1
ATOM 2888 C CA . THR A 1 364 ? -37.908 13.030 44.626 1.00 49.25 364 THR A CA 1
ATOM 2889 C C . THR A 1 364 ? -38.394 11.590 44.423 1.00 49.25 364 THR A C 1
ATOM 2891 O O . THR A 1 364 ? -39.055 11.284 43.434 1.00 49.25 364 THR A O 1
ATOM 2894 N N . VAL A 1 365 ? -38.073 10.676 45.339 1.00 43.81 365 VAL A N 1
ATOM 2895 C CA . VAL A 1 365 ? -38.226 9.240 45.107 1.00 43.81 365 VAL A CA 1
ATOM 2896 C C . VAL A 1 365 ? -39.320 8.627 45.983 1.00 43.81 365 VAL A C 1
ATOM 2898 O O . 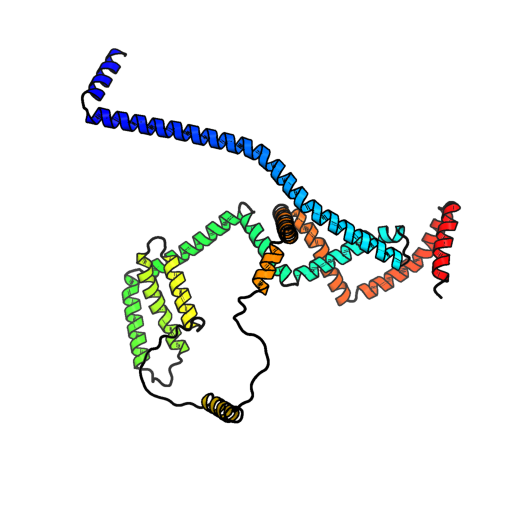VAL A 1 365 ? -39.233 8.601 47.209 1.00 43.81 365 VAL A O 1
ATOM 2901 N N . ALA A 1 366 ? -40.354 8.086 45.332 1.00 54.34 366 ALA A N 1
ATOM 2902 C CA . ALA A 1 366 ? -41.463 7.394 45.983 1.00 54.34 366 ALA A CA 1
ATOM 2903 C C . ALA A 1 366 ? -41.008 6.127 46.741 1.00 54.34 366 ALA A C 1
ATOM 2905 O O . ALA A 1 366 ? -40.047 5.452 46.358 1.00 54.34 366 ALA A O 1
ATOM 2906 N N . GLY A 1 367 ? -41.757 5.785 47.800 1.00 56.44 367 GLY A N 1
ATOM 2907 C CA . GLY A 1 367 ? -41.468 4.739 48.797 1.00 56.44 367 GLY A CA 1
ATOM 2908 C C . GLY A 1 367 ? -40.864 3.401 48.319 1.00 56.44 367 GLY A C 1
ATOM 2909 O O . GLY A 1 367 ? -40.015 2.877 49.042 1.00 56.44 367 GLY A O 1
ATOM 2910 N N . PRO A 1 368 ? -41.191 2.850 47.131 1.00 55.44 368 PRO A N 1
ATOM 2911 C CA . PRO A 1 368 ? -40.613 1.585 46.661 1.00 55.44 368 PRO A CA 1
ATOM 2912 C C . PRO A 1 368 ? -39.109 1.640 46.338 1.00 55.44 368 PRO A C 1
ATOM 2914 O O . PRO A 1 368 ? -38.388 0.672 46.575 1.00 55.44 368 PRO A O 1
ATOM 2917 N N . LEU A 1 369 ? -38.580 2.770 45.850 1.00 47.91 369 LEU A N 1
ATOM 2918 C CA . LEU A 1 369 ? -37.145 2.875 45.534 1.00 47.91 369 LEU A CA 1
ATOM 2919 C C . LEU A 1 369 ? -36.284 3.011 46.805 1.00 47.91 369 LEU A C 1
ATOM 2921 O O . LEU A 1 369 ? -35.104 2.663 46.798 1.00 47.91 369 LEU A O 1
ATOM 2925 N N . ARG A 1 370 ? -36.870 3.494 47.912 1.00 50.41 370 ARG A N 1
ATOM 2926 C CA . ARG A 1 370 ? -36.196 3.579 49.217 1.00 50.41 370 ARG A CA 1
ATOM 2927 C C . ARG A 1 370 ? -35.819 2.188 49.734 1.00 50.41 370 ARG A C 1
ATOM 2929 O O . ARG A 1 370 ? -34.785 2.056 50.382 1.00 50.41 370 ARG A O 1
ATOM 2936 N N . GLN A 1 371 ? -36.597 1.151 49.405 1.00 53.69 371 GLN A N 1
ATOM 2937 C CA . GLN A 1 371 ? -36.225 -0.247 49.655 1.00 53.69 371 GLN A CA 1
ATOM 2938 C C . GLN A 1 371 ? -35.061 -0.702 48.764 1.00 53.69 371 GLN A C 1
ATOM 2940 O O . GLN A 1 371 ? -34.141 -1.337 49.270 1.00 53.69 371 GLN A O 1
ATOM 2945 N N . PHE A 1 372 ? -35.035 -0.311 47.488 1.00 55.47 372 PHE A N 1
ATOM 2946 C CA . PHE A 1 372 ? -33.939 -0.644 46.568 1.00 55.47 372 PHE A CA 1
ATOM 2947 C C . PHE A 1 372 ? -32.597 -0.027 46.991 1.00 55.47 372 PHE A C 1
ATOM 2949 O O . PHE A 1 372 ? -31.579 -0.715 47.009 1.00 55.47 372 PHE A O 1
ATOM 2956 N N . VAL A 1 373 ? -32.592 1.243 47.411 1.00 56.41 373 VAL A N 1
ATOM 2957 C CA . VAL A 1 373 ? -31.389 1.913 47.942 1.00 56.41 373 VAL A CA 1
ATOM 2958 C C . VAL A 1 373 ? -30.947 1.287 49.270 1.00 56.41 373 VAL A C 1
ATOM 2960 O O . VAL A 1 373 ? -29.749 1.127 49.501 1.00 56.41 373 VAL A O 1
ATOM 2963 N N . LYS A 1 374 ? -31.892 0.854 50.119 1.00 54.44 374 LYS A N 1
ATOM 2964 C CA . LYS A 1 374 ? -31.581 0.117 51.355 1.00 54.44 374 LYS A CA 1
ATOM 2965 C C . LYS A 1 374 ? -30.877 -1.210 51.065 1.00 54.44 374 LYS A C 1
ATOM 2967 O O . LYS A 1 374 ? -29.860 -1.481 51.697 1.00 54.44 374 LYS A O 1
ATOM 2972 N N . VAL A 1 375 ? -31.352 -1.977 50.080 1.00 57.53 375 VAL A N 1
ATOM 2973 C CA . VAL A 1 375 ? -30.730 -3.242 49.641 1.00 57.53 375 VAL A CA 1
ATOM 2974 C C . VAL A 1 375 ? -29.326 -3.002 49.071 1.00 57.53 375 VAL A C 1
ATOM 2976 O O . VAL A 1 375 ? -28.385 -3.703 49.437 1.00 57.53 375 VAL A O 1
ATOM 2979 N N . LEU A 1 376 ? -29.150 -1.944 48.273 1.00 53.56 376 LEU A N 1
ATOM 2980 C CA . LEU A 1 376 ? -27.845 -1.528 47.743 1.00 53.56 376 LEU A CA 1
ATOM 2981 C C . LEU A 1 376 ? -26.858 -1.114 48.850 1.00 53.56 376 LEU A C 1
ATOM 2983 O O . LEU A 1 376 ? -25.668 -1.406 48.761 1.00 53.56 376 LEU A O 1
ATOM 2987 N N . SER A 1 377 ? -27.344 -0.471 49.917 1.00 52.41 377 SER A N 1
ATOM 2988 C CA . SER A 1 377 ? -26.513 -0.083 51.065 1.00 52.41 377 SER A CA 1
ATOM 2989 C C . SER A 1 377 ? -26.199 -1.239 52.025 1.00 52.41 377 SER A C 1
ATOM 2991 O O . SER A 1 377 ? -25.113 -1.260 52.597 1.00 52.41 377 SER A O 1
ATOM 2993 N N . GLN A 1 378 ? -27.103 -2.219 52.169 1.00 48.81 378 GLN A N 1
ATOM 2994 C CA . GLN A 1 378 ? -26.916 -3.381 53.047 1.00 48.81 378 GLN A CA 1
ATOM 2995 C C . GLN A 1 378 ? -25.891 -4.383 52.507 1.00 48.81 378 GLN A C 1
ATOM 2997 O O . GLN A 1 378 ? -25.178 -4.994 53.302 1.00 48.81 378 GLN A O 1
ATOM 3002 N N . ASN A 1 379 ? -25.744 -4.518 51.183 1.00 41.03 379 ASN A N 1
ATOM 3003 C CA . ASN A 1 379 ? -24.706 -5.389 50.617 1.00 41.03 379 ASN A CA 1
ATOM 3004 C C . ASN A 1 379 ? -23.286 -4.848 50.835 1.00 41.03 379 ASN A C 1
ATOM 3006 O O . ASN A 1 379 ? -22.348 -5.627 50.964 1.00 41.03 379 ASN A O 1
ATOM 3010 N N . LYS A 1 380 ? -23.120 -3.527 50.984 1.00 40.88 380 LYS A N 1
ATOM 3011 C CA . LYS A 1 380 ? -21.817 -2.930 51.310 1.00 40.88 380 LYS A CA 1
ATOM 3012 C C . LYS A 1 380 ? -21.398 -3.165 52.772 1.00 40.88 380 LYS A C 1
ATOM 3014 O O . LYS A 1 380 ? -20.227 -3.020 53.089 1.00 40.88 380 LYS A O 1
ATOM 3019 N N . THR A 1 381 ? -22.325 -3.545 53.659 1.00 35.81 381 THR A N 1
ATOM 3020 C CA . THR A 1 381 ? -22.053 -3.777 55.095 1.00 35.81 381 THR A CA 1
ATOM 3021 C C . THR A 1 381 ? -21.727 -5.237 55.440 1.00 35.81 381 THR A C 1
ATOM 3023 O O . THR A 1 381 ? -21.430 -5.527 56.592 1.00 35.81 381 THR A O 1
ATOM 3026 N N . ARG A 1 382 ? -21.760 -6.164 54.469 1.00 33.59 382 ARG A N 1
ATOM 3027 C CA . ARG A 1 382 ? -21.302 -7.558 54.655 1.00 33.59 382 ARG A CA 1
ATOM 3028 C C . ARG A 1 382 ? -19.838 -7.796 54.263 1.00 33.59 382 ARG A C 1
ATOM 3030 O O . ARG A 1 382 ? -19.384 -8.930 54.337 1.00 33.59 382 ARG A O 1
ATOM 3037 N N . ILE A 1 383 ? -19.118 -6.748 53.857 1.00 39.16 383 ILE A N 1
ATOM 3038 C CA . ILE A 1 383 ? -17.690 -6.794 53.493 1.00 39.16 383 ILE A CA 1
ATOM 3039 C C . ILE A 1 383 ? -16.870 -5.944 54.485 1.00 39.16 383 ILE A C 1
ATOM 3041 O O . ILE A 1 383 ? -16.005 -5.159 54.099 1.00 39.16 383 ILE A O 1
ATOM 3045 N N . CYS A 1 384 ? -17.188 -6.066 55.776 1.00 34.72 384 CYS A N 1
ATOM 3046 C CA . CYS A 1 384 ? -16.237 -5.800 56.852 1.00 34.72 384 CYS A CA 1
ATOM 3047 C C . CYS A 1 384 ? -15.909 -7.121 57.533 1.00 34.72 384 CYS A C 1
ATOM 3049 O O . CYS A 1 384 ? -16.875 -7.868 57.817 1.00 34.72 384 CYS A O 1
#

Foldseek 3Di:
DVVVVVVVVCVCPVDPVSVVVVVVVVVVVVVVVVVVVVVVVVVVVCVVVCVVVVVVVVVVLCVLLVVVVVVVVVVVVVVLVVVCVVVVHDVVVCVVCVVVVVLVVLLVCLVVCCPDPNVVVLVVLLVVLLCVVDPPNVVVVVVVVVVVLVVLVVVLVVLVDPVNVVVLVVLVVVLVVVVVPDDPVPDDPVVNVVSCVVVVLSVLSNVLVVVPPCSSVSSVVVVVVVVCVVVVVDDPPDPDDDDDDDDDPDPVVVVVVVVVVVVVDDDDDDDDDDDDDDDPCVPVVVVVVVCVPSSNVSVVSSSSVVSSVCSVDVVSVVVSVVSNVVSVVVVVCVVVVVVVVVVVVVVVVCVVCVVVVVVCCVVPDDDVVVVVVVVVVVVVVVPD

Nearest PDB structures (foldseek):
  7rro-assembly1_B3  TM=1.405E-01  e=1.497E+00  Bos taurus